Protein AF-A0A1K2ISS0-F1 (afdb_monomer)

Solvent-accessible surface area (backbone atoms only — not comparable to full-atom values): 26195 Å² total; per-residue (Å²): 84,39,86,88,79,56,95,62,58,87,74,54,61,81,84,70,48,45,52,54,59,62,81,73,38,83,87,68,56,61,59,98,86,70,31,40,61,50,60,34,85,55,62,67,61,32,33,76,68,32,46,53,62,54,51,51,54,46,50,53,51,31,56,77,64,73,42,84,50,69,44,70,54,29,45,45,64,28,40,64,97,50,79,37,32,67,58,63,73,77,43,38,61,24,48,29,33,49,25,36,32,65,36,30,41,40,47,64,72,45,74,36,69,41,31,39,40,36,32,50,20,38,31,57,46,32,36,42,35,33,48,29,38,28,60,22,39,38,38,38,31,45,47,46,56,55,87,77,88,61,82,27,38,42,36,37,32,49,25,38,30,73,28,42,40,39,45,34,55,26,71,74,35,68,55,26,39,39,38,31,49,24,41,32,48,26,39,39,39,31,42,32,25,46,42,82,93,53,68,40,37,37,35,34,51,23,40,31,46,33,38,39,35,31,53,27,37,40,34,35,40,35,34,34,52,25,34,33,30,31,30,44,36,34,39,31,36,42,30,54,50,34,41,33,36,63,27,40,42,51,50,28,44,36,39,36,27,40,97,91,46,43,26,42,71,23,51,25,45,60,40,58,48,71,89,75,49,66,26,35,37,40,34,23,20,26,32,47,46,38,33,41,68,69,39,40,53,52,52,54,56,49,41,71,40,94,79,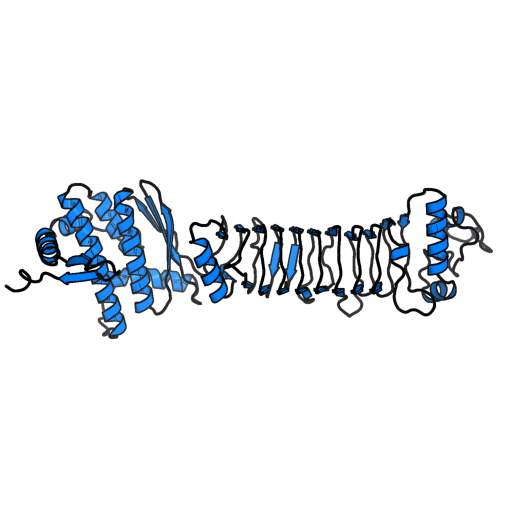66,40,32,41,80,48,64,77,46,37,71,55,71,32,71,52,73,80,47,76,41,67,35,53,48,91,56,44,62,55,57,52,53,49,44,51,44,48,22,53,29,48,20,59,56,72,72,46,67,45,46,67,48,76,78,46,78,50,69,49,33,40,26,33,34,39,33,28,76,62,100,61,57,65,69,59,49,52,51,51,53,49,53,50,33,36,52,77,72,61,75,53,83,73,76,77,66,85,68,55,69,66,43,51,52,27,52,53,56,38,52,54,55,48,47,56,52,51,49,54,48,28,47,34,41,77,69,68,74,53,55,63,70,46,45,43,40,52,56,46,65,64,39,83,42,93,81,70,84,70,61,48,67,60,52,40,50,54,46,67,67,50,72,52,63,65,56,49,51,58,52,64,39,56,40,68,48,71,45,75,60,74,96,52,100,46,73,49,74,44,76,43,57,87,73,77,75,129

pLDDT: mean 85.11, std 15.25, range [30.81, 98.75]

Radius of gyration: 35.83 Å; Cα contacts (8 Å, |Δi|>4): 1092; chains: 1; bounding box: 102×44×95 Å

Structure (mmCIF, N/CA/C/O backbone):
data_AF-A0A1K2ISS0-F1
#
_entry.id   AF-A0A1K2ISS0-F1
#
loop_
_atom_site.group_PDB
_atom_site.id
_atom_site.type_symbol
_atom_site.label_atom_id
_atom_site.label_alt_id
_atom_site.label_comp_id
_atom_site.label_asym_id
_atom_site.label_entity_id
_atom_site.label_seq_id
_atom_site.pdbx_PDB_ins_code
_atom_site.Cartn_x
_atom_site.Cartn_y
_atom_site.Cartn_z
_atom_site.occupancy
_atom_site.B_iso_or_equiv
_atom_site.auth_seq_id
_atom_site.auth_comp_id
_atom_site.auth_asym_id
_atom_site.auth_atom_id
_atom_site.pdbx_PDB_model_num
ATOM 1 N N . MET A 1 1 ? 38.012 -4.091 -24.314 1.00 32.41 1 MET A N 1
ATOM 2 C CA . MET A 1 1 ? 39.238 -3.937 -25.141 1.00 32.41 1 MET A CA 1
ATOM 3 C C . MET A 1 1 ? 38.923 -3.737 -26.632 1.00 32.41 1 MET A C 1
ATOM 5 O O . MET A 1 1 ? 38.253 -4.611 -27.155 1.00 32.41 1 MET A O 1
ATOM 9 N N . CYS A 1 2 ? 39.431 -2.695 -27.321 1.00 37.66 2 CYS A N 1
ATOM 10 C CA . CYS A 1 2 ? 39.251 -2.339 -28.742 1.00 37.66 2 CYS A CA 1
ATOM 11 C C 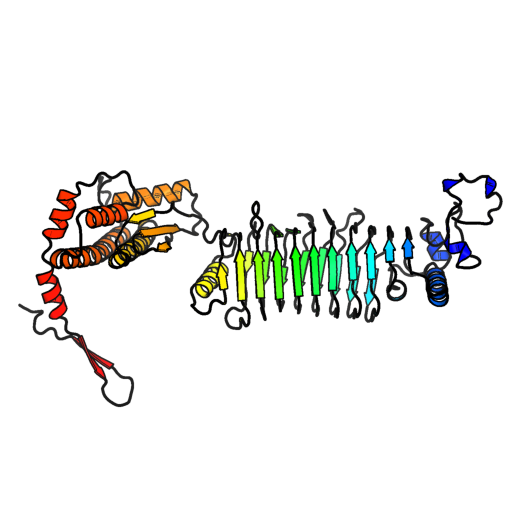. CYS A 1 2 ? 40.600 -2.492 -29.435 1.00 37.66 2 CYS A C 1
ATOM 13 O O . CYS A 1 2 ? 41.646 -2.278 -28.834 1.00 37.66 2 CYS A O 1
ATOM 15 N N . LYS A 1 3 ? 40.594 -2.930 -30.692 1.00 30.81 3 LYS A N 1
ATOM 16 C CA . LYS A 1 3 ? 41.803 -2.999 -31.508 1.00 30.81 3 LYS A CA 1
ATOM 17 C C . LYS A 1 3 ? 41.491 -2.494 -32.923 1.00 30.81 3 LYS A C 1
ATOM 19 O O . LYS A 1 3 ? 40.899 -3.239 -33.693 1.00 30.81 3 LYS A O 1
ATOM 24 N N . HIS A 1 4 ? 42.002 -1.283 -33.211 1.00 40.72 4 HIS A N 1
ATOM 25 C CA . HIS A 1 4 ? 42.250 -0.609 -34.513 1.00 40.72 4 HIS A CA 1
ATOM 26 C C . HIS A 1 4 ? 41.132 0.256 -35.136 1.00 40.72 4 HIS A C 1
ATOM 28 O O . HIS A 1 4 ? 39.976 -0.125 -35.085 1.00 40.72 4 HIS A O 1
ATOM 34 N N . ARG A 1 5 ? 41.413 1.408 -35.784 1.00 35.34 5 ARG A N 1
ATOM 35 C CA . ARG A 1 5 ? 42.658 2.205 -35.974 1.00 35.34 5 ARG A CA 1
ATOM 36 C C . ARG A 1 5 ? 42.271 3.683 -36.196 1.00 35.34 5 ARG A C 1
ATOM 38 O O . ARG A 1 5 ? 41.682 4.007 -37.221 1.00 35.34 5 ARG A O 1
ATOM 45 N N . TYR A 1 6 ? 42.651 4.562 -35.272 1.00 43.97 6 TYR A N 1
ATOM 46 C CA . TYR A 1 6 ? 42.755 6.002 -35.530 1.00 43.97 6 TYR A CA 1
ATOM 47 C C . TYR A 1 6 ? 43.971 6.280 -36.423 1.00 43.97 6 TYR A C 1
ATOM 49 O O . TYR A 1 6 ? 44.973 5.560 -36.339 1.00 43.97 6 TYR A O 1
ATOM 57 N N . GLN A 1 7 ? 43.923 7.356 -37.211 1.00 42.94 7 GLN A N 1
ATOM 58 C CA . GLN A 1 7 ? 45.134 8.152 -37.419 1.00 42.94 7 GLN A CA 1
ATOM 59 C C . GLN A 1 7 ? 45.569 8.594 -36.008 1.00 42.94 7 GLN A C 1
ATOM 61 O O . GLN A 1 7 ? 44.850 9.356 -35.379 1.00 42.94 7 GLN A O 1
ATOM 66 N N . ASP A 1 8 ? 46.646 8.013 -35.469 1.00 46.50 8 ASP A N 1
ATOM 67 C CA . ASP A 1 8 ? 47.226 8.297 -34.137 1.00 46.50 8 ASP A CA 1
ATOM 68 C C . ASP A 1 8 ? 46.657 7.556 -32.901 1.00 46.50 8 ASP A C 1
ATOM 70 O O . ASP A 1 8 ? 46.715 8.062 -31.782 1.00 46.50 8 ASP A O 1
ATOM 74 N N . TYR A 1 9 ? 46.213 6.298 -33.039 1.00 44.34 9 TYR A N 1
ATOM 75 C CA . TYR A 1 9 ? 45.823 5.416 -31.908 1.00 44.34 9 TYR A CA 1
ATOM 76 C C . TYR A 1 9 ? 46.891 5.286 -30.792 1.00 44.34 9 TYR A C 1
ATOM 78 O O . TYR A 1 9 ? 46.549 5.082 -29.629 1.00 44.34 9 TYR A O 1
ATOM 86 N N . GLU A 1 10 ? 48.179 5.429 -31.120 1.00 48.06 10 GLU A N 1
ATOM 87 C CA . GLU A 1 10 ? 49.289 5.370 -30.150 1.00 48.06 10 GLU A CA 1
ATOM 88 C C . GLU A 1 10 ? 49.396 6.615 -29.251 1.00 48.06 10 GLU A C 1
ATOM 90 O O . GLU A 1 10 ? 50.127 6.591 -28.264 1.00 48.06 10 GLU A O 1
ATOM 95 N N . SER A 1 11 ? 48.666 7.690 -29.567 1.00 51.03 11 SER A N 1
ATOM 96 C CA . SER A 1 11 ? 48.668 8.938 -28.792 1.00 51.03 11 SER A CA 1
ATOM 97 C C . SER A 1 11 ? 47.615 8.977 -27.676 1.00 51.03 11 SER A C 1
ATOM 99 O O . SER A 1 11 ? 47.700 9.820 -26.781 1.00 51.03 11 SER A O 1
ATOM 101 N N . LEU A 1 12 ? 46.640 8.058 -27.693 1.00 50.34 12 LEU A N 1
ATOM 102 C CA . LEU A 1 12 ? 45.614 7.964 -26.656 1.00 50.34 12 LEU A CA 1
ATOM 103 C C . LEU A 1 12 ? 46.149 7.227 -25.413 1.00 50.34 12 LEU A C 1
ATOM 105 O O . LEU A 1 12 ? 46.776 6.172 -25.560 1.00 50.34 12 LEU A O 1
ATOM 109 N N . PRO A 1 13 ? 45.851 7.718 -24.194 1.00 52.81 13 PRO A N 1
ATOM 110 C CA . PRO A 1 13 ? 46.093 6.998 -22.944 1.00 52.81 13 PRO A CA 1
ATOM 111 C C . PRO A 1 13 ? 45.564 5.548 -22.989 1.00 52.81 13 PRO A C 1
ATOM 113 O O . PRO A 1 13 ? 44.502 5.281 -23.557 1.00 52.81 13 PRO A O 1
ATOM 116 N N . ALA A 1 14 ? 46.319 4.593 -22.430 1.00 52.91 14 ALA A N 1
ATOM 117 C CA . ALA A 1 14 ? 46.069 3.146 -22.553 1.00 52.91 14 ALA A CA 1
ATOM 118 C C . ALA A 1 14 ? 44.688 2.689 -22.029 1.00 52.91 14 ALA A C 1
ATOM 120 O O . ALA A 1 14 ? 44.159 1.659 -22.449 1.00 52.91 14 ALA A O 1
ATOM 121 N N . ASP A 1 15 ? 44.093 3.469 -21.136 1.00 50.72 15 ASP A N 1
ATOM 122 C CA . ASP A 1 15 ? 42.749 3.318 -20.587 1.00 50.72 15 ASP A CA 1
ATOM 123 C C . ASP A 1 15 ? 41.634 3.590 -21.615 1.00 50.72 15 ASP A C 1
ATOM 125 O O . ASP A 1 15 ? 40.568 2.985 -21.522 1.00 50.72 15 ASP A O 1
ATOM 129 N N . LYS A 1 16 ? 41.883 4.394 -22.660 1.00 50.41 16 LYS A N 1
ATOM 130 C CA . LYS A 1 16 ? 40.885 4.747 -23.693 1.00 50.41 16 LYS A CA 1
ATOM 131 C C . LYS A 1 16 ? 40.851 3.810 -24.903 1.00 50.41 16 LYS A C 1
ATOM 133 O O . LYS A 1 16 ? 40.020 3.946 -25.795 1.00 50.41 16 LYS A O 1
ATOM 138 N N . GLN A 1 17 ? 41.727 2.814 -24.942 1.00 52.50 17 GLN A N 1
ATOM 139 C CA . GLN A 1 17 ? 41.934 1.941 -26.099 1.00 52.50 17 GLN A CA 1
ATOM 140 C C . GLN A 1 17 ? 40.980 0.726 -26.156 1.00 52.50 17 GLN A C 1
ATOM 142 O O . GLN A 1 17 ? 41.246 -0.229 -26.881 1.00 52.50 17 GLN A O 1
ATOM 147 N N . ASN A 1 18 ? 39.873 0.690 -25.389 1.00 53.34 18 ASN A N 1
ATOM 148 C CA . ASN A 1 18 ? 39.298 -0.585 -24.945 1.00 53.34 18 ASN A CA 1
ATOM 149 C C . ASN A 1 18 ? 37.776 -0.910 -25.150 1.00 53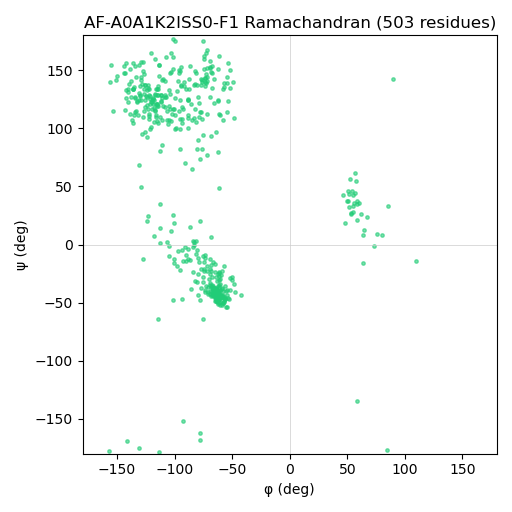.34 18 ASN A C 1
ATOM 151 O O . ASN A 1 18 ? 37.193 -1.520 -24.267 1.00 53.34 18 ASN A O 1
ATOM 155 N N . CYS A 1 19 ? 37.151 -0.747 -26.328 1.00 65.38 19 CYS A N 1
ATOM 156 C CA . CYS A 1 19 ? 35.806 -1.314 -26.679 1.00 65.38 19 CYS A CA 1
ATOM 157 C C . CYS A 1 19 ? 35.792 -2.703 -27.401 1.00 65.38 19 CYS A C 1
ATOM 159 O O . CYS A 1 19 ? 36.295 -2.847 -28.514 1.00 65.38 19 CYS A O 1
ATOM 161 N N . SER A 1 20 ? 35.187 -3.738 -26.795 1.00 68.50 20 SER A N 1
ATOM 162 C CA . SER A 1 20 ? 35.115 -5.125 -27.325 1.00 68.50 20 SER A CA 1
ATOM 163 C C . SER A 1 20 ? 34.190 -5.329 -28.528 1.00 68.50 20 SER A C 1
ATOM 165 O O . SER A 1 20 ? 34.410 -6.278 -29.284 1.00 68.50 20 SER A O 1
ATOM 167 N N . PHE A 1 21 ? 33.204 -4.455 -28.742 1.00 77.44 21 PHE A N 1
ATOM 168 C CA . PHE A 1 21 ? 32.178 -4.635 -29.777 1.00 77.44 21 PHE A CA 1
ATOM 169 C C . PHE A 1 21 ? 32.714 -4.524 -31.208 1.00 77.44 21 PHE A C 1
ATOM 171 O O . PHE A 1 21 ? 32.179 -5.169 -32.101 1.00 77.44 21 PHE A O 1
ATOM 178 N N . ASN A 1 22 ? 33.848 -3.851 -31.415 1.00 71.00 22 ASN A N 1
ATOM 179 C CA . ASN A 1 22 ? 34.529 -3.797 -32.718 1.00 71.00 22 ASN A CA 1
ATOM 180 C C . ASN A 1 22 ? 35.096 -5.141 -33.190 1.00 71.00 22 ASN A C 1
ATOM 182 O O . ASN A 1 22 ? 35.484 -5.277 -34.342 1.00 71.00 22 ASN A O 1
ATOM 186 N N . LYS A 1 23 ? 35.201 -6.136 -32.298 1.00 77.56 23 LYS A N 1
ATOM 187 C CA . LYS A 1 23 ? 35.544 -7.517 -32.680 1.00 77.56 23 LYS A CA 1
ATOM 188 C C . LYS A 1 23 ? 34.315 -8.333 -33.078 1.00 77.56 23 LYS A C 1
ATOM 190 O O . LYS A 1 23 ? 34.450 -9.460 -33.546 1.00 77.56 23 LYS A O 1
ATOM 195 N N . ILE A 1 24 ? 33.131 -7.812 -32.773 1.00 81.19 24 ILE A N 1
ATOM 196 C CA . ILE A 1 24 ? 31.854 -8.492 -32.950 1.00 81.19 24 ILE A CA 1
ATOM 197 C C . ILE A 1 24 ? 31.188 -7.965 -34.214 1.00 81.19 24 ILE A C 1
ATOM 199 O O . ILE A 1 24 ? 30.772 -8.789 -35.023 1.00 81.19 24 ILE A O 1
ATOM 203 N N . VAL A 1 25 ? 31.151 -6.639 -34.371 1.00 84.31 25 VAL A N 1
ATOM 204 C CA . VAL A 1 25 ? 30.564 -5.909 -35.497 1.00 84.31 25 VAL A CA 1
ATOM 205 C C . VAL A 1 25 ? 31.675 -5.243 -36.306 1.00 84.31 25 VAL A C 1
ATOM 207 O O . VAL A 1 25 ? 32.458 -4.458 -35.767 1.00 84.31 25 VAL A O 1
ATOM 210 N N . ASP A 1 26 ? 31.729 -5.547 -37.601 1.00 81.88 26 ASP A N 1
ATOM 211 C CA . ASP A 1 26 ? 32.699 -4.951 -38.517 1.00 81.88 26 ASP A CA 1
ATOM 212 C C . ASP A 1 26 ? 32.362 -3.476 -38.798 1.00 81.88 26 ASP A C 1
ATOM 214 O O . ASP A 1 26 ? 31.202 -3.110 -38.980 1.00 81.88 26 ASP A O 1
ATOM 218 N N . HIS A 1 27 ? 33.396 -2.632 -38.883 1.00 83.56 27 HIS A N 1
ATOM 219 C CA . HIS A 1 27 ? 33.295 -1.217 -39.278 1.00 83.56 27 HIS A CA 1
ATOM 220 C C . HIS A 1 27 ? 32.409 -0.320 -38.391 1.00 83.56 27 HIS A C 1
ATOM 222 O O . HIS A 1 27 ? 31.781 0.609 -38.897 1.00 83.56 27 HIS A O 1
ATOM 228 N N . LEU A 1 28 ? 32.386 -0.545 -37.074 1.00 87.25 28 LEU A N 1
ATOM 229 C CA . LEU A 1 28 ? 31.664 0.334 -36.150 1.00 87.25 28 LEU A CA 1
ATOM 230 C C . LEU A 1 28 ? 32.159 1.798 -36.253 1.00 87.25 28 LEU A C 1
ATOM 232 O O . LEU A 1 28 ? 33.375 2.020 -36.266 1.00 87.25 28 LEU A O 1
ATOM 236 N N . PRO A 1 29 ? 31.265 2.803 -36.291 1.00 91.38 29 PRO A N 1
ATOM 237 C CA . PRO A 1 29 ? 31.685 4.196 -36.331 1.00 91.38 29 PRO A CA 1
ATOM 238 C C . PRO A 1 29 ? 32.208 4.672 -34.970 1.00 91.38 29 PRO A C 1
ATOM 240 O O . PRO A 1 29 ? 31.784 4.197 -33.909 1.00 91.38 29 PRO A O 1
ATOM 243 N N . PHE A 1 30 ? 33.126 5.638 -35.025 1.00 87.38 30 PHE A N 1
ATOM 244 C CA . PHE A 1 30 ? 33.732 6.290 -33.866 1.00 87.38 30 PHE A CA 1
ATOM 245 C C . PHE A 1 30 ? 33.587 7.808 -33.959 1.00 87.38 30 PHE A C 1
ATOM 247 O O . PHE A 1 30 ? 33.600 8.359 -35.063 1.00 87.38 30 PHE A O 1
ATOM 254 N N . ASP A 1 31 ? 33.444 8.457 -32.808 1.00 87.75 31 ASP A N 1
ATOM 255 C CA . ASP A 1 31 ? 33.348 9.912 -32.700 1.00 87.75 31 ASP A CA 1
ATOM 256 C C . ASP A 1 31 ? 34.721 10.596 -32.836 1.00 87.75 31 ASP A C 1
ATOM 258 O O . ASP A 1 31 ? 35.700 9.987 -33.258 1.00 87.75 31 ASP A O 1
ATOM 262 N N . LYS A 1 32 ? 34.812 11.890 -32.516 1.00 88.00 32 LYS A N 1
ATOM 263 C CA . LYS A 1 32 ? 36.081 12.643 -32.547 1.00 88.00 32 LYS A CA 1
ATOM 264 C C . LYS A 1 32 ? 37.054 12.274 -31.415 1.00 88.00 32 LYS A C 1
ATOM 266 O O . LYS A 1 32 ? 38.234 12.599 -31.514 1.00 88.00 32 LYS A O 1
ATOM 271 N N . ASP A 1 33 ? 36.560 11.643 -30.349 1.00 82.00 33 ASP A N 1
ATOM 272 C CA . ASP A 1 33 ? 37.259 11.440 -29.076 1.00 82.00 33 ASP A CA 1
ATOM 273 C C . ASP A 1 33 ? 37.764 10.005 -28.875 1.00 82.00 33 ASP A C 1
ATOM 275 O O . ASP A 1 33 ? 38.403 9.704 -27.862 1.00 82.00 33 ASP A O 1
ATOM 279 N N . GLY A 1 34 ? 37.515 9.100 -29.820 1.00 79.19 34 GLY A N 1
ATOM 280 C CA . GLY A 1 34 ? 37.915 7.698 -29.682 1.00 79.19 34 GLY A CA 1
ATOM 281 C C . GLY A 1 34 ? 36.770 6.725 -29.474 1.00 79.19 34 GLY A C 1
ATOM 282 O O . GLY A 1 34 ? 36.991 5.515 -29.561 1.00 79.19 34 GLY A O 1
ATOM 283 N N . LEU A 1 35 ? 35.574 7.216 -29.156 1.00 83.50 35 LEU A N 1
ATOM 284 C CA . LEU A 1 35 ? 34.512 6.399 -28.595 1.00 83.50 35 LEU A CA 1
ATOM 285 C C . LEU A 1 35 ? 33.623 5.836 -29.691 1.00 83.50 35 LEU A C 1
ATOM 287 O O . LEU A 1 35 ? 33.317 6.473 -30.693 1.00 83.50 35 LEU A O 1
ATOM 291 N N . CYS A 1 36 ? 33.238 4.584 -29.493 1.00 90.50 36 CYS A N 1
ATOM 292 C CA . CYS A 1 36 ? 32.409 3.848 -30.428 1.00 90.50 36 CYS A CA 1
ATOM 293 C C . CYS A 1 36 ? 30.949 4.339 -30.350 1.00 90.50 36 CYS A C 1
ATOM 295 O O . CYS A 1 36 ? 30.556 4.933 -29.345 1.00 90.50 36 CYS A O 1
ATOM 297 N N . ILE A 1 37 ? 30.124 4.044 -31.360 1.00 94.38 37 ILE A N 1
ATOM 298 C CA . ILE A 1 37 ? 28.718 4.494 -31.422 1.00 94.38 37 ILE A CA 1
ATOM 299 C C . ILE A 1 37 ? 27.892 4.214 -30.159 1.00 94.38 37 ILE A C 1
ATOM 301 O O . ILE A 1 37 ? 27.017 5.004 -29.814 1.00 94.38 37 ILE A O 1
ATOM 305 N N . PHE A 1 38 ? 28.191 3.143 -29.420 1.00 94.81 38 PHE A N 1
ATOM 306 C CA . PHE A 1 38 ? 27.487 2.790 -28.183 1.00 94.81 38 PHE A CA 1
ATOM 307 C C . PHE A 1 38 ? 27.988 3.552 -26.948 1.00 94.81 38 PHE A C 1
ATOM 309 O O . PHE A 1 38 ? 27.188 3.874 -26.076 1.00 94.81 38 PHE A O 1
ATOM 316 N N . HIS A 1 39 ? 29.277 3.904 -26.911 1.00 92.81 39 HIS A N 1
ATOM 317 C CA . HIS A 1 39 ? 29.959 4.491 -25.744 1.00 92.81 39 HIS A CA 1
ATOM 318 C C . HIS A 1 39 ? 30.232 5.993 -25.865 1.00 92.81 39 HIS A C 1
ATOM 320 O O . HIS A 1 39 ? 30.648 6.612 -24.893 1.00 92.81 39 HIS A O 1
ATOM 326 N N . SER A 1 40 ? 30.036 6.580 -27.045 1.00 92.81 40 SER A N 1
ATOM 327 C CA . SER A 1 40 ? 30.132 8.029 -27.225 1.00 92.81 40 SER A CA 1
ATOM 328 C C . SER A 1 40 ? 29.032 8.753 -26.450 1.00 92.81 40 SER A C 1
ATOM 330 O O . SER A 1 40 ? 27.886 8.289 -26.415 1.00 92.81 40 SER A O 1
ATOM 332 N N . THR A 1 41 ? 29.392 9.907 -25.889 1.00 92.81 41 THR A N 1
ATOM 333 C CA . THR A 1 41 ? 28.486 10.864 -25.239 1.00 92.81 41 THR A CA 1
ATOM 334 C C . THR A 1 41 ? 28.000 11.963 -26.190 1.00 92.81 41 THR A C 1
ATOM 336 O O . THR A 1 41 ? 27.168 12.782 -25.804 1.00 92.81 41 THR A O 1
ATOM 339 N N . ASP A 1 42 ? 28.494 11.997 -27.433 1.00 95.25 42 ASP A N 1
ATOM 340 C CA . ASP A 1 42 ? 28.108 12.983 -28.444 1.00 95.25 42 ASP A CA 1
ATOM 341 C C . ASP A 1 42 ? 26.756 12.588 -29.072 1.00 95.25 42 ASP A C 1
ATOM 343 O O . ASP A 1 42 ? 26.674 11.811 -30.026 1.00 95.25 42 ASP A O 1
ATOM 347 N N . ILE A 1 43 ? 25.668 13.076 -28.466 1.00 93.62 43 ILE A N 1
ATOM 348 C CA . ILE A 1 43 ? 24.282 12.710 -28.806 1.00 93.62 43 ILE A CA 1
ATOM 349 C C . ILE A 1 43 ? 23.917 13.094 -30.241 1.00 93.62 43 ILE A C 1
ATOM 351 O O . ILE A 1 43 ? 23.255 12.316 -30.931 1.00 93.62 43 ILE A O 1
ATOM 355 N N . GLU A 1 44 ? 24.367 14.262 -30.702 1.00 94.44 44 GLU A N 1
ATOM 356 C CA . GLU A 1 44 ? 24.129 14.727 -32.072 1.00 94.44 44 GLU A CA 1
ATOM 357 C C . GLU A 1 44 ? 24.838 13.813 -33.075 1.00 94.44 44 GLU A C 1
ATOM 359 O O . GLU A 1 44 ? 24.204 13.293 -33.997 1.00 94.44 44 GLU A O 1
ATOM 364 N N . TRP A 1 45 ? 26.120 13.517 -32.835 1.00 95.81 45 TRP A N 1
ATOM 365 C CA . TRP A 1 45 ? 26.888 12.608 -33.682 1.00 95.81 45 TRP A CA 1
ATOM 366 C C . TRP A 1 45 ? 26.261 11.207 -33.751 1.00 95.81 45 TRP A C 1
ATOM 368 O O . TRP A 1 45 ? 26.121 10.649 -34.842 1.00 95.81 45 TRP A O 1
ATOM 378 N N . LYS A 1 46 ? 25.816 10.641 -32.621 1.00 95.94 46 LYS A N 1
ATOM 379 C CA . LYS A 1 46 ? 25.134 9.332 -32.606 1.00 95.94 46 LYS A CA 1
ATOM 380 C C . LYS A 1 46 ? 23.855 9.340 -33.445 1.00 95.94 46 LYS A C 1
ATOM 382 O O . LYS A 1 46 ? 23.564 8.356 -34.129 1.00 95.94 46 LYS A O 1
ATOM 387 N N . GLY A 1 47 ? 23.095 10.437 -33.393 1.00 94.12 47 GLY A N 1
ATOM 388 C CA . GLY A 1 47 ? 21.886 10.621 -34.195 1.00 94.12 47 GLY A CA 1
ATOM 389 C C . GLY A 1 47 ? 22.191 10.648 -35.694 1.00 94.12 47 GLY A C 1
ATOM 390 O O . GLY A 1 47 ? 21.501 9.998 -36.485 1.00 94.12 47 GLY A O 1
ATOM 391 N N . ASP A 1 48 ? 23.271 11.326 -36.086 1.00 94.81 48 ASP A N 1
ATOM 392 C CA . ASP A 1 48 ? 23.721 11.389 -37.479 1.00 94.81 48 ASP A CA 1
ATOM 393 C C . ASP A 1 48 ? 24.165 10.025 -38.022 1.00 94.81 48 ASP A C 1
ATOM 395 O O . ASP A 1 48 ? 23.871 9.707 -39.184 1.00 94.81 48 ASP A O 1
ATOM 399 N N . GLN A 1 49 ? 24.814 9.219 -37.173 1.00 95.25 49 GLN A N 1
ATOM 400 C CA . GLN A 1 49 ? 25.317 7.874 -37.479 1.00 95.25 49 GLN A CA 1
ATOM 401 C C . GLN A 1 49 ? 24.263 6.757 -37.402 1.00 95.25 49 GLN A C 1
ATOM 403 O O . GLN A 1 49 ? 24.613 5.595 -37.603 1.00 95.25 49 GLN A O 1
ATOM 408 N N . ASP A 1 50 ? 22.996 7.087 -37.137 1.00 95.56 50 ASP A N 1
ATOM 409 C CA . ASP A 1 50 ? 21.892 6.125 -37.028 1.00 95.56 50 ASP A CA 1
ATOM 410 C C . ASP A 1 50 ? 22.148 5.033 -35.969 1.00 95.56 50 ASP A C 1
ATOM 412 O O . ASP A 1 50 ? 22.233 3.836 -36.254 1.00 95.56 50 ASP A O 1
ATOM 416 N N . PHE A 1 51 ? 22.300 5.468 -34.712 1.00 96.75 51 PHE A N 1
ATOM 417 C CA . PHE A 1 51 ? 22.535 4.608 -33.543 1.00 96.75 51 PHE A CA 1
ATOM 418 C C . PHE A 1 51 ? 21.672 3.330 -33.516 1.00 96.75 51 PHE A C 1
ATOM 420 O O . PHE A 1 51 ? 22.184 2.245 -33.231 1.00 96.75 51 PHE A O 1
ATOM 427 N N . VAL A 1 52 ? 20.379 3.439 -33.839 1.00 97.31 52 VAL A N 1
ATOM 428 C CA . VAL A 1 52 ? 19.424 2.318 -33.771 1.00 97.31 52 VAL A CA 1
ATOM 429 C C . VAL A 1 52 ? 19.757 1.235 -34.794 1.00 97.31 52 VAL A C 1
ATOM 431 O O . VAL A 1 52 ? 19.703 0.049 -34.466 1.00 97.31 52 VAL A O 1
ATOM 434 N N . GLN A 1 53 ? 20.178 1.619 -36.002 1.00 96.81 53 GLN A N 1
ATOM 435 C CA . GLN A 1 53 ? 20.614 0.661 -37.013 1.00 96.81 53 GLN A CA 1
ATOM 436 C C . GLN A 1 53 ? 21.836 -0.136 -36.534 1.00 96.81 53 GLN A C 1
ATOM 438 O O . GLN A 1 53 ? 21.888 -1.355 -36.708 1.00 96.81 53 GLN A O 1
ATOM 443 N N . TRP A 1 54 ? 22.799 0.517 -35.880 1.00 96.12 54 TRP A N 1
ATOM 444 C CA . TRP A 1 54 ? 23.966 -0.168 -35.315 1.00 96.12 54 TRP A CA 1
ATOM 445 C C . TRP A 1 54 ? 23.614 -1.073 -34.138 1.00 96.12 54 TRP A C 1
ATOM 447 O O . TRP A 1 54 ? 24.173 -2.164 -34.025 1.00 96.12 54 TRP A O 1
ATOM 457 N N . LEU A 1 55 ? 22.662 -0.666 -33.296 1.00 97.06 55 LEU A N 1
ATOM 458 C CA . LEU A 1 55 ? 22.147 -1.507 -32.217 1.00 97.06 55 LEU A CA 1
ATOM 459 C C . LEU A 1 55 ? 21.480 -2.776 -32.770 1.00 97.06 55 LEU A C 1
ATOM 461 O O . LEU A 1 55 ? 21.733 -3.869 -32.266 1.00 97.06 55 LEU A O 1
ATOM 465 N N . MET A 1 56 ? 20.699 -2.654 -33.848 1.00 96.94 56 MET A N 1
ATOM 466 C CA . MET A 1 56 ? 20.091 -3.796 -34.536 1.00 96.94 56 MET A CA 1
ATOM 467 C C . MET A 1 56 ? 21.152 -4.748 -35.109 1.00 96.94 56 MET A C 1
ATOM 469 O O . MET A 1 56 ? 21.060 -5.960 -34.915 1.00 96.94 56 MET A O 1
ATOM 473 N N . VAL A 1 57 ? 22.190 -4.214 -35.769 1.00 96.06 57 VAL A N 1
ATOM 474 C CA . VAL A 1 57 ? 23.315 -5.019 -36.283 1.00 96.06 57 VAL A CA 1
ATOM 475 C C . VAL A 1 57 ? 24.025 -5.756 -35.147 1.00 96.06 57 VAL A C 1
ATOM 477 O O . VAL A 1 57 ? 24.312 -6.949 -35.276 1.00 96.06 57 VAL A O 1
ATOM 480 N N . LEU A 1 58 ? 24.275 -5.078 -34.022 1.00 94.75 58 LEU A N 1
ATOM 481 C CA . LEU A 1 58 ? 24.907 -5.690 -32.857 1.00 94.75 58 LEU A CA 1
ATOM 482 C C . LEU A 1 58 ? 24.051 -6.824 -32.279 1.00 94.75 58 LEU A C 1
ATOM 484 O O . LEU A 1 58 ? 24.576 -7.925 -32.109 1.00 94.75 58 LEU A O 1
ATOM 488 N N . LYS A 1 59 ? 22.756 -6.579 -32.021 1.00 95.00 59 LYS A N 1
ATOM 489 C CA . LYS A 1 59 ? 21.828 -7.595 -31.494 1.00 95.00 59 LYS A CA 1
ATOM 490 C C . LYS A 1 59 ? 21.825 -8.830 -32.387 1.00 95.00 59 LYS A C 1
ATOM 492 O O . LYS A 1 59 ? 22.122 -9.918 -31.909 1.00 95.00 59 LYS A O 1
ATOM 497 N N . ASN A 1 60 ? 21.592 -8.649 -33.688 1.00 95.12 60 ASN A N 1
ATOM 498 C CA . ASN A 1 60 ? 21.540 -9.755 -34.644 1.00 95.12 60 ASN A CA 1
ATOM 499 C C . ASN A 1 60 ? 22.845 -10.560 -34.652 1.00 95.12 60 ASN A C 1
ATOM 501 O O . ASN A 1 60 ? 22.814 -11.785 -34.594 1.00 95.12 60 ASN A O 1
ATOM 505 N N . THR A 1 61 ? 23.994 -9.880 -34.639 1.00 94.25 61 THR A N 1
ATOM 506 C CA . THR A 1 61 ? 25.301 -10.550 -34.645 1.00 94.25 61 THR A CA 1
ATOM 507 C C . THR A 1 61 ? 25.552 -11.352 -33.365 1.00 94.25 61 THR A C 1
ATOM 509 O O . THR A 1 61 ? 26.130 -12.439 -33.420 1.00 94.25 61 THR A O 1
ATOM 512 N N . LEU A 1 62 ? 25.149 -10.831 -32.201 1.00 92.81 62 LEU A N 1
ATOM 513 C CA . LEU A 1 62 ? 25.261 -11.543 -30.924 1.00 92.81 62 LEU A CA 1
ATOM 514 C C . LEU A 1 62 ? 24.324 -12.755 -30.877 1.00 92.81 62 LEU A C 1
ATOM 516 O O . LEU A 1 62 ? 24.758 -13.840 -30.488 1.00 92.81 62 LEU A O 1
ATOM 520 N N . THR A 1 63 ? 23.084 -12.597 -31.347 1.00 92.88 63 THR A N 1
ATOM 521 C CA . THR A 1 63 ? 22.101 -13.683 -31.446 1.00 92.88 63 THR A CA 1
ATOM 522 C C . THR A 1 63 ? 22.574 -14.789 -32.392 1.00 92.88 63 THR A C 1
ATOM 524 O O . THR A 1 63 ? 22.544 -15.960 -32.022 1.00 92.88 63 THR A O 1
ATOM 527 N N . GLU A 1 64 ? 23.091 -14.451 -33.577 1.00 93.69 64 GLU A N 1
ATOM 528 C CA . GLU A 1 64 ? 23.657 -15.425 -34.527 1.00 93.69 64 GLU A CA 1
ATOM 529 C C . GLU A 1 64 ? 24.842 -16.201 -33.937 1.00 93.69 64 GLU A C 1
ATOM 531 O O . GLU A 1 64 ? 25.028 -17.386 -34.219 1.00 93.69 64 GLU A O 1
ATOM 536 N N . LYS A 1 65 ? 25.637 -15.543 -33.086 1.00 92.88 65 LYS A N 1
ATOM 537 C CA . LYS A 1 65 ? 26.769 -16.150 -32.374 1.00 92.88 65 LYS A CA 1
ATOM 538 C C . LYS A 1 65 ? 26.356 -16.871 -31.085 1.00 92.88 65 LYS A C 1
ATOM 540 O O . LYS A 1 65 ? 27.244 -17.357 -30.384 1.00 92.88 65 LYS A O 1
ATOM 545 N N . ASN A 1 66 ? 25.058 -16.935 -30.766 1.00 91.19 66 ASN A N 1
ATOM 546 C CA . ASN A 1 66 ? 24.515 -17.480 -29.517 1.00 91.19 66 ASN A CA 1
ATOM 547 C C . ASN A 1 66 ? 25.272 -16.962 -28.278 1.00 91.19 66 ASN A C 1
ATOM 549 O O . ASN A 1 66 ? 25.676 -17.728 -27.404 1.00 91.19 66 ASN A O 1
ATOM 553 N N . SER A 1 67 ? 25.574 -15.664 -28.289 1.00 90.06 67 SER A N 1
ATOM 554 C CA . SER A 1 67 ? 26.286 -14.964 -27.222 1.00 90.06 67 SER A CA 1
ATOM 555 C C . SER A 1 67 ? 25.301 -14.182 -26.362 1.00 90.06 67 SER A C 1
ATOM 557 O O . SER A 1 67 ? 24.281 -13.717 -26.869 1.00 90.06 67 SER A O 1
ATOM 559 N N . ASP A 1 68 ? 25.636 -13.992 -25.087 1.00 89.50 68 ASP A N 1
ATOM 560 C CA . ASP A 1 68 ? 24.813 -13.208 -24.165 1.00 89.50 68 ASP A CA 1
ATOM 561 C C . ASP A 1 68 ? 24.618 -11.771 -24.681 1.00 89.50 68 ASP A C 1
ATOM 563 O O . ASP A 1 68 ? 25.575 -11.095 -25.085 1.00 89.50 68 ASP A O 1
ATOM 567 N N . LEU A 1 69 ? 23.377 -11.284 -24.639 1.00 92.69 69 LEU A N 1
ATOM 568 C CA . LEU A 1 69 ? 23.028 -9.908 -24.981 1.00 92.69 69 LEU A CA 1
ATOM 569 C C . LEU A 1 69 ? 23.331 -8.996 -23.787 1.00 92.69 69 LEU A C 1
ATOM 571 O O . LEU A 1 69 ? 22.451 -8.693 -22.995 1.00 92.69 69 LEU A O 1
ATOM 575 N N . LYS A 1 70 ? 24.589 -8.574 -23.634 1.00 92.19 70 LYS A N 1
ATOM 576 C CA . LYS A 1 70 ? 25.000 -7.653 -22.559 1.00 92.19 70 LYS A CA 1
ATOM 577 C C . LYS A 1 70 ? 25.326 -6.271 -23.114 1.00 92.19 70 LYS A C 1
ATOM 579 O O . LYS A 1 70 ? 26.267 -6.125 -23.901 1.00 92.19 70 LYS A O 1
ATOM 584 N N . PHE A 1 71 ? 24.579 -5.257 -22.687 1.00 94.38 71 PHE A N 1
ATOM 585 C CA . PHE A 1 71 ? 24.761 -3.859 -23.080 1.00 94.38 71 PHE A CA 1
ATOM 586 C C . PHE A 1 71 ? 25.259 -3.047 -21.882 1.00 94.38 71 PHE A C 1
ATOM 588 O O . PHE A 1 71 ? 24.477 -2.454 -21.143 1.00 94.38 71 PHE A O 1
ATOM 595 N N . GLN A 1 72 ? 26.580 -3.051 -21.694 1.00 93.25 72 GLN A N 1
ATOM 596 C CA . GLN A 1 72 ? 27.244 -2.390 -20.571 1.00 93.25 72 GLN A CA 1
ATOM 597 C C . GLN A 1 72 ? 27.798 -1.012 -20.961 1.00 93.25 72 GLN A C 1
ATOM 599 O O . GLN A 1 72 ? 28.496 -0.883 -21.977 1.00 93.25 72 GLN A O 1
ATOM 604 N N . ASP A 1 73 ? 27.512 -0.008 -20.129 1.00 92.56 73 ASP A N 1
ATOM 605 C CA . ASP A 1 73 ? 27.957 1.390 -20.252 1.00 92.56 73 ASP A CA 1
ATOM 606 C C . ASP A 1 73 ? 27.461 2.092 -21.536 1.00 92.56 73 ASP A C 1
ATOM 608 O O . ASP A 1 73 ? 28.109 2.992 -22.077 1.00 92.56 73 ASP A O 1
ATOM 612 N N . PHE A 1 74 ? 26.327 1.652 -22.090 1.00 95.12 74 PHE A N 1
ATOM 613 C CA . PHE A 1 74 ? 25.784 2.217 -23.329 1.00 95.12 74 PHE A CA 1
ATOM 614 C C . PHE A 1 74 ? 2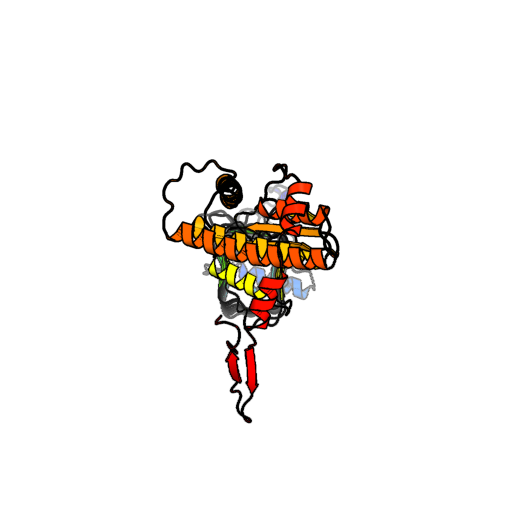5.099 3.559 -23.071 1.00 95.12 74 PHE A C 1
ATOM 616 O O . PHE A 1 74 ? 24.294 3.695 -22.155 1.00 95.12 74 PHE A O 1
ATOM 623 N N . TYR A 1 75 ? 25.337 4.522 -23.958 1.00 95.94 75 TYR A N 1
ATOM 624 C CA . TYR A 1 75 ? 24.556 5.753 -24.045 1.00 95.94 75 TYR A CA 1
ATOM 625 C C . TYR A 1 75 ? 23.450 5.549 -25.087 1.00 95.94 75 TYR A C 1
ATOM 627 O O . TYR A 1 75 ? 23.723 5.518 -26.288 1.00 95.94 75 TYR A O 1
ATOM 635 N N . PHE A 1 76 ? 22.212 5.362 -24.645 1.00 97.50 76 PHE A N 1
ATOM 636 C CA . PHE A 1 76 ? 21.046 5.137 -25.496 1.00 97.50 76 PHE A CA 1
ATOM 637 C C . PHE A 1 76 ? 20.419 6.462 -25.922 1.00 97.50 76 PHE A C 1
ATOM 639 O O . PHE A 1 76 ? 20.213 7.358 -25.097 1.00 97.50 76 PHE A O 1
ATOM 646 N N . ILE A 1 77 ? 20.103 6.567 -27.216 1.00 96.94 77 ILE A N 1
ATOM 647 C CA . ILE A 1 77 ? 19.483 7.756 -27.799 1.00 96.94 77 ILE A CA 1
ATOM 648 C C . ILE A 1 77 ? 18.327 7.408 -28.730 1.00 96.94 77 ILE A C 1
ATOM 650 O O . ILE A 1 77 ? 18.322 6.354 -29.361 1.00 96.94 77 ILE A O 1
ATOM 654 N N . ALA A 1 78 ? 17.379 8.329 -28.880 1.00 96.19 78 ALA A N 1
ATOM 655 C CA . ALA A 1 78 ? 16.316 8.213 -29.873 1.00 96.19 78 ALA A CA 1
ATOM 656 C C . ALA A 1 78 ? 16.861 7.937 -31.293 1.00 96.19 78 ALA A C 1
ATOM 658 O O . ALA A 1 78 ? 17.959 8.363 -31.661 1.00 96.19 78 ALA A O 1
ATOM 659 N N . GLY A 1 79 ? 16.067 7.239 -32.111 1.00 92.75 79 GLY A N 1
ATOM 660 C CA . GLY A 1 79 ? 16.403 7.003 -33.517 1.00 92.75 79 GLY A CA 1
ATOM 661 C C . GLY A 1 79 ? 16.518 8.296 -34.326 1.00 92.75 79 GLY A C 1
ATOM 662 O O . GLY A 1 79 ? 16.018 9.350 -33.928 1.00 92.75 79 GLY A O 1
ATOM 663 N N . LYS A 1 80 ? 17.161 8.220 -35.495 1.00 91.44 80 LYS A N 1
ATOM 664 C CA . LYS A 1 80 ? 17.391 9.388 -36.353 1.00 91.44 80 LYS A CA 1
ATOM 665 C C . LYS A 1 80 ? 16.083 10.127 -36.665 1.00 91.44 80 LYS A C 1
ATOM 667 O O . LYS A 1 80 ? 15.139 9.545 -37.194 1.00 91.44 80 LYS A O 1
ATOM 672 N N . GLY A 1 81 ? 16.044 11.423 -36.344 1.00 90.31 81 GLY A N 1
ATOM 673 C CA . GLY A 1 81 ? 14.866 12.276 -36.538 1.00 90.31 81 GLY A CA 1
ATOM 674 C C . GLY A 1 81 ? 13.734 12.069 -35.523 1.00 90.31 81 GLY A C 1
ATOM 675 O O . GLY A 1 81 ? 12.654 12.619 -35.722 1.00 90.31 81 GLY A O 1
ATOM 676 N N . LYS A 1 82 ? 13.957 11.296 -34.452 1.00 92.88 82 LYS A N 1
ATOM 677 C CA . LYS A 1 82 ? 13.000 11.089 -33.358 1.00 92.88 82 LYS A CA 1
ATOM 678 C C . LYS A 1 82 ? 13.446 11.813 -32.088 1.00 92.88 82 LYS A C 1
ATOM 680 O O . LYS A 1 82 ? 14.616 12.139 -31.908 1.00 92.88 82 LYS A O 1
ATOM 685 N N . HIS A 1 83 ? 12.492 12.020 -31.185 1.00 92.56 83 HIS A N 1
ATOM 686 C CA . HIS A 1 83 ? 12.720 12.649 -29.879 1.00 92.56 83 HIS A CA 1
ATOM 687 C C . HIS A 1 83 ? 12.534 11.683 -28.699 1.00 92.56 83 HIS A C 1
ATOM 689 O O . HIS A 1 83 ? 12.684 12.094 -27.554 1.00 92.56 83 HIS A O 1
ATOM 695 N N . GLN A 1 84 ? 12.224 10.414 -28.973 1.00 95.25 84 GLN A N 1
ATOM 696 C CA . GLN A 1 84 ? 11.936 9.383 -27.977 1.00 95.25 84 GLN A CA 1
ATOM 697 C C . GLN A 1 84 ? 12.578 8.045 -28.361 1.00 95.25 84 GLN A C 1
ATOM 699 O O . GLN A 1 84 ? 12.780 7.758 -29.546 1.00 95.25 84 GLN A O 1
ATOM 704 N N . ILE A 1 85 ? 12.910 7.246 -27.352 1.00 97.00 85 ILE A N 1
ATOM 705 C CA . ILE A 1 85 ? 13.430 5.885 -27.483 1.00 97.00 85 ILE A CA 1
ATOM 706 C C . ILE A 1 85 ? 12.233 4.944 -27.628 1.00 97.00 85 ILE A C 1
ATOM 708 O O . ILE A 1 85 ? 11.518 4.704 -26.660 1.00 97.00 85 ILE A O 1
ATOM 712 N N . ASP A 1 86 ? 12.022 4.426 -28.839 1.00 96.31 86 ASP A N 1
ATOM 713 C CA . ASP A 1 86 ? 10.865 3.594 -29.205 1.00 96.31 86 ASP A CA 1
ATOM 714 C C . ASP A 1 86 ? 11.241 2.219 -29.777 1.00 96.31 86 ASP A C 1
ATOM 716 O O . ASP A 1 86 ? 10.452 1.563 -30.448 1.00 96.31 86 ASP A O 1
ATOM 720 N N . TYR A 1 87 ? 12.465 1.770 -29.501 1.00 96.12 87 TYR A N 1
ATOM 721 C CA . TYR A 1 87 ? 13.023 0.510 -29.994 1.00 96.12 87 TYR A CA 1
ATOM 722 C C . TYR A 1 87 ? 13.247 -0.510 -28.865 1.00 96.12 87 TYR A C 1
ATOM 724 O O . TYR A 1 87 ? 14.196 -1.291 -28.900 1.00 96.12 87 TYR A O 1
ATOM 732 N N . LEU A 1 88 ? 12.378 -0.528 -27.848 1.00 95.50 88 LEU A N 1
ATOM 733 C CA . LEU A 1 88 ? 12.505 -1.432 -26.694 1.00 95.50 88 LEU A CA 1
ATOM 734 C C . LEU A 1 88 ? 12.494 -2.920 -27.069 1.00 95.50 88 LEU A C 1
ATOM 736 O O . LEU A 1 88 ? 13.128 -3.721 -26.396 1.00 95.50 88 LEU A O 1
ATOM 740 N N . GLU A 1 89 ? 11.867 -3.298 -28.183 1.00 94.38 89 GLU A N 1
ATOM 741 C CA . GLU A 1 89 ? 11.940 -4.665 -28.719 1.00 94.38 89 GLU A CA 1
ATOM 742 C C . GLU A 1 89 ? 13.382 -5.075 -29.091 1.00 94.38 89 GLU A C 1
ATOM 744 O O . GLU A 1 89 ? 13.748 -6.250 -29.033 1.00 94.38 89 GLU A O 1
ATOM 749 N N . LEU A 1 90 ? 14.259 -4.119 -29.428 1.00 95.50 90 LEU A N 1
ATOM 750 C CA . LEU A 1 90 ? 15.690 -4.391 -29.609 1.00 95.50 90 LEU A CA 1
ATOM 751 C C . LEU A 1 90 ? 16.404 -4.600 -28.270 1.00 95.50 90 LEU A C 1
ATOM 753 O O . LEU A 1 90 ? 17.426 -5.276 -28.225 1.00 95.50 90 LEU A O 1
ATOM 757 N N . LEU A 1 91 ? 15.856 -4.085 -27.177 1.00 96.50 91 LEU A N 1
ATOM 758 C CA . LEU A 1 91 ? 16.409 -4.247 -25.836 1.00 96.50 91 LEU A CA 1
ATOM 759 C C . LEU A 1 91 ? 15.898 -5.503 -25.124 1.00 96.50 91 LEU A C 1
ATOM 761 O O . LEU A 1 91 ? 16.482 -5.892 -24.120 1.00 96.50 91 LEU A O 1
ATOM 765 N N . SER A 1 92 ? 14.859 -6.156 -25.654 1.00 95.38 92 SER A N 1
ATOM 766 C CA . SER A 1 92 ? 14.341 -7.398 -25.077 1.00 95.38 92 SER A CA 1
ATOM 767 C C . SER A 1 92 ? 15.427 -8.473 -24.995 1.00 95.38 92 SER A C 1
ATOM 769 O O . SER A 1 92 ? 16.212 -8.640 -25.941 1.00 95.38 92 SER A O 1
ATOM 771 N N . ASP A 1 93 ? 15.426 -9.194 -23.877 1.00 95.75 93 ASP A N 1
ATOM 772 C CA . ASP A 1 93 ? 16.365 -10.248 -23.483 1.00 95.75 93 ASP A CA 1
ATOM 773 C C . ASP A 1 93 ? 17.813 -9.775 -23.299 1.00 95.75 93 ASP A C 1
ATOM 775 O O . ASP A 1 93 ? 18.719 -10.594 -23.131 1.00 95.75 93 ASP A O 1
ATOM 779 N N . ALA A 1 94 ? 18.050 -8.459 -23.337 1.00 95.06 94 ALA A N 1
ATOM 780 C CA . ALA A 1 94 ? 19.355 -7.890 -23.058 1.00 95.06 94 ALA A CA 1
ATOM 781 C C . ALA A 1 94 ? 19.502 -7.523 -21.576 1.00 95.06 94 ALA A C 1
ATOM 783 O O . ALA A 1 94 ? 18.628 -6.905 -20.970 1.00 95.06 94 ALA A O 1
ATOM 784 N N . GLU A 1 95 ? 20.661 -7.848 -21.011 1.00 94.06 95 GLU A N 1
ATOM 785 C CA . GLU A 1 95 ? 21.112 -7.344 -19.720 1.00 94.06 95 GLU A CA 1
ATOM 786 C C . GLU A 1 95 ? 21.740 -5.963 -19.934 1.00 94.06 95 GLU A C 1
ATOM 788 O O . GLU A 1 95 ? 22.818 -5.841 -20.529 1.00 94.06 95 GLU A O 1
ATOM 793 N N . ILE A 1 96 ? 21.051 -4.912 -19.485 1.00 97.44 96 ILE A N 1
ATOM 794 C CA . ILE A 1 96 ? 21.519 -3.531 -19.606 1.00 97.44 96 ILE A CA 1
ATOM 795 C C . ILE A 1 96 ? 22.092 -3.101 -18.264 1.00 97.44 96 ILE A C 1
ATOM 797 O O . ILE A 1 96 ? 21.373 -3.017 -17.268 1.00 97.44 96 ILE A O 1
ATOM 801 N N . GLU A 1 97 ? 23.389 -2.810 -18.247 1.00 96.00 97 GLU A N 1
ATOM 802 C CA . GLU A 1 97 ? 24.117 -2.434 -17.037 1.00 96.00 97 GLU A CA 1
ATOM 803 C C . GLU A 1 97 ? 24.796 -1.076 -17.230 1.00 96.00 97 GLU A C 1
ATOM 805 O O . GLU A 1 97 ? 25.441 -0.840 -18.254 1.00 96.00 97 GLU A O 1
ATOM 810 N N . ASN A 1 98 ? 24.656 -0.173 -16.254 1.00 94.62 98 ASN A N 1
ATOM 811 C CA . ASN A 1 98 ? 25.231 1.181 -16.291 1.00 94.62 98 ASN A CA 1
ATOM 812 C C . ASN A 1 98 ? 24.828 1.986 -17.546 1.00 94.62 98 ASN A C 1
ATOM 814 O O . ASN A 1 98 ? 25.578 2.835 -18.031 1.00 94.62 98 ASN A O 1
ATOM 818 N N . GLY A 1 99 ? 23.660 1.689 -18.120 1.00 95.44 99 GLY A N 1
ATOM 819 C CA . GLY A 1 99 ? 23.158 2.369 -19.309 1.00 95.44 99 GLY A CA 1
ATOM 820 C C . GLY A 1 99 ? 22.667 3.783 -18.998 1.00 95.44 99 GLY A C 1
ATOM 821 O O . GLY A 1 99 ? 22.059 4.016 -17.955 1.00 95.44 99 GLY A O 1
ATOM 822 N N . ILE A 1 100 ? 22.883 4.723 -19.918 1.00 95.56 100 ILE A N 1
ATOM 823 C CA . ILE A 1 100 ? 22.390 6.103 -19.815 1.00 95.56 100 ILE A CA 1
ATOM 824 C C . ILE A 1 100 ? 21.374 6.356 -20.925 1.00 95.56 100 ILE A C 1
ATOM 826 O O . ILE A 1 100 ? 21.713 6.280 -22.104 1.00 95.56 100 ILE A O 1
ATOM 830 N N . PHE A 1 101 ? 20.134 6.672 -20.560 1.00 95.81 101 PHE A N 1
ATOM 831 C CA . PHE A 1 101 ? 19.033 6.927 -21.491 1.00 95.81 101 PHE A CA 1
ATOM 832 C C . PHE A 1 101 ? 18.744 8.426 -21.560 1.00 95.81 101 PHE A C 1
ATOM 834 O O . PHE A 1 101 ? 18.187 8.998 -20.626 1.00 95.81 101 PHE A O 1
ATOM 841 N N . HIS A 1 102 ? 19.115 9.065 -22.671 1.00 93.06 102 HIS A N 1
ATOM 842 C CA . HIS A 1 102 ? 19.055 10.527 -22.795 1.00 93.06 102 HIS A CA 1
ATOM 843 C C . HIS A 1 102 ? 17.665 11.095 -23.094 1.00 93.06 102 HIS A C 1
ATOM 845 O O . HIS A 1 102 ? 17.405 12.262 -22.803 1.00 93.06 102 HIS A O 1
ATOM 851 N N . GLN A 1 103 ? 16.781 10.310 -23.703 1.00 93.50 103 GLN A N 1
ATOM 852 C CA . GLN A 1 103 ? 15.434 10.739 -24.074 1.00 93.50 103 GLN A CA 1
ATOM 853 C C . GLN A 1 103 ? 14.370 9.872 -23.402 1.00 93.50 103 GLN A C 1
ATOM 855 O O . GLN A 1 103 ? 14.660 8.780 -22.914 1.00 93.50 103 GLN A O 1
ATOM 860 N N . MET A 1 104 ? 13.127 10.366 -23.419 1.00 94.12 104 MET A N 1
ATOM 861 C CA . MET A 1 104 ? 11.945 9.639 -22.955 1.00 94.12 104 MET A CA 1
ATOM 862 C C . MET A 1 104 ? 11.873 8.262 -23.612 1.00 94.12 104 MET A C 1
ATOM 864 O O . MET A 1 104 ? 12.032 8.140 -24.830 1.00 94.12 104 MET A O 1
ATOM 868 N N . ILE A 1 105 ? 11.592 7.244 -22.806 1.00 96.50 105 ILE A N 1
ATOM 869 C CA . ILE A 1 105 ? 11.265 5.910 -23.297 1.00 96.50 105 ILE A CA 1
ATOM 870 C C . ILE A 1 105 ? 9.770 5.882 -23.596 1.00 96.50 105 ILE A C 1
ATOM 872 O O . ILE A 1 105 ? 8.954 6.139 -22.712 1.00 96.50 105 ILE A O 1
ATOM 876 N N . PHE A 1 106 ? 9.417 5.594 -24.845 1.00 97.00 106 PHE A N 1
ATOM 877 C CA . PHE A 1 106 ? 8.038 5.609 -25.314 1.00 97.00 106 PHE A CA 1
ATOM 878 C C . PHE A 1 106 ? 7.718 4.329 -26.075 1.00 97.00 106 PHE A C 1
ATOM 880 O O . PHE A 1 106 ? 8.425 3.957 -27.009 1.00 97.00 106 PHE A O 1
ATOM 887 N N . ALA A 1 107 ? 6.614 3.691 -25.718 1.00 96.94 107 ALA A N 1
ATOM 888 C CA . ALA A 1 107 ? 6.088 2.540 -26.424 1.00 96.94 107 ALA A CA 1
ATOM 889 C C . ALA A 1 107 ? 4.563 2.618 -26.493 1.00 96.94 107 ALA A C 1
ATOM 891 O O . ALA A 1 107 ? 3.890 2.887 -25.496 1.00 96.94 107 ALA A O 1
ATOM 892 N N . GLU A 1 108 ? 4.020 2.365 -27.682 1.00 97.56 108 GLU A N 1
ATOM 893 C CA . GLU A 1 108 ? 2.582 2.377 -27.915 1.00 97.56 108 GLU A CA 1
ATOM 894 C C . GLU A 1 108 ? 2.175 1.239 -28.848 1.00 97.56 108 GLU A C 1
ATOM 896 O O . GLU A 1 108 ? 2.753 1.095 -29.924 1.00 97.56 108 GLU A O 1
ATOM 901 N N . ASN A 1 109 ? 1.151 0.470 -28.472 1.00 97.69 109 ASN A N 1
ATOM 902 C CA . ASN A 1 109 ? 0.599 -0.608 -29.301 1.00 97.69 109 ASN A CA 1
ATOM 903 C C . ASN A 1 109 ? 1.630 -1.694 -29.679 1.00 97.69 109 ASN A C 1
ATOM 905 O O . ASN A 1 109 ? 1.602 -2.207 -30.801 1.00 97.69 109 ASN A O 1
ATOM 909 N N . ILE A 1 110 ? 2.546 -2.041 -28.767 1.00 96.94 110 ILE A N 1
ATOM 910 C CA . ILE A 1 110 ? 3.585 -3.058 -29.004 1.00 96.94 110 ILE A CA 1
ATOM 911 C C . ILE A 1 110 ? 3.457 -4.265 -28.073 1.00 96.94 110 ILE A C 1
ATOM 913 O O . ILE A 1 110 ? 2.864 -4.191 -26.995 1.00 96.94 110 ILE A O 1
ATOM 917 N N . THR A 1 111 ? 4.065 -5.379 -28.482 1.00 97.62 111 THR A N 1
ATOM 918 C CA . THR A 1 111 ? 4.220 -6.577 -27.653 1.00 97.62 111 THR A CA 1
ATOM 919 C C . THR A 1 111 ? 5.697 -6.854 -27.416 1.00 97.62 111 THR A C 1
ATOM 921 O O . THR A 1 111 ? 6.423 -7.192 -28.347 1.00 97.62 111 THR A O 1
ATOM 924 N N . ILE A 1 112 ? 6.139 -6.748 -26.166 1.00 96.50 112 ILE A N 1
ATOM 925 C CA . ILE A 1 112 ? 7.512 -7.044 -25.762 1.00 96.50 112 ILE A CA 1
ATOM 926 C C . ILE A 1 112 ? 7.555 -8.480 -25.252 1.00 96.50 112 ILE A C 1
ATOM 928 O O . ILE A 1 112 ? 7.019 -8.791 -24.190 1.00 96.50 112 ILE A O 1
ATOM 932 N N . LYS A 1 113 ? 8.162 -9.360 -26.051 1.00 95.00 113 LYS A N 1
ATOM 933 C CA . LYS A 1 113 ? 8.170 -10.805 -25.784 1.00 95.00 113 LYS A CA 1
ATOM 934 C C . LYS A 1 113 ? 9.208 -11.250 -24.760 1.00 95.00 113 LYS A C 1
ATOM 936 O O . LYS A 1 113 ? 9.000 -12.240 -24.073 1.00 95.00 113 LYS A O 1
ATOM 941 N N . GLY A 1 114 ? 10.336 -10.552 -24.737 1.00 95.50 114 GLY A N 1
ATOM 942 C CA . GLY A 1 114 ? 11.475 -10.870 -23.888 1.00 95.50 114 GLY A CA 1
ATOM 943 C C . GLY A 1 114 ? 11.537 -10.018 -22.631 1.00 95.50 114 GLY A C 1
ATOM 944 O O . GLY A 1 114 ? 10.770 -9.063 -22.477 1.00 95.50 114 GLY A O 1
ATOM 945 N N . ASP A 1 115 ? 12.495 -10.333 -21.769 1.00 97.62 115 ASP A N 1
ATOM 946 C CA . ASP A 1 115 ? 12.711 -9.592 -20.526 1.00 97.62 115 ASP A CA 1
ATOM 947 C C . ASP A 1 115 ? 13.341 -8.215 -20.801 1.00 97.62 115 ASP A C 1
ATOM 949 O O . ASP A 1 115 ? 14.152 -8.048 -21.713 1.00 97.62 115 ASP A O 1
ATOM 953 N N . LEU A 1 116 ? 12.995 -7.213 -19.997 1.00 97.44 116 LEU A N 1
ATOM 954 C CA . LEU A 1 116 ? 13.651 -5.906 -19.975 1.00 97.44 116 LEU A CA 1
ATOM 955 C C . LEU A 1 116 ? 14.309 -5.704 -18.614 1.00 97.44 116 LEU A C 1
ATOM 957 O O . LEU A 1 116 ? 13.616 -5.514 -17.618 1.00 97.44 116 LEU A O 1
ATOM 961 N N . SER A 1 117 ? 15.641 -5.719 -18.569 1.00 97.25 117 SER A N 1
ATOM 962 C CA . SER A 1 117 ? 16.402 -5.574 -17.325 1.00 97.25 117 SER A CA 1
ATOM 963 C C . SER A 1 117 ? 17.306 -4.348 -17.364 1.00 97.25 117 SER A C 1
ATOM 965 O O . SER A 1 117 ? 18.248 -4.290 -18.156 1.00 97.25 117 SER A O 1
ATOM 967 N N . PHE A 1 118 ? 17.047 -3.397 -16.467 1.00 97.00 118 PHE A N 1
ATOM 968 C CA . PHE A 1 118 ? 17.808 -2.163 -16.302 1.00 97.00 118 PHE A CA 1
ATOM 969 C C . PHE A 1 118 ? 18.504 -2.147 -14.939 1.00 97.00 118 PHE A C 1
ATOM 971 O O . PHE A 1 118 ? 17.873 -1.895 -13.910 1.00 97.00 118 PHE A O 1
ATOM 978 N N . THR A 1 119 ? 19.816 -2.377 -14.940 1.00 97.06 119 THR A N 1
ATOM 979 C CA . THR A 1 119 ? 20.645 -2.436 -13.731 1.00 97.06 119 THR A CA 1
ATOM 980 C C . THR A 1 119 ? 21.608 -1.253 -13.691 1.00 97.06 119 THR A C 1
ATOM 982 O O . THR A 1 119 ? 22.308 -0.991 -14.669 1.00 97.06 119 THR A O 1
ATOM 985 N N . HIS A 1 120 ? 21.648 -0.508 -12.582 1.00 95.12 120 HIS A N 1
ATOM 986 C CA . HIS A 1 120 ? 22.490 0.691 -12.421 1.00 95.12 120 HIS A CA 1
ATOM 987 C C . HIS A 1 120 ? 22.307 1.739 -13.538 1.00 95.12 120 HIS A C 1
ATOM 989 O O . HIS A 1 120 ? 23.224 2.492 -13.865 1.00 95.12 120 HIS A O 1
ATOM 995 N N . CYS A 1 121 ? 21.137 1.766 -14.179 1.00 95.06 121 CYS A N 1
ATOM 996 C CA . CYS A 1 121 ? 20.880 2.661 -15.302 1.00 95.06 121 CYS A CA 1
ATOM 997 C C . CYS A 1 121 ? 20.503 4.069 -14.823 1.00 95.06 121 CYS A C 1
ATOM 999 O O . CYS A 1 121 ? 19.849 4.237 -13.792 1.00 95.06 121 CYS A O 1
ATOM 1001 N N . MET A 1 122 ? 20.877 5.081 -15.601 1.00 93.38 122 MET A N 1
ATOM 1002 C CA . MET A 1 122 ? 20.472 6.469 -15.395 1.00 93.38 122 MET A CA 1
ATOM 1003 C C . MET A 1 122 ? 19.537 6.903 -16.520 1.00 93.38 122 MET A C 1
ATOM 1005 O O . MET A 1 122 ? 19.863 6.768 -17.701 1.00 93.38 122 MET A O 1
ATOM 1009 N N . PHE A 1 123 ? 18.388 7.460 -16.161 1.00 92.62 123 PHE A N 1
ATOM 1010 C CA . PHE A 1 123 ? 17.389 7.929 -17.112 1.00 92.62 123 PHE A CA 1
ATOM 1011 C C . PHE A 1 123 ? 17.247 9.442 -17.010 1.00 92.62 123 PHE A C 1
ATOM 1013 O O . PHE A 1 123 ? 17.066 9.994 -15.927 1.00 92.62 123 PHE A O 1
ATOM 1020 N N . SER A 1 124 ? 17.335 10.124 -18.148 1.00 89.75 124 SER A N 1
ATOM 1021 C CA . SER A 1 124 ? 17.235 11.583 -18.199 1.00 89.75 124 SER A CA 1
ATOM 1022 C C . SER A 1 124 ? 15.807 12.099 -18.358 1.00 89.75 124 SER A C 1
ATOM 1024 O O . SER A 1 124 ? 15.584 13.306 -18.410 1.00 89.75 124 SER A O 1
ATOM 1026 N N . SER A 1 125 ? 14.828 11.206 -18.514 1.00 89.88 125 SER A N 1
ATOM 1027 C CA . SER A 1 125 ? 13.450 11.580 -18.815 1.00 89.88 125 SER A CA 1
ATOM 1028 C C . SER A 1 125 ? 12.452 10.491 -18.406 1.00 89.88 125 SER A C 1
ATOM 1030 O O . SER A 1 125 ? 12.821 9.466 -17.842 1.00 89.88 125 SER A O 1
ATOM 1032 N N . ALA A 1 126 ? 11.176 10.745 -18.690 1.00 91.31 126 ALA A N 1
ATOM 1033 C CA . ALA A 1 126 ? 10.033 9.914 -18.330 1.00 91.31 126 ALA A CA 1
ATOM 1034 C C . ALA A 1 126 ? 9.937 8.601 -19.136 1.00 91.31 126 ALA A C 1
ATOM 1036 O O . ALA A 1 126 ? 10.572 8.429 -20.182 1.00 91.31 126 ALA A O 1
ATOM 1037 N N . PHE A 1 127 ? 9.067 7.707 -18.665 1.00 94.69 127 PHE A N 1
ATOM 1038 C CA . PHE A 1 127 ? 8.641 6.498 -19.362 1.00 94.69 127 PHE A CA 1
ATOM 1039 C C . PHE A 1 127 ? 7.151 6.588 -19.667 1.00 94.69 127 PHE A C 1
ATOM 1041 O O . PHE A 1 127 ? 6.345 6.919 -18.796 1.00 94.69 127 PHE A O 1
ATOM 1048 N N . HIS A 1 128 ? 6.779 6.246 -20.893 1.00 97.00 128 HIS A N 1
ATOM 1049 C CA . HIS A 1 128 ? 5.392 6.202 -21.317 1.00 97.00 128 HIS A CA 1
ATOM 1050 C C . HIS A 1 128 ? 5.122 4.915 -22.087 1.00 97.00 128 HIS A C 1
ATOM 1052 O O . HIS A 1 128 ? 5.616 4.720 -23.196 1.00 97.00 128 HIS A O 1
ATOM 1058 N N . PHE A 1 129 ? 4.281 4.069 -21.509 1.00 98.06 129 PHE A N 1
ATOM 1059 C CA . PHE A 1 129 ? 3.796 2.842 -22.117 1.00 98.06 129 PHE A CA 1
ATOM 1060 C C . PHE A 1 129 ? 2.280 2.925 -22.246 1.00 98.06 129 PHE A C 1
ATOM 1062 O O . PHE A 1 129 ? 1.585 3.082 -21.243 1.00 98.06 129 PHE A O 1
ATOM 1069 N N . SER A 1 130 ? 1.761 2.828 -23.468 1.00 98.31 130 SER A N 1
ATOM 1070 C CA . SER A 1 130 ? 0.320 2.879 -23.725 1.00 98.31 130 SER A CA 1
ATOM 1071 C C . SER A 1 130 ? -0.122 1.714 -24.604 1.00 98.31 130 SER A C 1
ATOM 1073 O O . SER A 1 130 ? 0.465 1.464 -25.654 1.00 98.31 130 SER A O 1
ATOM 1075 N N . ASN A 1 131 ? -1.151 0.980 -24.180 1.00 98.38 131 ASN A N 1
ATOM 1076 C CA . ASN A 1 131 ? -1.657 -0.202 -24.887 1.00 98.38 131 ASN A CA 1
ATOM 1077 C C . ASN A 1 131 ? -0.541 -1.211 -25.240 1.00 98.38 131 ASN A C 1
ATOM 1079 O O . ASN A 1 131 ? -0.408 -1.653 -26.382 1.00 98.38 131 ASN A O 1
ATOM 1083 N N . CYS A 1 132 ? 0.333 -1.503 -24.274 1.00 98.44 132 CYS A N 1
ATOM 1084 C CA . CYS A 1 132 ? 1.457 -2.424 -24.448 1.00 98.44 132 CYS A CA 1
ATOM 1085 C C . CYS A 1 132 ? 1.173 -3.781 -23.801 1.00 98.44 132 CYS A C 1
ATOM 1087 O O . CYS A 1 132 ? 0.508 -3.869 -22.768 1.00 98.44 132 CYS A O 1
ATOM 1089 N N . HIS A 1 133 ? 1.728 -4.837 -24.391 1.00 98.31 133 HIS A N 1
ATOM 1090 C CA . HIS A 1 133 ? 1.707 -6.182 -23.829 1.00 98.31 133 HIS A CA 1
ATOM 1091 C C . HIS A 1 133 ? 3.125 -6.636 -23.492 1.00 98.31 133 HIS A C 1
ATOM 1093 O O . HIS A 1 133 ? 3.975 -6.695 -24.379 1.00 98.31 133 HIS A O 1
ATOM 1099 N N . PHE A 1 134 ? 3.379 -6.963 -22.231 1.00 98.19 134 PHE A N 1
ATOM 1100 C CA . PHE A 1 134 ? 4.660 -7.482 -21.768 1.00 98.19 134 PHE A CA 1
ATOM 1101 C C . PHE A 1 134 ? 4.498 -8.975 -21.479 1.00 98.19 134 PHE A C 1
ATOM 1103 O O . PHE A 1 134 ? 3.823 -9.360 -20.524 1.00 98.19 134 PHE A O 1
ATOM 1110 N N . GLU A 1 135 ? 5.071 -9.817 -22.342 1.00 97.69 135 GLU A N 1
ATOM 1111 C CA . GLU A 1 135 ? 5.105 -11.270 -22.125 1.00 97.69 135 GLU A CA 1
ATOM 1112 C C . GLU A 1 135 ? 6.278 -11.677 -21.221 1.00 97.69 135 GLU A C 1
ATOM 1114 O O . GLU A 1 135 ? 6.209 -12.732 -20.597 1.00 97.69 135 GLU A O 1
ATOM 1119 N N . GLY A 1 136 ? 7.327 -10.847 -21.154 1.00 96.44 136 GLY A N 1
ATOM 1120 C CA . GLY A 1 136 ? 8.480 -11.004 -20.268 1.00 96.44 136 GLY A CA 1
ATOM 1121 C C . GLY A 1 136 ? 8.431 -10.097 -19.035 1.00 96.44 136 GLY A C 1
ATOM 1122 O O . GLY A 1 136 ? 7.538 -9.264 -18.867 1.00 96.44 136 GLY A O 1
ATOM 1123 N N . THR A 1 137 ? 9.427 -10.264 -18.172 1.00 97.75 137 THR A N 1
ATOM 1124 C CA . THR A 1 137 ? 9.620 -9.507 -16.930 1.00 97.75 137 THR A CA 1
ATOM 1125 C C . THR A 1 137 ? 10.179 -8.118 -17.231 1.00 97.75 137 THR A C 1
ATOM 1127 O O . THR A 1 137 ? 11.052 -7.969 -18.086 1.00 97.75 137 THR A O 1
ATOM 1130 N N . ILE A 1 138 ? 9.747 -7.092 -16.492 1.00 97.94 138 ILE A N 1
ATOM 1131 C CA . ILE A 1 138 ? 10.407 -5.776 -16.496 1.00 97.94 138 ILE A CA 1
ATOM 1132 C C . ILE A 1 138 ? 11.075 -5.571 -15.145 1.00 97.94 138 ILE A C 1
ATOM 1134 O O . ILE A 1 138 ? 10.416 -5.680 -14.118 1.00 97.94 138 ILE A O 1
ATOM 1138 N N . THR A 1 139 ? 12.370 -5.271 -15.127 1.00 97.88 139 THR A N 1
ATOM 1139 C CA . THR A 1 139 ? 13.143 -5.086 -13.895 1.00 97.88 139 THR A CA 1
ATOM 1140 C C . THR A 1 139 ? 13.930 -3.786 -13.926 1.00 97.88 139 THR A C 1
ATOM 1142 O O . THR A 1 139 ? 14.711 -3.540 -14.844 1.00 97.88 139 THR A O 1
ATOM 1145 N N . PHE A 1 140 ? 13.760 -2.984 -12.877 1.00 96.50 140 PHE A N 1
ATOM 1146 C CA . PHE A 1 140 ? 14.582 -1.818 -12.573 1.00 96.50 140 PHE A CA 1
ATOM 1147 C C . PHE A 1 140 ? 15.302 -2.043 -11.245 1.00 96.50 140 PHE A C 1
ATOM 1149 O O . PHE A 1 140 ? 14.660 -2.126 -10.194 1.00 96.50 140 PHE A O 1
ATOM 1156 N N . MET A 1 141 ? 16.631 -2.109 -11.294 1.00 96.12 141 MET A N 1
ATOM 1157 C CA . MET A 1 141 ? 17.474 -2.337 -10.125 1.00 96.12 141 MET A CA 1
ATOM 1158 C C . MET A 1 141 ? 18.580 -1.291 -10.038 1.00 96.12 141 MET A C 1
ATOM 1160 O O . MET A 1 141 ? 19.356 -1.119 -10.979 1.00 96.12 141 MET A O 1
ATOM 1164 N N . HIS A 1 142 ? 18.662 -0.588 -8.909 1.00 92.88 142 HIS A N 1
ATOM 1165 C CA . HIS A 1 142 ? 19.582 0.541 -8.722 1.00 92.88 142 HIS A CA 1
ATOM 1166 C C . HIS A 1 142 ? 19.498 1.605 -9.841 1.00 92.88 142 HIS A C 1
ATOM 1168 O O . HIS A 1 142 ? 20.493 2.231 -10.208 1.00 92.88 142 HIS A O 1
ATOM 1174 N N . ALA A 1 143 ? 18.312 1.786 -10.416 1.00 91.62 143 ALA A N 1
ATOM 1175 C CA . ALA A 1 143 ? 18.004 2.805 -11.399 1.00 91.62 143 ALA A CA 1
ATOM 1176 C C . ALA A 1 143 ? 17.951 4.199 -10.753 1.00 91.62 143 ALA A C 1
ATOM 1178 O O . ALA A 1 143 ? 17.469 4.376 -9.633 1.00 91.62 143 ALA A O 1
ATOM 1179 N N . SER A 1 144 ? 18.414 5.205 -11.491 1.00 89.00 144 SER A N 1
ATOM 1180 C CA . SER A 1 144 ? 18.413 6.609 -11.070 1.00 89.00 144 SER A CA 1
ATOM 1181 C C . SER A 1 144 ? 17.830 7.517 -12.152 1.00 89.00 144 SER A C 1
ATOM 1183 O O . SER A 1 144 ? 17.859 7.190 -13.339 1.00 89.00 144 SER A O 1
ATOM 1185 N N . MET A 1 145 ? 17.294 8.664 -11.737 1.00 87.12 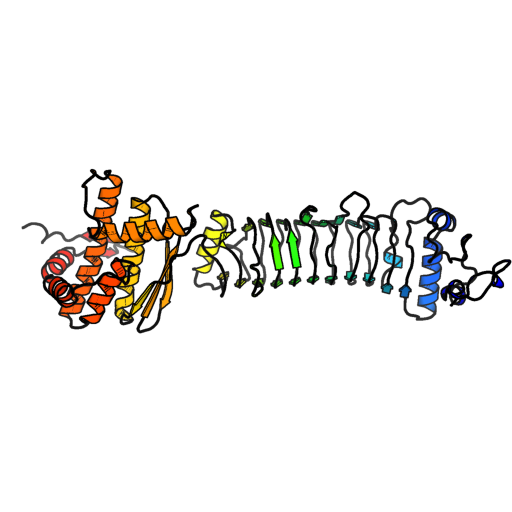145 MET A N 1
ATOM 1186 C CA . MET A 1 145 ? 16.785 9.710 -12.628 1.00 87.12 145 MET A CA 1
ATOM 1187 C C . MET A 1 145 ? 17.708 10.929 -12.559 1.00 87.12 145 MET A C 1
ATOM 1189 O O . MET A 1 145 ? 18.193 11.255 -11.475 1.00 87.12 145 MET A O 1
ATOM 1193 N N . SER A 1 146 ? 17.950 11.619 -13.677 1.00 82.56 146 SER A N 1
ATOM 1194 C CA . SER A 1 146 ? 18.699 12.882 -13.642 1.00 82.56 146 SER A CA 1
ATOM 1195 C C . SER A 1 146 ? 17.854 14.016 -13.048 1.00 82.56 146 SER A C 1
ATOM 1197 O O . SER A 1 146 ? 16.656 14.116 -13.297 1.00 82.56 146 SER A O 1
ATOM 1199 N N . GLU A 1 147 ? 18.483 14.907 -12.279 1.00 70.00 147 GLU A N 1
ATOM 1200 C CA . GLU A 1 147 ? 17.811 15.960 -11.494 1.00 70.00 147 GLU A CA 1
ATOM 1201 C C . GLU A 1 147 ? 17.349 17.186 -12.317 1.00 70.00 147 GLU A C 1
ATOM 1203 O O . GLU A 1 147 ? 17.127 18.267 -11.764 1.00 70.00 147 GLU A O 1
ATOM 1208 N N . ASP A 1 148 ? 17.189 17.061 -13.638 1.00 66.44 148 ASP A N 1
ATOM 1209 C CA . ASP A 1 148 ? 16.923 18.196 -14.531 1.00 66.44 148 ASP A CA 1
ATOM 1210 C C . ASP A 1 148 ? 15.447 18.655 -14.478 1.00 66.44 148 ASP A C 1
ATOM 1212 O O . ASP A 1 148 ? 14.651 18.510 -15.399 1.00 66.44 148 ASP A O 1
ATOM 1216 N N . THR A 1 149 ? 15.100 19.319 -13.375 1.00 54.06 149 THR A N 1
ATOM 1217 C CA . THR A 1 149 ? 14.009 20.294 -13.150 1.00 54.06 149 THR A CA 1
ATOM 1218 C C . THR A 1 149 ? 12.540 19.867 -13.291 1.00 54.06 149 THR A C 1
ATOM 1220 O O . THR A 1 149 ? 11.684 20.586 -12.770 1.00 54.06 149 THR A O 1
ATOM 1223 N N . GLN A 1 150 ? 12.209 18.735 -13.915 1.00 69.81 150 GLN A N 1
ATOM 1224 C CA . GLN A 1 150 ? 10.845 18.187 -13.935 1.00 69.81 150 GLN A CA 1
ATOM 1225 C C . GLN A 1 150 ? 10.826 16.769 -13.381 1.00 69.81 150 GLN A C 1
ATOM 1227 O O . GLN A 1 150 ? 11.688 15.966 -13.720 1.00 69.81 150 GLN A O 1
ATOM 1232 N N . VAL A 1 151 ? 9.827 16.472 -12.549 1.00 71.25 151 VAL A N 1
ATOM 1233 C CA . VAL A 1 151 ? 9.585 15.127 -12.013 1.00 71.25 151 VAL A CA 1
ATOM 1234 C C . VAL A 1 151 ? 9.298 14.187 -13.181 1.00 71.25 151 VAL A C 1
ATOM 1236 O O . VAL A 1 151 ? 8.275 14.366 -13.848 1.00 71.25 151 VAL A O 1
ATOM 1239 N N . PRO A 1 152 ? 10.179 13.224 -13.493 1.00 83.06 152 PRO A N 1
ATOM 1240 C CA . PRO A 1 152 ? 9.869 12.232 -14.499 1.00 83.06 152 PRO A CA 1
ATOM 1241 C C . PRO A 1 152 ? 8.746 11.338 -13.974 1.00 83.06 152 PRO A C 1
ATOM 1243 O O . PRO A 1 152 ? 8.642 11.064 -12.779 1.00 83.06 152 PRO A O 1
ATOM 1246 N N . ILE A 1 153 ? 7.908 10.872 -14.891 1.00 88.12 153 ILE A N 1
ATOM 1247 C CA . ILE A 1 153 ? 6.829 9.934 -14.600 1.00 88.12 153 ILE A CA 1
ATOM 1248 C C . ILE A 1 153 ? 7.109 8.615 -15.308 1.00 88.12 153 ILE A C 1
ATOM 1250 O O . ILE A 1 153 ? 7.503 8.602 -16.473 1.00 88.12 153 ILE A O 1
ATOM 1254 N N . MET A 1 154 ? 6.894 7.508 -14.612 1.00 93.81 154 MET A N 1
ATOM 1255 C CA . MET A 1 154 ? 6.779 6.180 -15.185 1.00 93.81 154 MET A CA 1
ATOM 1256 C C . MET A 1 154 ? 5.295 5.844 -15.310 1.00 93.81 154 MET A C 1
ATOM 1258 O O . MET A 1 154 ? 4.631 5.504 -14.330 1.00 93.81 154 MET A O 1
ATOM 1262 N N . MET A 1 155 ? 4.771 6.000 -16.525 1.00 96.44 155 MET A N 1
ATOM 1263 C CA . MET A 1 155 ? 3.357 5.812 -16.830 1.00 96.44 155 MET A CA 1
ATOM 1264 C C . MET A 1 155 ? 3.129 4.532 -17.630 1.00 96.44 155 MET A C 1
ATOM 1266 O O . MET A 1 155 ? 3.682 4.360 -18.717 1.00 96.44 155 MET A O 1
ATOM 1270 N N . PHE A 1 156 ? 2.231 3.695 -17.122 1.00 98.25 156 PHE A N 1
ATOM 1271 C CA . PHE A 1 156 ? 1.660 2.547 -17.809 1.00 98.25 156 PHE A CA 1
ATOM 1272 C C . PHE A 1 156 ? 0.159 2.760 -17.949 1.00 98.25 156 PHE A C 1
ATOM 1274 O O . PHE A 1 156 ? -0.562 2.852 -16.956 1.00 98.25 156 PHE A O 1
ATOM 1281 N N . LYS A 1 157 ? -0.319 2.840 -19.187 1.00 98.50 157 LYS A N 1
ATOM 1282 C CA . LYS A 1 157 ? -1.727 3.040 -19.509 1.00 98.50 157 LYS A CA 1
ATOM 1283 C C . LYS A 1 157 ? -2.227 1.898 -20.381 1.00 98.50 157 LYS A C 1
ATOM 1285 O O . LYS A 1 157 ? -1.621 1.602 -21.405 1.00 98.50 157 LYS A O 1
ATOM 1290 N N . GLU A 1 158 ? -3.340 1.277 -20.002 1.00 98.62 158 GLU A N 1
ATOM 1291 C CA . GLU A 1 158 ? -3.970 0.198 -20.780 1.00 98.62 158 GLU A CA 1
ATOM 1292 C C . GLU A 1 158 ? -2.982 -0.951 -21.078 1.00 98.62 158 GLU A C 1
ATOM 1294 O O . GLU A 1 158 ? -3.006 -1.554 -22.146 1.00 98.62 158 GLU A O 1
ATOM 1299 N N . CYS A 1 159 ? -2.050 -1.219 -20.157 1.00 98.69 159 CYS A N 1
ATOM 1300 C CA . CYS A 1 159 ? -0.998 -2.216 -20.345 1.00 98.69 159 CYS A CA 1
ATOM 1301 C C . CYS A 1 159 ? -1.374 -3.563 -19.722 1.00 98.69 159 CYS A C 1
ATOM 1303 O O . CYS A 1 159 ? -2.073 -3.624 -18.710 1.00 98.69 159 CYS A O 1
ATOM 1305 N N . ASN A 1 160 ? -0.858 -4.643 -20.304 1.00 98.62 160 ASN A N 1
ATOM 1306 C CA . ASN A 1 160 ? -0.996 -5.989 -19.760 1.00 98.62 160 ASN A CA 1
ATOM 1307 C C . ASN A 1 160 ? 0.385 -6.610 -19.505 1.00 98.62 160 ASN A C 1
ATOM 1309 O O . ASN A 1 160 ? 1.198 -6.677 -20.429 1.00 98.62 160 ASN A O 1
ATOM 1313 N N . PHE A 1 161 ? 0.622 -7.059 -18.274 1.00 98.38 161 PHE A N 1
ATOM 1314 C CA . PHE A 1 161 ? 1.846 -7.719 -17.833 1.00 98.38 161 PHE A CA 1
ATOM 1315 C C . PHE A 1 161 ? 1.535 -9.181 -17.500 1.00 98.38 161 PHE A C 1
ATOM 1317 O O . PHE A 1 161 ? 0.915 -9.451 -16.476 1.00 98.38 161 PHE A O 1
ATOM 1324 N N . ASN A 1 162 ? 2.012 -10.113 -18.329 1.00 97.50 162 ASN A N 1
ATOM 1325 C CA . ASN A 1 162 ? 1.852 -11.560 -18.097 1.00 97.50 162 ASN A CA 1
ATOM 1326 C C . ASN A 1 162 ? 2.907 -12.135 -17.136 1.00 97.50 162 ASN A C 1
ATOM 1328 O O . ASN A 1 162 ? 3.005 -13.347 -16.958 1.00 97.50 162 ASN A O 1
ATOM 1332 N N . GLN A 1 163 ? 3.811 -11.291 -16.650 1.00 96.81 163 GLN A N 1
ATOM 1333 C CA . GLN A 1 163 ? 4.915 -11.632 -15.759 1.00 96.81 163 GLN A CA 1
ATOM 1334 C C . GLN A 1 163 ? 5.082 -10.498 -14.745 1.00 96.81 163 GLN A C 1
ATOM 1336 O O . GLN A 1 163 ? 4.230 -9.612 -14.632 1.00 96.81 163 GLN A O 1
ATOM 1341 N N . THR A 1 164 ? 6.179 -10.521 -13.993 1.00 97.56 164 THR A N 1
ATOM 1342 C CA . THR A 1 164 ? 6.401 -9.563 -12.917 1.00 97.56 164 THR A CA 1
ATOM 1343 C C . THR A 1 164 ? 6.962 -8.228 -13.415 1.00 97.56 164 THR A C 1
ATOM 1345 O O . THR A 1 164 ? 7.893 -8.176 -14.222 1.00 97.56 164 THR A O 1
ATOM 1348 N N . PHE A 1 165 ? 6.439 -7.130 -12.871 1.00 98.19 165 PHE A N 1
ATOM 1349 C CA . PHE A 1 165 ? 7.125 -5.839 -12.839 1.00 98.19 165 PHE A CA 1
ATOM 1350 C C . PHE A 1 165 ? 7.902 -5.710 -11.521 1.00 98.19 165 PHE A C 1
ATOM 1352 O O . PHE A 1 165 ? 7.299 -5.681 -10.450 1.00 98.19 165 PHE A O 1
ATOM 1359 N N . HIS A 1 166 ? 9.229 -5.619 -11.597 1.00 97.75 166 HIS A N 1
ATOM 1360 C CA . HIS A 1 166 ? 10.127 -5.466 -10.455 1.00 97.75 166 HIS A CA 1
ATOM 1361 C C . HIS A 1 166 ? 10.727 -4.059 -10.404 1.00 97.75 166 HIS A C 1
ATOM 1363 O O . HIS A 1 166 ? 11.383 -3.607 -11.347 1.00 97.75 166 HIS A O 1
ATOM 1369 N N . TYR A 1 167 ? 10.584 -3.402 -9.257 1.00 95.31 167 TYR A N 1
ATOM 1370 C CA . TYR A 1 167 ? 11.258 -2.150 -8.939 1.00 95.31 167 TYR A CA 1
ATOM 1371 C C . TYR A 1 167 ? 11.964 -2.274 -7.581 1.00 95.31 167 TYR A C 1
ATOM 1373 O O . TYR A 1 167 ? 11.353 -2.109 -6.525 1.00 95.31 167 TYR A O 1
ATOM 1381 N N . VAL A 1 168 ? 13.258 -2.609 -7.608 1.00 94.06 168 VAL A N 1
ATOM 1382 C CA . VAL A 1 168 ? 13.990 -3.148 -6.447 1.00 94.06 168 VAL A CA 1
ATOM 1383 C C . VAL A 1 168 ? 15.280 -2.362 -6.183 1.00 94.06 168 VAL A C 1
ATOM 1385 O O . VAL A 1 168 ? 16.019 -2.038 -7.110 1.00 94.06 168 VAL A O 1
ATOM 1388 N N . HIS A 1 169 ? 15.584 -2.082 -4.914 1.00 91.38 169 HIS A N 1
ATOM 1389 C CA . HIS A 1 169 ? 16.827 -1.437 -4.467 1.00 91.38 169 HIS A CA 1
ATOM 1390 C C . HIS A 1 169 ? 17.087 -0.070 -5.118 1.00 91.38 169 HIS A C 1
ATOM 1392 O O . HIS A 1 169 ? 18.205 0.252 -5.536 1.00 91.38 169 HIS A O 1
ATOM 1398 N N . ASN A 1 170 ? 16.042 0.750 -5.195 1.00 85.88 170 ASN A N 1
ATOM 1399 C CA . ASN A 1 170 ? 16.088 2.087 -5.778 1.00 85.88 170 ASN A CA 1
ATOM 1400 C C . ASN A 1 170 ? 15.876 3.128 -4.661 1.00 85.88 170 ASN A C 1
ATOM 1402 O O . ASN A 1 170 ? 14.750 3.601 -4.461 1.00 85.88 170 ASN A O 1
ATOM 1406 N N . PRO A 1 171 ? 16.919 3.463 -3.877 1.00 76.88 171 PRO A N 1
ATOM 1407 C CA . PRO A 1 171 ? 16.789 4.419 -2.786 1.00 76.88 171 PRO A CA 1
ATOM 1408 C C . PRO A 1 171 ? 16.665 5.854 -3.321 1.00 76.88 171 PRO A C 1
ATOM 1410 O O . PRO A 1 171 ? 17.391 6.246 -4.229 1.00 76.88 171 PRO A O 1
ATOM 1413 N N . ALA A 1 172 ? 15.793 6.657 -2.700 1.00 74.06 172 ALA A N 1
ATOM 1414 C CA . ALA A 1 172 ? 15.630 8.094 -2.966 1.00 74.06 172 ALA A CA 1
ATOM 1415 C C . ALA A 1 172 ? 15.291 8.439 -4.430 1.00 74.06 172 ALA A C 1
ATOM 1417 O O . ALA A 1 172 ? 15.952 9.249 -5.079 1.00 74.06 172 ALA A O 1
ATOM 1418 N N . VAL A 1 173 ? 14.230 7.829 -4.947 1.00 72.62 173 VAL A N 1
ATOM 1419 C CA . VAL A 1 173 ? 13.825 7.980 -6.344 1.00 72.62 173 VAL A CA 1
ATOM 1420 C C . VAL A 1 173 ? 13.064 9.285 -6.555 1.00 72.62 173 VAL A C 1
ATOM 1422 O O . VAL A 1 173 ? 12.058 9.570 -5.900 1.00 72.62 173 VAL A O 1
ATOM 1425 N N . TYR A 1 174 ? 13.541 10.055 -7.529 1.00 79.88 174 TYR A N 1
ATOM 1426 C CA . TYR A 1 174 ? 12.889 11.245 -8.064 1.00 79.88 174 TYR A CA 1
ATOM 1427 C C . TYR A 1 174 ? 11.990 10.842 -9.246 1.00 79.88 174 TYR A C 1
ATOM 1429 O O . TYR A 1 174 ? 12.353 11.083 -10.390 1.00 79.88 174 TYR A O 1
ATOM 1437 N N . MET A 1 175 ? 10.880 10.134 -9.000 1.00 84.69 175 MET A N 1
ATOM 1438 C CA . MET A 1 175 ? 9.981 9.659 -10.065 1.00 84.69 175 MET A CA 1
ATOM 1439 C C . MET A 1 175 ? 8.557 9.418 -9.559 1.00 84.69 175 MET A C 1
ATOM 1441 O O . MET A 1 175 ? 8.371 8.856 -8.479 1.00 84.69 175 MET A O 1
ATOM 1445 N N . ASP A 1 176 ? 7.580 9.792 -10.380 1.00 89.06 176 ASP A N 1
ATOM 1446 C CA . ASP A 1 176 ? 6.167 9.458 -10.201 1.00 89.06 176 ASP A CA 1
ATOM 1447 C C . ASP A 1 176 ? 5.846 8.099 -10.846 1.00 89.06 176 ASP A C 1
ATOM 1449 O O . ASP A 1 176 ? 6.340 7.788 -11.928 1.00 89.06 176 ASP A O 1
ATOM 1453 N N . PHE A 1 177 ? 4.982 7.300 -10.222 1.00 93.44 177 PHE A N 1
ATOM 1454 C CA . PHE A 1 177 ? 4.493 6.021 -10.742 1.00 93.44 177 PHE A CA 1
ATOM 1455 C C . PHE A 1 177 ? 2.997 6.102 -11.011 1.00 93.44 177 PHE A C 1
ATOM 1457 O O . PHE A 1 177 ? 2.223 6.474 -10.131 1.00 93.44 177 PHE A O 1
ATOM 1464 N N . SER A 1 178 ? 2.585 5.717 -12.216 1.00 96.38 178 SER A N 1
ATOM 1465 C CA . SER A 1 178 ? 1.182 5.735 -12.620 1.00 96.38 178 SER A CA 1
ATOM 1466 C C . SER A 1 178 ? 0.832 4.488 -13.419 1.00 96.38 178 SER A C 1
ATOM 1468 O O . SER A 1 178 ? 1.297 4.310 -14.544 1.00 96.38 178 SER A O 1
ATOM 1470 N N . PHE A 1 179 ? -0.011 3.633 -12.842 1.00 98.50 179 PHE A N 1
ATOM 1471 C CA . PHE A 1 179 ? -0.610 2.483 -13.513 1.00 98.50 179 PHE A CA 1
ATOM 1472 C C . PHE A 1 179 ? -2.098 2.763 -13.709 1.00 98.50 179 PHE A C 1
ATOM 1474 O O . PHE A 1 179 ? -2.828 2.958 -12.739 1.00 98.50 179 PHE A O 1
ATOM 1481 N N . ARG A 1 180 ? -2.560 2.801 -14.959 1.00 98.56 180 ARG A N 1
ATOM 1482 C CA . ARG A 1 180 ? -3.941 3.156 -15.304 1.00 98.56 180 ARG A CA 1
ATOM 1483 C C . ARG A 1 180 ? -4.540 2.134 -16.254 1.00 98.56 180 ARG A C 1
ATOM 1485 O O . ARG A 1 180 ? -4.014 1.946 -17.347 1.00 98.56 180 ARG A O 1
ATOM 1492 N N . ASN A 1 181 ? -5.679 1.546 -15.895 1.00 98.62 181 ASN A N 1
ATOM 1493 C CA . ASN A 1 181 ? -6.359 0.534 -16.711 1.00 98.62 181 ASN A CA 1
ATOM 1494 C C . ASN A 1 181 ? -5.460 -0.670 -17.052 1.00 98.62 181 ASN A C 1
ATOM 1496 O O . ASN A 1 181 ? -5.523 -1.207 -18.157 1.00 98.62 181 ASN A O 1
ATOM 1500 N N . CYS A 1 182 ? -4.588 -1.070 -16.124 1.00 98.75 182 CYS A N 1
ATOM 1501 C CA . CYS A 1 182 ? -3.647 -2.165 -16.343 1.00 98.75 182 CYS A CA 1
ATOM 1502 C C . CYS A 1 182 ? -4.172 -3.501 -15.804 1.00 98.75 182 CYS A C 1
ATOM 1504 O O . CYS A 1 182 ? -4.874 -3.552 -14.790 1.00 98.75 182 CYS A O 1
ATOM 1506 N N . VAL A 1 183 ? -3.765 -4.589 -16.453 1.00 98.75 183 VAL A N 1
ATOM 1507 C CA . VAL A 1 183 ? -3.880 -5.958 -15.930 1.00 98.75 183 VAL A CA 1
ATOM 1508 C C . VAL A 1 183 ? -2.468 -6.457 -15.653 1.00 98.75 183 VAL A C 1
ATOM 1510 O O . VAL A 1 183 ? -1.614 -6.388 -16.533 1.00 98.75 183 VAL A O 1
ATOM 1513 N N . ILE A 1 184 ? -2.195 -6.862 -14.416 1.00 98.62 184 ILE A N 1
ATOM 1514 C CA . ILE A 1 184 ? -0.836 -7.135 -13.946 1.00 98.62 184 ILE A CA 1
ATOM 1515 C C . ILE A 1 184 ? -0.822 -8.467 -13.200 1.00 98.62 184 ILE A C 1
ATOM 1517 O O . ILE A 1 184 ? -1.421 -8.571 -12.129 1.00 98.62 184 ILE A O 1
ATOM 1521 N N . ASP A 1 185 ? -0.112 -9.462 -13.731 1.00 98.50 185 ASP A N 1
ATOM 1522 C CA . ASP A 1 185 ? 0.035 -10.765 -13.074 1.00 98.50 185 ASP A CA 1
ATOM 1523 C C . ASP A 1 185 ? 0.794 -10.632 -11.744 1.00 98.50 185 ASP A C 1
ATOM 1525 O O . ASP A 1 185 ? 0.388 -11.175 -10.716 1.00 98.50 185 ASP A O 1
ATOM 1529 N N . SER A 1 186 ? 1.894 -9.875 -11.734 1.00 98.44 186 SER A N 1
ATOM 1530 C CA . SER A 1 186 ? 2.677 -9.647 -10.520 1.00 98.44 186 SER A CA 1
ATOM 1531 C C . SER A 1 186 ? 3.389 -8.296 -10.532 1.00 98.44 186 SER A C 1
ATOM 1533 O O . SER A 1 186 ? 3.915 -7.855 -11.555 1.00 98.44 186 SER A O 1
ATOM 1535 N N . VAL A 1 187 ? 3.437 -7.637 -9.379 1.00 98.25 187 VAL A N 1
ATOM 1536 C CA . VAL A 1 187 ? 4.189 -6.402 -9.160 1.00 98.25 187 VAL A CA 1
ATOM 1537 C C . VAL A 1 187 ? 4.935 -6.477 -7.834 1.00 98.25 187 VAL A C 1
ATOM 1539 O O . VAL A 1 187 ? 4.370 -6.879 -6.815 1.00 98.25 187 VAL A O 1
ATOM 1542 N N . GLU A 1 188 ? 6.206 -6.087 -7.847 1.00 98.06 188 GLU A N 1
ATOM 1543 C CA . GLU A 1 188 ? 7.065 -6.079 -6.669 1.00 98.06 188 GLU A CA 1
ATOM 1544 C C . GLU A 1 188 ? 7.826 -4.757 -6.544 1.00 98.06 188 GLU A C 1
ATOM 1546 O O . GLU A 1 188 ? 8.605 -4.381 -7.425 1.00 98.06 188 GLU A O 1
ATOM 1551 N N . PHE A 1 189 ? 7.634 -4.087 -5.410 1.00 96.75 189 PHE A N 1
ATOM 1552 C CA . PHE A 1 189 ? 8.413 -2.925 -4.988 1.00 96.75 189 PHE A CA 1
ATOM 1553 C C . PHE A 1 189 ? 9.189 -3.265 -3.717 1.00 96.75 189 PHE A C 1
ATOM 1555 O O . PHE A 1 189 ? 8.572 -3.546 -2.691 1.00 96.75 189 PHE A O 1
ATOM 1562 N N . THR A 1 190 ? 10.519 -3.194 -3.756 1.00 95.88 190 THR A N 1
ATOM 1563 C CA . THR A 1 190 ? 11.366 -3.567 -2.609 1.00 95.88 190 THR A CA 1
ATOM 1564 C C . THR A 1 190 ? 12.482 -2.546 -2.395 1.00 95.88 190 THR A C 1
ATOM 1566 O O . THR A 1 190 ? 13.158 -2.161 -3.349 1.00 95.88 190 THR A O 1
ATOM 1569 N N . GLU A 1 191 ? 12.699 -2.118 -1.147 1.00 92.19 191 GLU A N 1
ATOM 1570 C CA . GLU A 1 191 ? 13.744 -1.148 -0.767 1.00 92.19 191 GLU A CA 1
ATOM 1571 C C . GLU A 1 191 ? 13.694 0.142 -1.610 1.00 92.19 191 GLU A C 1
ATOM 1573 O O . GLU A 1 191 ? 14.652 0.540 -2.284 1.00 92.19 191 GLU A O 1
ATOM 1578 N N . PHE A 1 192 ? 12.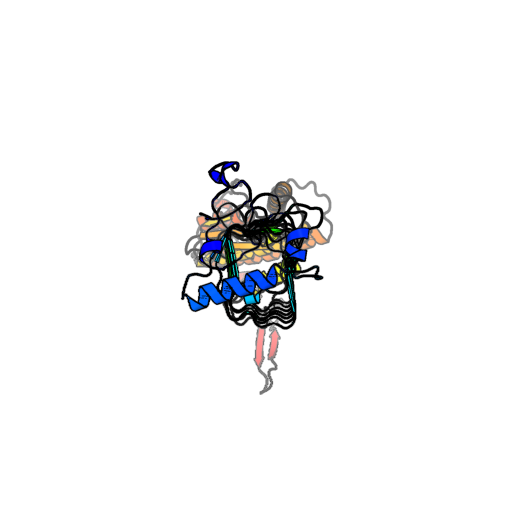531 0.791 -1.590 1.00 87.06 192 PHE A N 1
ATOM 1579 C CA . PHE A 1 192 ? 12.212 1.947 -2.423 1.00 87.06 192 PHE A CA 1
ATOM 1580 C C . PHE A 1 192 ? 11.649 3.107 -1.592 1.00 87.06 192 PHE A C 1
ATOM 1582 O O . PHE A 1 192 ? 10.878 2.924 -0.656 1.00 87.06 192 PHE A O 1
ATOM 1589 N N . SER A 1 193 ? 12.025 4.339 -1.931 1.00 84.31 193 SER A N 1
ATOM 1590 C CA . SER A 1 193 ? 11.480 5.537 -1.287 1.00 84.31 193 SER A CA 1
ATOM 1591 C C . SER A 1 193 ? 11.252 6.626 -2.324 1.00 84.31 193 SER A C 1
ATOM 1593 O O . SER A 1 193 ? 12.209 7.008 -3.007 1.00 84.31 193 SER A O 1
ATOM 1595 N N . ASN A 1 194 ? 10.015 7.121 -2.445 1.00 81.69 194 ASN A N 1
ATOM 1596 C CA . ASN A 1 194 ? 9.728 8.315 -3.241 1.00 81.69 194 ASN A CA 1
ATOM 1597 C C . ASN A 1 194 ? 9.928 9.582 -2.389 1.00 81.69 194 ASN A C 1
ATOM 1599 O O . ASN A 1 194 ? 9.871 9.573 -1.157 1.00 81.69 194 ASN A O 1
ATOM 1603 N N . LEU A 1 195 ? 10.233 10.702 -3.041 1.00 73.44 195 LEU A N 1
ATOM 1604 C CA . LEU A 1 195 ? 10.478 11.965 -2.344 1.00 73.44 195 LEU A CA 1
ATOM 1605 C C . LEU A 1 195 ? 9.160 12.681 -2.029 1.00 73.44 195 LEU A C 1
ATOM 1607 O O . LEU A 1 195 ? 8.313 12.830 -2.896 1.00 73.44 195 LEU A O 1
ATOM 1611 N N . LYS A 1 196 ? 9.041 13.237 -0.815 1.00 68.56 196 LYS A N 1
ATOM 1612 C CA . LYS A 1 196 ? 7.842 13.943 -0.312 1.00 68.56 196 LYS A CA 1
ATOM 1613 C C . LYS A 1 196 ? 7.248 14.990 -1.267 1.00 68.56 196 LYS A C 1
ATOM 1615 O O . LYS A 1 196 ? 6.047 15.235 -1.254 1.00 68.56 196 LYS A O 1
ATOM 1620 N N . THR A 1 197 ? 8.092 15.669 -2.040 1.00 62.03 197 THR A N 1
ATOM 1621 C CA . THR A 1 197 ? 7.693 16.752 -2.953 1.00 62.03 197 THR A CA 1
ATOM 1622 C C . THR A 1 197 ? 7.201 16.264 -4.318 1.00 62.03 197 THR A C 1
ATOM 1624 O O . THR A 1 197 ? 6.851 17.098 -5.148 1.00 62.03 197 THR A O 1
ATOM 1627 N N . LEU A 1 198 ? 7.222 14.952 -4.568 1.00 62.56 198 LEU A N 1
ATOM 1628 C CA . LEU A 1 198 ? 6.955 14.298 -5.851 1.00 62.56 198 LEU A CA 1
ATOM 1629 C C . LEU A 1 198 ? 5.866 13.263 -5.593 1.00 62.56 198 LEU A C 1
ATOM 1631 O O . LEU A 1 198 ? 5.999 12.414 -4.714 1.00 62.56 198 LEU A O 1
ATOM 1635 N N . GLY A 1 199 ? 4.712 13.483 -6.198 1.00 60.03 199 GLY A N 1
ATOM 1636 C CA . GLY A 1 199 ? 3.453 13.250 -5.507 1.00 60.03 199 GLY A CA 1
ATOM 1637 C C . GLY A 1 199 ? 2.522 12.286 -6.199 1.00 60.03 199 GLY A C 1
ATOM 1638 O O . GLY A 1 199 ? 1.322 12.417 -5.983 1.00 60.03 199 GLY A O 1
ATOM 1639 N N . LEU A 1 200 ? 3.021 11.374 -7.033 1.00 80.31 200 LEU A N 1
ATOM 1640 C CA . LEU A 1 200 ? 2.148 10.375 -7.623 1.00 80.31 200 LEU A CA 1
ATOM 1641 C C . LEU A 1 200 ? 2.736 8.975 -7.494 1.00 80.31 200 LEU A C 1
ATOM 1643 O O . LEU A 1 200 ? 3.730 8.628 -8.124 1.00 80.31 200 LEU A O 1
ATOM 1647 N N . PHE A 1 201 ? 2.093 8.159 -6.669 1.00 93.50 201 PHE A N 1
ATOM 1648 C CA . PHE A 1 201 ? 2.212 6.710 -6.708 1.00 93.50 201 PHE A CA 1
ATOM 1649 C C . PHE A 1 201 ? 0.792 6.171 -6.822 1.00 93.50 201 PHE A C 1
ATOM 1651 O O . PHE A 1 201 ? 0.085 6.104 -5.818 1.00 93.50 201 PHE A O 1
ATOM 1658 N N . GLU A 1 202 ? 0.345 5.864 -8.039 1.00 96.38 202 GLU A N 1
ATOM 1659 C CA . GLU A 1 202 ? -1.060 5.533 -8.276 1.00 96.38 202 GLU A CA 1
ATOM 1660 C C . GLU A 1 202 ? -1.295 4.232 -9.050 1.00 96.38 202 GLU A C 1
ATOM 1662 O O . GLU A 1 202 ? -0.582 3.894 -10.001 1.00 96.38 202 GLU A O 1
ATOM 1667 N N . PHE A 1 203 ? -2.372 3.547 -8.669 1.00 98.50 203 PHE A N 1
ATOM 1668 C CA . PHE A 1 203 ? -2.998 2.455 -9.409 1.00 98.50 203 PHE A CA 1
ATOM 1669 C C . PHE A 1 203 ? -4.485 2.766 -9.577 1.00 98.50 203 PHE A C 1
ATOM 1671 O O . PHE A 1 203 ? -5.257 2.714 -8.614 1.00 98.50 203 PHE A O 1
ATOM 1678 N N . VAL A 1 204 ? -4.896 3.069 -10.806 1.00 98.50 204 VAL A N 1
ATOM 1679 C CA . VAL A 1 204 ? -6.259 3.491 -11.138 1.00 98.50 204 VAL A CA 1
ATOM 1680 C C . VAL A 1 204 ? -6.881 2.514 -12.128 1.00 98.50 204 VAL A C 1
ATOM 1682 O O . VAL A 1 204 ? -6.358 2.316 -13.221 1.00 98.50 204 VAL A O 1
ATOM 1685 N N . GLU A 1 205 ? -8.021 1.928 -11.765 1.00 98.56 205 GLU A N 1
ATOM 1686 C CA . GLU A 1 205 ? -8.761 0.966 -12.600 1.00 98.56 205 GLU A CA 1
ATOM 1687 C C . GLU A 1 205 ? -7.919 -0.270 -12.974 1.00 98.56 205 GLU A C 1
ATOM 1689 O O . GLU A 1 205 ? -8.043 -0.828 -14.063 1.00 98.56 205 GLU A O 1
ATOM 1694 N N . CYS A 1 206 ? -7.045 -0.709 -12.065 1.00 98.75 206 CYS A N 1
ATOM 1695 C CA . CYS A 1 206 ? -6.150 -1.840 -12.295 1.00 98.75 206 CYS A CA 1
ATOM 1696 C C . CYS A 1 206 ? -6.721 -3.163 -11.764 1.00 98.75 206 CYS A C 1
ATOM 1698 O O . CYS A 1 206 ? -7.475 -3.206 -10.789 1.00 98.75 206 CYS A O 1
ATOM 1700 N N . THR A 1 207 ? -6.304 -4.271 -12.372 1.00 98.75 207 THR A N 1
ATOM 1701 C CA . THR A 1 207 ? -6.427 -5.615 -11.789 1.00 98.75 207 THR A CA 1
ATOM 1702 C C . THR A 1 207 ? -5.029 -6.164 -11.563 1.00 98.75 207 THR A C 1
ATOM 1704 O O . THR A 1 207 ? -4.256 -6.251 -12.513 1.00 98.75 207 THR A O 1
ATOM 1707 N N . VAL A 1 208 ? -4.707 -6.498 -10.314 1.00 98.69 208 VAL A N 1
ATOM 1708 C CA . VAL A 1 208 ? -3.386 -6.986 -9.913 1.00 98.69 208 VAL A CA 1
ATOM 1709 C C . VAL A 1 208 ? -3.536 -8.333 -9.222 1.00 98.69 208 VAL A C 1
ATOM 1711 O O . VAL A 1 208 ? -4.212 -8.424 -8.191 1.00 98.69 208 VAL A O 1
ATOM 1714 N N . ASP A 1 209 ? -2.916 -9.371 -9.776 1.00 98.56 209 ASP A N 1
ATOM 1715 C CA . ASP A 1 209 ? -3.008 -10.722 -9.226 1.00 98.56 209 ASP A CA 1
ATOM 1716 C C . ASP A 1 209 ? -2.097 -10.894 -7.998 1.00 98.56 209 ASP A C 1
ATOM 1718 O O . ASP A 1 209 ? -2.551 -11.345 -6.942 1.00 98.56 209 ASP A O 1
ATOM 1722 N N . ILE A 1 210 ? -0.836 -10.469 -8.084 1.00 98.69 210 ILE A N 1
ATOM 1723 C CA . ILE A 1 210 ? 0.096 -10.453 -6.949 1.00 98.69 210 ILE A CA 1
ATOM 1724 C C . ILE A 1 210 ? 0.677 -9.048 -6.786 1.00 98.69 210 ILE A C 1
ATOM 1726 O O . ILE A 1 210 ? 1.357 -8.545 -7.675 1.00 98.69 210 ILE A O 1
ATOM 1730 N N . PHE A 1 211 ? 0.423 -8.414 -5.643 1.00 98.69 211 PHE A N 1
ATOM 1731 C CA . PHE A 1 211 ? 0.998 -7.122 -5.277 1.00 98.69 211 PHE A CA 1
ATOM 1732 C C . PHE A 1 211 ? 1.880 -7.268 -4.044 1.00 98.69 211 PHE A C 1
ATOM 1734 O O . PHE A 1 211 ? 1.371 -7.481 -2.948 1.00 98.69 211 PHE A O 1
ATOM 1741 N N . ASN A 1 212 ? 3.188 -7.105 -4.206 1.00 98.44 212 ASN A N 1
ATOM 1742 C CA . ASN A 1 212 ? 4.132 -7.152 -3.099 1.00 98.44 212 ASN A CA 1
ATOM 1743 C C . ASN A 1 212 ? 4.827 -5.802 -2.952 1.00 98.44 212 ASN A C 1
ATOM 1745 O O . ASN A 1 212 ? 5.381 -5.259 -3.910 1.00 98.44 212 ASN A O 1
ATOM 1749 N N . MET A 1 213 ? 4.824 -5.263 -1.738 1.00 97.44 213 MET A N 1
ATOM 1750 C CA . MET A 1 213 ? 5.589 -4.069 -1.410 1.00 97.44 213 MET A CA 1
ATOM 1751 C C . MET A 1 213 ? 6.314 -4.261 -0.090 1.00 97.44 213 MET A C 1
ATOM 1753 O O . MET A 1 213 ? 5.683 -4.585 0.915 1.00 97.44 213 MET A O 1
ATOM 1757 N N . LYS A 1 214 ? 7.629 -4.038 -0.089 1.00 96.31 214 LYS A N 1
ATOM 1758 C CA . LYS A 1 214 ? 8.472 -4.320 1.064 1.00 96.31 214 LYS A CA 1
ATOM 1759 C C . LYS A 1 214 ? 9.538 -3.263 1.321 1.00 96.31 214 LYS A C 1
ATOM 1761 O O . LYS A 1 214 ? 10.196 -2.800 0.395 1.00 96.31 214 LYS A O 1
ATOM 1766 N N . ASP A 1 215 ? 9.738 -2.905 2.589 1.00 94.12 215 ASP A N 1
ATOM 1767 C CA . ASP A 1 215 ? 10.818 -2.003 3.022 1.00 94.12 215 ASP A CA 1
ATOM 1768 C C . ASP A 1 215 ? 10.785 -0.652 2.272 1.00 94.12 215 ASP A C 1
ATOM 1770 O O . ASP A 1 215 ? 11.808 -0.139 1.813 1.00 94.12 215 ASP A O 1
ATOM 1774 N N . CYS A 1 216 ? 9.580 -0.091 2.102 1.00 92.44 216 CYS A N 1
ATOM 1775 C CA . CYS A 1 216 ? 9.344 1.109 1.295 1.00 92.44 216 CYS A CA 1
ATOM 1776 C C . CYS A 1 216 ? 8.896 2.332 2.113 1.00 92.44 216 CYS A C 1
ATOM 1778 O O . CYS A 1 216 ? 8.247 2.205 3.149 1.00 92.44 216 CYS A O 1
ATOM 1780 N N . ILE A 1 217 ? 9.156 3.542 1.609 1.00 91.25 217 ILE A N 1
ATOM 1781 C CA . ILE A 1 217 ? 8.548 4.788 2.108 1.00 91.25 217 ILE A CA 1
ATOM 1782 C C . ILE A 1 217 ? 7.826 5.467 0.950 1.00 91.25 217 ILE A C 1
ATOM 1784 O O . ILE A 1 217 ? 8.473 5.947 0.022 1.00 91.25 217 ILE A O 1
ATOM 1788 N N . ILE A 1 218 ? 6.495 5.516 1.017 1.00 91.69 218 ILE A N 1
ATOM 1789 C CA . ILE A 1 218 ? 5.661 6.079 -0.045 1.00 91.69 218 ILE A CA 1
ATOM 1790 C C . ILE A 1 218 ? 4.890 7.285 0.482 1.00 91.69 218 ILE A C 1
ATOM 1792 O O . ILE A 1 218 ? 4.152 7.180 1.459 1.00 91.69 218 ILE A O 1
ATOM 1796 N N . TYR A 1 219 ? 5.035 8.425 -0.176 1.00 91.12 219 TYR A N 1
ATOM 1797 C CA . TYR A 1 219 ? 4.226 9.618 0.035 1.00 91.12 219 TYR A CA 1
ATOM 1798 C C . TYR A 1 219 ? 3.070 9.648 -0.961 1.00 91.12 219 TYR A C 1
ATOM 1800 O O . TYR A 1 219 ? 3.286 9.406 -2.149 1.00 91.12 219 TYR A O 1
ATOM 1808 N N . ASN A 1 220 ? 1.875 9.991 -0.475 1.00 90.62 220 ASN A N 1
ATOM 1809 C CA . ASN A 1 220 ? 0.659 10.159 -1.277 1.00 90.62 220 ASN A CA 1
ATOM 1810 C C . ASN A 1 220 ? 0.275 8.956 -2.172 1.00 90.62 220 ASN A C 1
ATOM 1812 O O . ASN A 1 220 ? -0.021 9.163 -3.350 1.00 90.62 220 ASN A O 1
ATOM 1816 N N . PRO A 1 221 ? 0.294 7.698 -1.674 1.00 95.31 221 PRO A N 1
ATOM 1817 C CA . PRO A 1 221 ? -0.163 6.565 -2.472 1.00 95.31 221 PRO A CA 1
ATOM 1818 C C . PRO A 1 221 ? -1.678 6.619 -2.729 1.00 95.31 221 PRO A C 1
ATOM 1820 O O . PRO A 1 221 ? -2.470 6.817 -1.801 1.00 95.31 221 PRO A O 1
ATOM 1823 N N . GLU A 1 222 ? -2.078 6.367 -3.975 1.00 96.81 222 GLU A N 1
ATOM 1824 C CA . GLU A 1 222 ? -3.475 6.292 -4.406 1.00 96.81 222 GLU A CA 1
ATOM 1825 C C . GLU A 1 222 ? -3.786 4.968 -5.116 1.00 96.81 222 GLU A C 1
ATOM 1827 O O . GLU A 1 222 ? -3.207 4.605 -6.136 1.00 96.81 222 GLU A O 1
ATOM 1832 N N . PHE A 1 223 ? -4.786 4.258 -4.617 1.00 98.31 223 PHE A N 1
ATOM 1833 C CA . PHE A 1 223 ? -5.351 3.077 -5.243 1.00 98.31 223 PHE A CA 1
ATOM 1834 C C . PHE A 1 223 ? -6.841 3.336 -5.457 1.00 98.31 223 PHE A C 1
ATOM 1836 O O . PHE A 1 223 ? -7.604 3.387 -4.495 1.00 98.31 223 PHE A O 1
ATOM 1843 N N . THR A 1 224 ? -7.272 3.484 -6.708 1.00 98.38 224 THR A N 1
ATOM 1844 C CA . THR A 1 224 ? -8.663 3.819 -7.052 1.00 98.38 224 THR A CA 1
ATOM 1845 C C . THR A 1 224 ? -9.235 2.787 -8.016 1.00 98.38 224 THR A C 1
ATOM 1847 O O . THR A 1 224 ? -8.647 2.512 -9.057 1.00 98.38 224 THR A O 1
ATOM 1850 N N . ASN A 1 225 ? -10.397 2.207 -7.697 1.00 98.38 225 ASN A N 1
ATOM 1851 C CA . ASN A 1 225 ? -11.040 1.149 -8.492 1.00 98.38 225 ASN A CA 1
ATOM 1852 C C . ASN A 1 225 ? -10.121 -0.054 -8.782 1.00 98.38 225 ASN A C 1
ATOM 1854 O O . ASN A 1 225 ? -10.290 -0.745 -9.789 1.00 98.38 225 ASN A O 1
ATOM 1858 N N . THR A 1 226 ? -9.145 -0.306 -7.909 1.00 98.50 226 THR A N 1
ATOM 1859 C CA . THR A 1 226 ? -8.170 -1.381 -8.092 1.00 98.50 226 THR A CA 1
ATOM 1860 C C . THR A 1 226 ? -8.672 -2.676 -7.459 1.00 98.50 226 THR A C 1
ATOM 1862 O O . THR A 1 226 ? -9.185 -2.702 -6.335 1.00 98.50 226 THR A O 1
ATOM 1865 N N . THR A 1 227 ? -8.544 -3.773 -8.203 1.00 98.56 227 THR A N 1
ATOM 1866 C CA . THR A 1 227 ? -8.805 -5.125 -7.707 1.00 98.56 227 THR A CA 1
ATOM 1867 C C . THR A 1 227 ? -7.485 -5.797 -7.370 1.00 98.56 227 THR A C 1
ATOM 1869 O O . THR A 1 227 ? -6.693 -6.066 -8.268 1.00 98.56 227 THR A O 1
ATOM 1872 N N . PHE A 1 228 ? -7.290 -6.119 -6.095 1.00 98.31 228 PHE A N 1
ATOM 1873 C CA . PHE A 1 228 ? -6.197 -6.969 -5.640 1.00 98.31 228 PHE A CA 1
ATOM 1874 C C . PHE A 1 228 ? -6.690 -8.405 -5.528 1.00 98.31 228 PHE A C 1
ATOM 1876 O O . PHE A 1 228 ? -7.673 -8.683 -4.825 1.00 98.31 228 PHE A O 1
ATOM 1883 N N . HIS A 1 229 ? -6.017 -9.336 -6.201 1.00 98.19 229 HIS A N 1
ATOM 1884 C CA . HIS A 1 229 ? -6.220 -10.738 -5.892 1.00 98.19 229 HIS A CA 1
ATOM 1885 C C . HIS A 1 229 ? -5.508 -11.076 -4.584 1.00 98.19 229 HIS A C 1
ATOM 1887 O O . HIS A 1 229 ? -6.187 -11.340 -3.592 1.00 98.19 229 HIS A O 1
ATOM 1893 N N . SER A 1 230 ? -4.184 -10.964 -4.562 1.00 98.44 230 SER A N 1
ATOM 1894 C CA . SER A 1 230 ? -3.336 -11.112 -3.379 1.00 98.44 230 SER A CA 1
ATOM 1895 C C . SER A 1 230 ? -2.444 -9.883 -3.238 1.00 98.44 230 SER A C 1
ATOM 1897 O O . SER A 1 230 ? -1.799 -9.485 -4.205 1.00 98.44 230 SER A O 1
ATOM 1899 N N . ALA A 1 231 ? -2.409 -9.282 -2.053 1.00 98.62 231 ALA A N 1
ATOM 1900 C CA . ALA A 1 231 ? -1.555 -8.140 -1.766 1.00 98.62 231 ALA A CA 1
ATOM 1901 C C . ALA A 1 231 ? -0.898 -8.271 -0.388 1.00 98.62 231 ALA A C 1
ATOM 1903 O O . ALA A 1 231 ? -1.601 -8.430 0.611 1.00 98.62 231 ALA A O 1
ATOM 1904 N N . GLU A 1 232 ? 0.427 -8.152 -0.358 1.00 98.50 232 GLU A N 1
ATOM 1905 C CA . GLU A 1 232 ? 1.277 -8.200 0.833 1.00 98.50 232 GLU A CA 1
ATOM 1906 C C . GLU A 1 232 ? 2.102 -6.909 0.917 1.00 98.50 232 GLU A C 1
ATOM 1908 O O . GLU A 1 232 ? 2.909 -6.594 0.037 1.00 98.50 232 GLU A O 1
ATOM 1913 N N . ILE A 1 233 ? 1.865 -6.127 1.968 1.00 98.19 233 ILE A N 1
ATOM 1914 C CA . ILE A 1 233 ? 2.507 -4.830 2.198 1.00 98.19 233 ILE A CA 1
ATOM 1915 C C . ILE A 1 233 ? 3.245 -4.911 3.535 1.00 98.19 233 ILE A C 1
ATOM 1917 O O . ILE A 1 233 ? 2.635 -4.814 4.602 1.00 98.19 233 ILE A O 1
ATOM 1921 N N . GLU A 1 234 ? 4.564 -5.098 3.475 1.00 96.69 234 GLU A N 1
ATOM 1922 C CA . GLU A 1 234 ? 5.420 -5.413 4.620 1.00 96.69 234 GLU A CA 1
ATOM 1923 C C . GLU A 1 234 ? 6.461 -4.322 4.897 1.00 96.69 234 GLU A C 1
ATOM 1925 O O . GLU A 1 234 ? 7.228 -3.925 4.026 1.00 96.69 234 GLU A O 1
ATOM 1930 N N . ASN A 1 235 ? 6.547 -3.859 6.143 1.00 94.12 235 ASN A N 1
ATOM 1931 C CA . ASN A 1 235 ? 7.511 -2.842 6.574 1.00 94.12 235 ASN A CA 1
ATOM 1932 C C . ASN A 1 235 ? 7.529 -1.590 5.669 1.00 94.12 235 ASN A C 1
ATOM 1934 O O . ASN A 1 235 ? 8.572 -1.007 5.374 1.00 94.12 235 ASN A O 1
ATOM 1938 N N . VAL A 1 236 ? 6.348 -1.190 5.202 1.00 93.81 236 VAL A N 1
ATOM 1939 C CA . VAL A 1 236 ? 6.148 0.015 4.395 1.00 93.81 236 VAL A CA 1
ATOM 1940 C C . VAL A 1 236 ? 5.711 1.164 5.294 1.00 93.81 236 VAL A C 1
ATOM 1942 O O . VAL A 1 236 ? 5.009 0.946 6.272 1.00 93.81 236 VAL A O 1
ATOM 1945 N N . SER A 1 237 ? 6.097 2.396 4.971 1.00 92.69 237 SER A N 1
ATOM 1946 C CA . SER A 1 237 ? 5.547 3.615 5.572 1.00 92.69 237 SER A CA 1
ATOM 1947 C C . SER A 1 237 ? 4.807 4.433 4.518 1.00 92.69 237 SER A C 1
ATOM 1949 O O . SER A 1 237 ? 5.437 5.091 3.691 1.00 92.69 237 SER A O 1
ATOM 1951 N N . PHE A 1 238 ? 3.479 4.420 4.575 1.00 93.81 238 PHE A N 1
ATOM 1952 C CA . PHE A 1 238 ? 2.610 5.332 3.843 1.00 93.81 238 PHE A CA 1
ATOM 1953 C C . PHE A 1 238 ? 2.488 6.653 4.601 1.00 93.81 238 PHE A C 1
ATOM 1955 O O . PHE A 1 238 ? 2.009 6.702 5.737 1.00 93.81 238 PHE A O 1
ATOM 1962 N N . ARG A 1 239 ? 2.971 7.727 3.981 1.00 90.06 239 ARG A N 1
ATOM 1963 C CA . ARG A 1 239 ? 3.070 9.063 4.571 1.00 90.06 239 ARG A CA 1
ATOM 1964 C C . ARG A 1 239 ? 2.143 10.046 3.870 1.00 90.06 239 ARG A C 1
ATOM 1966 O O . ARG A 1 239 ? 1.860 9.908 2.683 1.00 90.06 239 ARG A O 1
ATOM 1973 N N . ASP A 1 240 ? 1.767 11.084 4.615 1.00 90.06 240 ASP A N 1
ATOM 1974 C CA . ASP A 1 240 ? 0.819 12.119 4.193 1.00 90.06 240 ASP A CA 1
ATOM 1975 C C . ASP A 1 240 ? -0.557 11.517 3.823 1.00 90.06 240 ASP A C 1
ATOM 1977 O O . ASP A 1 240 ? -1.100 10.742 4.609 1.00 90.06 240 ASP A O 1
ATOM 1981 N N . GLU A 1 241 ? -1.186 11.901 2.715 1.00 93.06 241 GLU A N 1
ATOM 1982 C CA . GLU A 1 241 ? -2.499 11.350 2.359 1.00 93.06 241 GLU A CA 1
ATOM 1983 C C . GLU A 1 241 ? -2.350 9.929 1.799 1.00 93.06 241 GLU A C 1
ATOM 1985 O O . GLU A 1 241 ? -1.392 9.617 1.109 1.00 93.06 241 GLU A O 1
ATOM 1990 N N . THR A 1 242 ? -3.255 9.013 2.121 1.00 95.75 242 THR A N 1
ATOM 1991 C CA . THR A 1 242 ? -3.252 7.652 1.565 1.00 95.75 242 THR A CA 1
ATOM 1992 C C . THR A 1 242 ? -4.661 7.295 1.155 1.00 95.75 242 THR A C 1
ATOM 1994 O O . THR A 1 242 ? -5.582 7.394 1.965 1.00 95.75 242 THR A O 1
ATOM 1997 N N . VAL A 1 243 ? -4.840 6.879 -0.094 1.00 97.69 243 VAL A N 1
ATOM 1998 C CA . VAL A 1 243 ? -6.168 6.654 -0.660 1.00 97.69 243 VAL A CA 1
ATOM 1999 C C . VAL A 1 243 ? -6.297 5.218 -1.133 1.00 97.69 243 VAL A C 1
ATOM 2001 O O . VAL A 1 243 ? -5.580 4.767 -2.018 1.00 97.69 243 VAL A O 1
ATOM 2004 N N . PHE A 1 244 ? -7.263 4.516 -0.562 1.00 98.38 244 PHE A N 1
ATOM 2005 C CA . PHE A 1 244 ? -7.824 3.277 -1.075 1.00 98.38 244 PHE A CA 1
ATOM 2006 C C . PHE A 1 244 ? -9.297 3.564 -1.354 1.00 98.38 244 PHE A C 1
ATOM 2008 O O . PHE A 1 244 ? -10.078 3.714 -0.421 1.00 98.38 244 PHE A O 1
ATOM 2015 N N . ASN A 1 245 ? -9.667 3.699 -2.623 1.00 97.94 245 ASN A N 1
ATOM 2016 C CA . ASN A 1 245 ? -11.003 4.097 -3.054 1.00 97.94 245 ASN A CA 1
ATOM 2017 C C . ASN A 1 245 ? -11.629 3.002 -3.925 1.00 97.94 245 ASN A C 1
ATOM 2019 O O . ASN A 1 245 ? -11.051 2.607 -4.943 1.00 97.94 245 ASN A O 1
ATOM 2023 N N . ALA A 1 246 ? -12.813 2.519 -3.542 1.00 97.44 246 ALA A N 1
ATOM 2024 C CA . ALA A 1 246 ? -13.530 1.448 -4.230 1.00 97.44 246 ALA A CA 1
ATOM 2025 C C . ALA A 1 246 ? -12.678 0.183 -4.484 1.00 97.44 246 ALA A C 1
ATOM 2027 O O . ALA A 1 246 ? -12.705 -0.411 -5.570 1.00 97.44 246 ALA A O 1
ATOM 2028 N N . ILE A 1 247 ? -11.911 -0.244 -3.476 1.00 98.25 247 ILE A N 1
ATOM 2029 C CA . ILE A 1 247 ? -11.020 -1.405 -3.582 1.00 98.25 247 ILE A CA 1
ATOM 2030 C C . ILE A 1 247 ? -11.794 -2.718 -3.509 1.00 98.25 247 ILE A C 1
ATOM 2032 O O . ILE A 1 247 ? -12.689 -2.904 -2.679 1.00 98.25 247 ILE A O 1
ATOM 2036 N N . LYS A 1 248 ? -11.390 -3.677 -4.348 1.00 98.00 248 LYS A N 1
ATOM 2037 C CA . LYS A 1 248 ? -11.896 -5.055 -4.332 1.00 98.00 248 LYS A CA 1
ATOM 2038 C C . LYS A 1 248 ? -10.777 -6.018 -3.962 1.00 98.00 248 LYS A C 1
ATOM 2040 O O . LYS A 1 248 ? -9.701 -5.961 -4.546 1.00 98.00 248 LYS A O 1
ATOM 2045 N N . VAL A 1 249 ? -11.060 -6.947 -3.050 1.00 97.75 249 VAL A N 1
ATOM 2046 C CA . VAL A 1 249 ? -10.095 -7.961 -2.593 1.00 97.75 249 VAL A CA 1
ATOM 2047 C C . VAL A 1 249 ? -10.636 -9.364 -2.875 1.00 97.75 249 VAL A C 1
ATOM 2049 O O . VAL A 1 249 ? -11.735 -9.715 -2.424 1.00 97.75 249 VAL A O 1
ATOM 2052 N N . LYS A 1 250 ? -9.880 -10.174 -3.631 1.00 97.56 250 LYS A N 1
ATOM 2053 C CA . LYS A 1 250 ? -10.292 -11.542 -4.008 1.00 97.56 250 LYS A CA 1
ATOM 2054 C C . LYS A 1 250 ? -9.770 -12.622 -3.061 1.00 97.56 250 LYS A C 1
ATOM 2056 O O . LYS A 1 250 ? -10.559 -13.467 -2.653 1.00 97.56 250 LYS A O 1
ATOM 2061 N N . SER A 1 251 ? -8.488 -12.585 -2.699 1.00 97.56 251 SER A N 1
ATOM 2062 C CA . SER A 1 251 ? -7.825 -13.571 -1.832 1.00 97.56 251 SER A CA 1
ATOM 2063 C C . SER A 1 251 ? -7.379 -12.945 -0.514 1.00 97.56 251 SER A C 1
ATOM 2065 O O . SER A 1 251 ? -7.925 -13.290 0.538 1.00 97.56 251 SER A O 1
ATOM 2067 N N . HIS A 1 252 ? -6.449 -11.993 -0.547 1.00 97.25 252 HIS A N 1
ATOM 2068 C CA . HIS A 1 252 ? -6.037 -11.276 0.656 1.00 97.25 252 HIS A CA 1
ATOM 2069 C C . HIS A 1 252 ? -5.448 -9.893 0.375 1.00 97.25 252 HIS A C 1
ATOM 2071 O O . HIS A 1 252 ? -4.934 -9.639 -0.710 1.00 97.25 252 HIS A O 1
ATOM 2077 N N . LEU A 1 253 ? -5.552 -9.013 1.371 1.00 98.44 253 LEU A N 1
ATOM 2078 C CA . LEU A 1 253 ? -4.897 -7.708 1.428 1.00 98.44 253 LEU A CA 1
ATOM 2079 C C . LEU A 1 253 ? -4.315 -7.521 2.832 1.00 98.44 253 LEU A C 1
ATOM 2081 O O . LEU A 1 253 ? -5.056 -7.327 3.800 1.00 98.44 253 LEU A O 1
ATOM 2085 N N . HIS A 1 254 ? -3.003 -7.657 2.956 1.00 98.50 254 HIS A N 1
ATOM 2086 C CA . HIS A 1 254 ? -2.299 -7.704 4.233 1.00 98.50 254 HIS A CA 1
ATOM 2087 C C . HIS A 1 254 ? -1.382 -6.497 4.389 1.00 98.50 254 HIS A C 1
ATOM 2089 O O . HIS A 1 254 ? -0.638 -6.129 3.484 1.00 98.50 254 HIS A O 1
ATOM 2095 N N . PHE A 1 255 ? -1.447 -5.888 5.569 1.00 98.31 255 PHE A N 1
ATOM 2096 C CA . PHE A 1 255 ? -0.632 -4.753 5.975 1.00 98.31 255 PHE A CA 1
ATOM 2097 C C . PHE A 1 255 ? 0.139 -5.138 7.239 1.00 98.31 255 PHE A C 1
ATOM 2099 O O . PHE A 1 255 ? -0.450 -5.236 8.319 1.00 98.31 255 PHE A O 1
ATOM 2106 N N . ILE A 1 256 ? 1.450 -5.343 7.125 1.00 96.75 256 ILE A N 1
ATOM 2107 C CA . ILE A 1 256 ? 2.324 -5.787 8.216 1.00 96.75 256 ILE A CA 1
ATOM 2108 C C . ILE A 1 256 ? 3.437 -4.757 8.454 1.00 96.75 256 ILE A C 1
ATOM 2110 O O . ILE A 1 256 ? 4.423 -4.706 7.727 1.00 96.75 256 ILE A O 1
ATOM 2114 N N . GLY A 1 257 ? 3.282 -3.902 9.466 1.00 92.12 257 GLY A N 1
ATOM 2115 C CA . GLY A 1 257 ? 4.276 -2.880 9.816 1.00 92.12 257 GLY A CA 1
ATOM 2116 C C . GLY A 1 257 ? 5.518 -3.434 10.521 1.00 92.12 257 GLY A C 1
ATOM 2117 O O . GLY A 1 257 ? 5.485 -4.521 11.108 1.00 92.12 257 GLY A O 1
ATOM 2118 N N . GLY A 1 258 ? 6.604 -2.658 10.490 1.00 81.12 258 GLY A N 1
ATOM 2119 C CA . GLY A 1 258 ? 7.853 -2.964 11.191 1.00 81.12 258 GLY A CA 1
ATOM 2120 C C . GLY A 1 258 ? 7.784 -2.710 12.700 1.00 81.12 258 GLY A C 1
ATOM 2121 O O . GLY A 1 258 ? 6.793 -2.199 13.220 1.00 81.12 258 GLY A O 1
ATOM 2122 N N . GLU A 1 259 ? 8.853 -3.057 13.422 1.00 73.38 259 GLU A N 1
ATOM 2123 C CA . GLU A 1 259 ? 8.935 -2.849 14.880 1.00 73.38 259 GLU A CA 1
ATOM 2124 C C . GLU A 1 259 ? 8.968 -1.360 15.262 1.00 73.38 259 GLU A C 1
ATOM 2126 O O . GLU A 1 259 ? 8.381 -0.964 16.270 1.00 73.38 259 GLU A O 1
ATOM 2131 N N . ASP A 1 260 ? 9.618 -0.536 14.436 1.00 70.25 260 ASP A N 1
ATOM 2132 C CA . ASP A 1 260 ? 9.890 0.873 14.737 1.00 70.25 260 ASP A CA 1
ATOM 2133 C C . ASP A 1 260 ? 8.882 1.849 14.107 1.00 70.25 260 ASP A C 1
ATOM 2135 O O . ASP A 1 260 ? 8.780 3.006 14.533 1.00 70.25 260 ASP A O 1
ATOM 2139 N N . HIS A 1 261 ? 8.130 1.412 13.091 1.00 70.50 261 HIS A N 1
ATOM 2140 C CA . HIS A 1 261 ? 7.278 2.277 12.272 1.00 70.50 261 HIS A CA 1
ATOM 2141 C C . HIS A 1 261 ? 5.956 1.594 11.903 1.00 70.50 261 HIS A C 1
ATOM 2143 O O . HIS A 1 261 ? 5.937 0.451 11.444 1.00 70.50 261 HIS A O 1
ATOM 2149 N N . SER A 1 262 ? 4.843 2.315 12.070 1.00 83.88 262 SER A N 1
ATOM 2150 C CA . SER A 1 262 ? 3.525 1.852 11.629 1.00 83.88 262 SER A CA 1
ATOM 2151 C C . SER A 1 262 ? 3.295 2.127 10.148 1.00 83.88 262 SER A C 1
ATOM 2153 O O . SER A 1 262 ? 3.732 3.166 9.661 1.00 83.88 262 SER A O 1
ATOM 2155 N N . ILE A 1 263 ? 2.515 1.274 9.472 1.00 93.75 263 ILE A N 1
ATOM 2156 C CA . ILE A 1 263 ? 2.255 1.432 8.028 1.00 93.75 263 ILE A CA 1
ATOM 2157 C C . ILE A 1 263 ? 1.634 2.776 7.663 1.00 93.75 263 ILE A C 1
ATOM 2159 O O . ILE A 1 263 ? 2.073 3.405 6.711 1.00 93.75 263 ILE A O 1
ATOM 2163 N N . PHE A 1 264 ? 0.623 3.223 8.401 1.00 95.25 264 PHE A N 1
ATOM 2164 C CA . PHE A 1 264 ? -0.127 4.433 8.067 1.00 95.25 264 PHE A CA 1
ATOM 2165 C C . PHE A 1 264 ? 0.314 5.589 8.967 1.00 95.25 264 PHE A C 1
ATOM 2167 O O . PHE A 1 264 ? -0.020 5.614 10.148 1.00 95.25 264 PHE A O 1
ATOM 2174 N N . ASP A 1 265 ? 1.074 6.539 8.434 1.00 90.19 265 ASP A N 1
ATOM 2175 C CA . ASP A 1 265 ? 1.582 7.693 9.194 1.00 90.19 265 ASP A CA 1
ATOM 2176 C C . ASP A 1 265 ? 0.769 8.976 8.943 1.00 90.19 265 ASP A C 1
ATOM 2178 O O . ASP A 1 265 ? 0.825 9.929 9.718 1.00 90.19 265 ASP A O 1
ATOM 2182 N N . GLY A 1 266 ? -0.050 9.009 7.889 1.00 87.81 266 GLY A N 1
ATOM 2183 C CA . GLY A 1 266 ? -0.921 10.145 7.597 1.00 87.81 266 GLY A CA 1
ATOM 2184 C C . GLY A 1 266 ? -2.374 9.763 7.317 1.00 87.81 266 GLY A C 1
ATOM 2185 O O . GLY A 1 266 ? -2.795 8.621 7.529 1.00 87.81 266 GLY A O 1
ATOM 2186 N N . VAL A 1 267 ? -3.177 10.765 6.946 1.00 93.56 267 VAL A N 1
ATOM 2187 C CA . VAL A 1 267 ? -4.636 10.631 6.819 1.00 93.56 267 VAL A CA 1
ATOM 2188 C C . VAL A 1 267 ? -4.961 9.603 5.745 1.00 93.56 267 VAL A C 1
ATOM 2190 O O . VAL A 1 267 ? -4.537 9.742 4.604 1.00 93.56 267 VAL A O 1
ATOM 2193 N N . THR A 1 268 ? -5.724 8.579 6.116 1.00 97.12 268 THR A N 1
ATOM 2194 C CA . THR A 1 268 ? -6.020 7.454 5.225 1.00 97.12 268 THR A CA 1
ATOM 2195 C C . THR A 1 268 ? -7.511 7.389 4.900 1.00 97.12 268 THR A C 1
ATOM 2197 O O . THR A 1 268 ? -8.335 7.243 5.804 1.00 97.12 268 THR A O 1
ATOM 2200 N N . HIS A 1 269 ? -7.866 7.467 3.620 1.00 97.81 269 HIS A N 1
ATOM 2201 C CA . HIS A 1 269 ? -9.173 7.046 3.119 1.00 97.81 269 HIS A CA 1
ATOM 2202 C C . HIS A 1 269 ? -9.100 5.556 2.770 1.00 97.81 269 HIS A C 1
ATOM 2204 O O . HIS A 1 269 ? -8.221 5.143 2.016 1.00 97.81 269 HIS A O 1
ATOM 2210 N N . PHE A 1 270 ? -9.981 4.744 3.353 1.00 98.19 270 PHE A N 1
ATOM 2211 C CA . PHE A 1 270 ? -9.965 3.285 3.229 1.00 98.19 270 PHE A CA 1
ATOM 2212 C C . PHE A 1 270 ? -11.345 2.728 2.860 1.00 98.19 270 PHE A C 1
ATOM 2214 O O . PHE A 1 270 ? -12.004 2.051 3.652 1.00 98.19 270 PHE A O 1
ATOM 2221 N N . ASP A 1 271 ? -11.782 3.011 1.636 1.00 97.50 271 ASP A N 1
ATOM 2222 C CA . ASP A 1 271 ? -12.997 2.456 1.052 1.00 97.50 271 ASP A CA 1
ATOM 2223 C C . ASP A 1 271 ? -12.718 1.130 0.331 1.00 97.50 271 ASP A C 1
ATOM 2225 O O . ASP A 1 271 ? -12.248 1.061 -0.810 1.00 97.50 271 ASP A O 1
ATOM 2229 N N . VAL A 1 272 ? -13.045 0.047 1.033 1.00 96.19 272 VAL A N 1
ATOM 2230 C CA . VAL A 1 272 ? -13.045 -1.318 0.507 1.00 96.19 272 VAL A CA 1
ATOM 2231 C C . VAL A 1 272 ? -14.483 -1.815 0.404 1.00 96.19 272 VAL A C 1
ATOM 2233 O O . VAL A 1 272 ? -15.308 -1.587 1.295 1.00 96.19 272 VAL A O 1
ATOM 2236 N N . ASP A 1 273 ? -14.791 -2.566 -0.652 1.00 93.12 273 ASP A N 1
ATOM 2237 C CA . ASP A 1 273 ? -16.067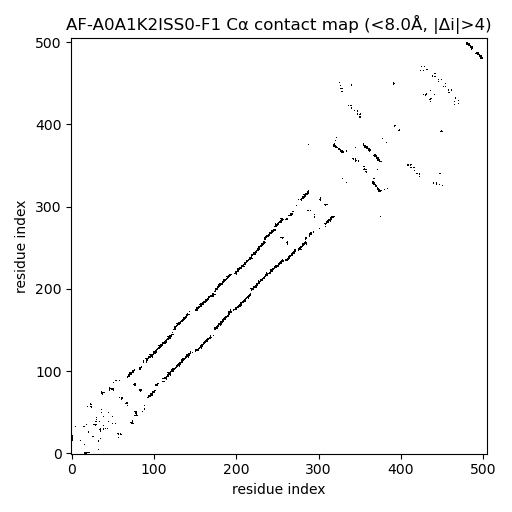 -3.267 -0.795 1.00 93.12 273 ASP A CA 1
ATOM 2238 C C . ASP A 1 273 ? -16.152 -4.466 0.169 1.00 93.12 273 ASP A C 1
ATOM 2240 O O . ASP A 1 273 ? -15.973 -5.631 -0.197 1.00 93.12 273 ASP A O 1
ATOM 2244 N N . PHE A 1 274 ? -16.416 -4.169 1.443 1.00 92.44 274 PHE A N 1
ATOM 2245 C CA . PHE A 1 274 ? -16.552 -5.180 2.488 1.00 92.44 274 PHE A CA 1
ATOM 2246 C C . PHE A 1 274 ? -17.759 -6.115 2.283 1.00 92.44 274 PHE A C 1
ATOM 2248 O O . PHE A 1 274 ? -17.753 -7.239 2.792 1.00 92.44 274 PHE A O 1
ATOM 2255 N N . GLU A 1 275 ? -18.794 -5.682 1.552 1.00 89.62 275 GLU A N 1
ATOM 2256 C CA . GLU A 1 275 ? -19.993 -6.492 1.299 1.00 89.62 275 GLU A CA 1
ATOM 2257 C C . GLU A 1 275 ? -19.683 -7.646 0.342 1.00 89.62 275 GLU A C 1
ATOM 2259 O O . GLU A 1 275 ? -20.100 -8.783 0.582 1.00 89.62 275 GLU A O 1
ATOM 2264 N N . ASN A 1 276 ? -18.884 -7.373 -0.693 1.00 90.88 276 ASN A N 1
ATOM 2265 C CA . ASN A 1 276 ? -18.468 -8.361 -1.688 1.00 90.88 276 ASN A CA 1
ATOM 2266 C C . ASN A 1 276 ? -17.053 -8.908 -1.453 1.00 90.88 276 ASN A C 1
ATOM 2268 O O . ASN A 1 276 ? -16.455 -9.497 -2.360 1.00 90.88 276 ASN A O 1
ATOM 2272 N N . LEU A 1 277 ? -16.520 -8.754 -0.238 1.00 92.81 277 LEU A N 1
ATOM 2273 C CA . LEU A 1 277 ? -15.202 -9.251 0.142 1.00 92.81 277 LEU A CA 1
ATOM 2274 C C . LEU A 1 277 ? -15.146 -10.780 0.002 1.00 92.81 277 LEU A C 1
ATOM 2276 O O . LEU A 1 277 ? -15.812 -11.506 0.748 1.00 92.81 277 LEU A O 1
ATOM 2280 N N . GLN A 1 278 ? -14.365 -11.283 -0.956 1.00 93.62 278 GLN A N 1
ATOM 2281 C CA . GLN A 1 278 ? -14.185 -12.727 -1.172 1.00 93.62 278 GLN A CA 1
ATOM 2282 C C . GLN A 1 278 ? -13.075 -13.283 -0.275 1.00 93.62 278 GLN A C 1
ATOM 2284 O O . GLN A 1 278 ? -13.217 -14.375 0.275 1.00 93.62 278 GLN A O 1
ATOM 2289 N N . GLY A 1 279 ? -12.018 -12.488 -0.110 1.00 93.44 279 GLY A N 1
ATOM 2290 C CA . GLY A 1 279 ? -10.820 -12.808 0.647 1.00 93.44 279 GLY A CA 1
ATOM 2291 C C . GLY A 1 279 ? -10.840 -12.349 2.103 1.00 93.44 279 GLY A C 1
ATOM 2292 O O . GLY A 1 279 ? -11.900 -12.218 2.722 1.00 93.44 279 GLY A O 1
ATOM 2293 N N . ASN A 1 280 ? -9.648 -12.087 2.641 1.00 96.12 280 ASN A N 1
ATOM 2294 C CA . ASN A 1 280 ? -9.465 -11.508 3.970 1.00 96.12 280 ASN A CA 1
ATOM 2295 C C . ASN A 1 280 ? -8.561 -10.264 3.960 1.00 96.12 280 ASN A C 1
ATOM 2297 O O . ASN A 1 280 ? -7.752 -10.073 3.059 1.00 96.12 280 ASN A O 1
ATOM 2301 N N . ILE A 1 281 ? -8.713 -9.416 4.970 1.00 98.12 281 ILE A N 1
ATOM 2302 C CA . ILE A 1 281 ? -7.886 -8.236 5.199 1.00 98.12 281 ILE A CA 1
ATOM 2303 C C . ILE A 1 281 ? -7.244 -8.382 6.572 1.00 98.12 281 ILE A C 1
ATOM 2305 O O . ILE A 1 281 ? -7.948 -8.617 7.560 1.00 98.12 281 ILE A O 1
ATOM 2309 N N . TYR A 1 282 ? -5.926 -8.239 6.634 1.00 97.75 282 TYR A N 1
ATOM 2310 C CA . TYR A 1 282 ? -5.156 -8.386 7.865 1.00 97.75 282 TYR A CA 1
ATOM 2311 C C . TYR A 1 282 ? -4.308 -7.148 8.124 1.00 97.75 282 TYR A C 1
ATOM 2313 O O . TYR A 1 282 ? -3.668 -6.622 7.217 1.00 97.75 282 TYR A O 1
ATOM 2321 N N . PHE A 1 283 ? -4.286 -6.709 9.378 1.00 97.62 283 PHE A N 1
ATOM 2322 C CA . PHE A 1 283 ? -3.433 -5.624 9.844 1.00 97.62 283 PHE A CA 1
ATOM 2323 C C . PHE A 1 283 ? -2.555 -6.110 10.996 1.00 97.62 283 PHE A C 1
ATOM 2325 O O . PHE A 1 283 ? -3.063 -6.702 11.945 1.00 97.62 283 PHE A O 1
ATOM 2332 N N . ALA A 1 284 ? -1.267 -5.792 10.972 1.00 94.12 284 ALA A N 1
ATOM 2333 C CA . ALA A 1 284 ? -0.346 -5.917 12.099 1.00 94.12 284 ALA A CA 1
ATOM 2334 C C . ALA A 1 284 ? 0.556 -4.681 12.153 1.00 94.12 284 ALA A C 1
ATOM 2336 O O . ALA A 1 284 ? 0.963 -4.173 11.112 1.00 94.12 284 ALA A O 1
ATOM 2337 N N . ASN A 1 285 ? 0.849 -4.172 13.355 1.00 92.00 285 ASN A N 1
ATOM 2338 C CA . ASN A 1 285 ? 1.648 -2.951 13.553 1.00 92.00 285 ASN A CA 1
ATOM 2339 C C . ASN A 1 285 ? 1.170 -1.757 12.689 1.00 92.00 285 ASN A C 1
ATOM 2341 O O . ASN A 1 285 ? 1.961 -0.980 12.161 1.00 92.00 285 ASN A O 1
ATOM 2345 N N . ALA A 1 286 ? -0.145 -1.612 12.513 1.00 95.00 286 ALA A N 1
ATOM 2346 C CA . ALA A 1 286 ? -0.750 -0.574 11.676 1.00 95.00 286 ALA A CA 1
ATOM 2347 C C . ALA A 1 286 ? -1.450 0.503 12.519 1.00 95.00 286 ALA A C 1
ATOM 2349 O O . ALA A 1 286 ? -2.130 0.193 13.499 1.00 95.00 286 ALA A O 1
ATOM 2350 N N . ASN A 1 287 ? -1.345 1.772 12.127 1.00 93.06 287 ASN A N 1
ATOM 2351 C CA . ASN A 1 287 ? -2.012 2.870 12.824 1.00 93.06 287 ASN A CA 1
ATOM 2352 C C . ASN A 1 287 ? -3.356 3.219 12.165 1.00 93.06 287 ASN A C 1
ATOM 2354 O O . ASN A 1 287 ? -3.479 4.154 11.390 1.00 93.06 287 ASN A O 1
ATOM 2358 N N . ILE A 1 288 ? -4.388 2.456 12.511 1.00 95.50 288 ILE A N 1
ATOM 2359 C CA . ILE A 1 288 ? -5.759 2.612 12.000 1.00 95.50 288 ILE A CA 1
ATOM 2360 C C . ILE A 1 288 ? -6.410 3.919 12.503 1.00 95.50 288 ILE A C 1
ATOM 2362 O O . ILE A 1 288 ? -7.375 4.412 11.921 1.00 95.50 288 ILE A O 1
ATOM 2366 N N . SER A 1 289 ? -5.882 4.540 13.563 1.00 90.38 289 SER A N 1
ATOM 2367 C CA . SER A 1 289 ? -6.411 5.812 14.079 1.00 90.38 289 SER A CA 1
ATOM 2368 C C . SER A 1 289 ? -6.267 6.988 13.098 1.00 90.38 289 SER A C 1
ATOM 2370 O O . SER A 1 289 ? -6.970 7.995 13.250 1.00 90.38 289 SER A O 1
ATOM 2372 N N . THR A 1 290 ? -5.405 6.858 12.079 1.00 93.00 290 THR A N 1
ATOM 2373 C CA . THR A 1 290 ? -5.252 7.846 10.999 1.00 93.00 290 THR A CA 1
ATOM 2374 C C . THR A 1 290 ? -6.332 7.742 9.924 1.00 93.00 290 THR A C 1
ATOM 2376 O O . THR A 1 290 ? -6.462 8.647 9.098 1.00 93.00 290 THR A O 1
ATOM 2379 N N . PHE A 1 291 ? -7.128 6.669 9.937 1.00 96.38 291 PHE A N 1
ATOM 2380 C CA . PHE A 1 291 ? -8.181 6.463 8.955 1.00 96.38 291 PHE A CA 1
ATOM 2381 C C . PHE A 1 291 ? -9.286 7.499 9.162 1.00 96.38 291 PHE A C 1
ATOM 2383 O O . PHE A 1 291 ? -9.568 7.921 10.298 1.00 96.38 291 PHE A O 1
ATOM 2390 N N . LEU A 1 292 ? -9.943 7.890 8.069 1.00 95.00 292 LEU A N 1
ATOM 2391 C CA . LEU A 1 292 ? -11.161 8.685 8.143 1.00 95.00 292 LEU A CA 1
ATOM 2392 C C . LEU A 1 292 ? -12.182 7.977 9.039 1.00 95.00 292 LEU A C 1
ATOM 2394 O O . LEU A 1 292 ? -12.261 6.750 9.093 1.00 95.00 292 LEU A O 1
ATOM 2398 N N . LYS A 1 293 ? -12.950 8.773 9.788 1.00 90.06 293 LYS A N 1
ATOM 2399 C CA . LYS A 1 293 ? -13.842 8.257 10.834 1.00 90.06 293 LYS A CA 1
ATOM 2400 C C . LYS A 1 293 ? -14.825 7.216 10.290 1.00 90.06 293 LYS A C 1
ATOM 2402 O O . LYS A 1 293 ? -14.978 6.166 10.902 1.00 90.06 293 LYS A O 1
ATOM 2407 N N . GLU A 1 294 ? -15.449 7.505 9.152 1.00 94.19 294 GLU A N 1
ATOM 2408 C CA . GLU A 1 294 ? -16.450 6.635 8.523 1.00 94.19 294 GLU A CA 1
ATOM 2409 C C . GLU A 1 294 ? -15.836 5.297 8.079 1.00 94.19 294 GLU A C 1
ATOM 2411 O O . GLU A 1 294 ? -16.379 4.234 8.387 1.00 94.19 294 GLU A O 1
ATOM 2416 N N . ASP A 1 295 ? -14.654 5.334 7.460 1.00 96.00 295 ASP A N 1
ATOM 2417 C CA . ASP A 1 295 ? -13.928 4.136 7.025 1.00 96.00 295 ASP A CA 1
ATOM 2418 C C . ASP A 1 295 ? -13.472 3.289 8.213 1.00 96.00 295 ASP A C 1
ATOM 2420 O O . ASP A 1 295 ? -13.631 2.067 8.213 1.00 96.00 295 ASP A O 1
ATOM 2424 N N . ARG A 1 296 ? -12.953 3.936 9.266 1.00 93.81 296 ARG A N 1
ATOM 2425 C CA . ARG A 1 296 ? -12.555 3.260 10.505 1.00 93.81 296 ARG A CA 1
ATOM 2426 C C . ARG A 1 296 ? -13.746 2.579 11.171 1.00 93.81 296 ARG A C 1
ATOM 2428 O O . ARG A 1 296 ? -13.637 1.423 11.570 1.00 93.81 296 ARG A O 1
ATOM 2435 N N . GLU A 1 297 ? -14.871 3.275 11.313 1.00 91.50 297 GLU A N 1
ATOM 2436 C CA . GLU A 1 297 ? -16.083 2.714 11.919 1.00 91.50 297 GLU A CA 1
ATOM 2437 C C . GLU A 1 297 ? -16.589 1.503 11.127 1.00 91.50 297 GLU A C 1
ATOM 2439 O O . GLU A 1 297 ? -16.904 0.470 11.725 1.00 91.50 297 GLU A O 1
ATOM 2444 N N . ARG A 1 298 ? -16.584 1.586 9.790 1.00 93.62 298 ARG A N 1
ATOM 2445 C CA . ARG A 1 298 ? -16.943 0.470 8.907 1.00 93.62 298 ARG A CA 1
ATOM 2446 C C . ARG A 1 298 ? -15.968 -0.700 9.057 1.00 93.62 298 ARG A C 1
ATOM 2448 O O . ARG A 1 298 ? -16.414 -1.824 9.273 1.00 93.62 298 ARG A O 1
ATOM 2455 N N . LEU A 1 299 ? -14.658 -0.453 9.025 1.00 95.38 299 LEU A N 1
ATOM 2456 C CA . LEU A 1 299 ? -13.628 -1.479 9.222 1.00 95.38 299 LEU A CA 1
ATOM 2457 C C . LEU A 1 299 ? -13.803 -2.213 10.563 1.00 95.38 299 LEU A C 1
ATOM 2459 O O . LEU A 1 299 ? -13.779 -3.444 10.605 1.00 95.38 299 LEU A O 1
ATOM 2463 N N . LEU A 1 300 ? -14.015 -1.467 11.651 1.00 91.50 300 LEU A N 1
ATOM 2464 C CA . LEU A 1 300 ? -14.194 -2.022 12.996 1.00 91.50 300 LEU A CA 1
ATOM 2465 C C . LEU A 1 300 ? -15.525 -2.769 13.168 1.00 91.50 300 LEU A C 1
ATOM 2467 O O . LEU A 1 300 ? -15.593 -3.700 13.970 1.00 91.50 300 LEU A O 1
ATOM 2471 N N . ASP A 1 301 ? -16.588 -2.395 12.449 1.00 91.25 301 ASP A N 1
ATOM 2472 C CA . ASP A 1 301 ? -17.822 -3.192 12.412 1.00 91.25 301 ASP A CA 1
ATOM 2473 C C . ASP A 1 301 ? -17.570 -4.559 11.767 1.00 91.25 301 ASP A C 1
ATOM 2475 O O . ASP A 1 301 ? -17.985 -5.585 12.304 1.00 91.25 301 ASP A O 1
ATOM 2479 N N . TYR A 1 302 ? -16.837 -4.589 10.650 1.00 92.75 302 TYR A N 1
ATOM 2480 C CA . TYR A 1 302 ? -16.508 -5.834 9.957 1.00 92.75 302 TYR A CA 1
ATOM 2481 C C . TYR A 1 302 ? -15.526 -6.722 10.731 1.00 92.75 302 TYR A C 1
ATOM 2483 O O . TYR A 1 302 ? -15.679 -7.941 10.682 1.00 92.75 302 TYR A O 1
ATOM 2491 N N . GLU A 1 303 ? -14.582 -6.152 11.487 1.00 92.62 303 GLU A N 1
ATOM 2492 C CA . GLU A 1 303 ? -13.683 -6.912 12.374 1.00 92.62 303 GLU A CA 1
ATOM 2493 C C . GLU A 1 303 ? -14.440 -7.671 13.476 1.00 92.62 303 GLU A C 1
ATOM 2495 O O . GLU A 1 303 ? -14.083 -8.798 13.816 1.00 92.62 303 GLU A O 1
ATOM 2500 N N . LYS A 1 304 ? -15.539 -7.106 13.991 1.00 87.06 304 LYS A N 1
ATOM 2501 C CA . LYS A 1 304 ? -16.363 -7.740 15.036 1.00 87.06 304 LYS A CA 1
ATOM 2502 C C . LYS A 1 304 ? -17.232 -8.886 14.524 1.00 87.06 304 LYS A C 1
ATOM 2504 O O . LYS A 1 304 ? -17.790 -9.633 15.330 1.00 87.06 304 LYS A O 1
ATOM 2509 N N . ARG A 1 305 ? -17.411 -9.017 13.206 1.00 87.00 305 ARG A N 1
ATOM 2510 C CA . ARG A 1 305 ? -18.231 -10.086 12.625 1.00 87.00 305 ARG A CA 1
ATOM 2511 C C . ARG A 1 305 ? -17.477 -11.411 12.723 1.00 87.00 305 ARG A C 1
ATOM 2513 O O . ARG A 1 305 ? -16.314 -11.513 12.357 1.00 87.00 305 ARG A O 1
ATOM 2520 N N . GLU A 1 306 ? -18.171 -12.475 13.120 1.00 65.06 306 GLU A N 1
ATOM 2521 C CA . GLU A 1 306 ? -17.575 -13.809 13.327 1.00 65.06 306 GLU A CA 1
ATOM 2522 C C . GLU A 1 306 ? -17.092 -14.511 12.035 1.00 65.06 306 GLU A C 1
ATOM 2524 O O . GLU A 1 306 ? -16.694 -15.672 12.072 1.00 65.06 306 GLU A O 1
ATOM 2529 N N . ASN A 1 307 ? -17.114 -13.843 10.875 1.00 78.06 307 ASN A N 1
ATOM 2530 C CA . ASN A 1 307 ? -16.683 -14.430 9.603 1.00 78.06 307 ASN A CA 1
ATOM 2531 C C . ASN A 1 307 ? -15.156 -14.414 9.398 1.00 78.06 307 ASN A C 1
ATOM 2533 O O . ASN A 1 307 ? -14.682 -15.001 8.428 1.00 78.06 307 ASN A O 1
ATOM 2537 N N . GLY A 1 308 ? -14.401 -13.737 10.275 1.00 79.38 308 GLY A N 1
ATOM 2538 C CA . GLY A 1 308 ? -12.936 -13.702 10.259 1.00 79.38 308 GLY A CA 1
ATOM 2539 C C . GLY A 1 308 ? -12.309 -13.040 9.027 1.00 79.38 308 GLY A C 1
ATOM 2540 O O . GLY A 1 308 ? -11.106 -13.198 8.822 1.00 79.38 308 GLY A O 1
ATOM 2541 N N . LYS A 1 309 ? -13.096 -12.326 8.205 1.00 91.62 309 LYS A N 1
ATOM 2542 C CA . LYS A 1 309 ? -12.625 -11.709 6.952 1.00 91.62 309 LYS A CA 1
ATOM 2543 C C . LYS A 1 309 ? -11.825 -10.429 7.163 1.00 91.62 309 LYS A C 1
ATOM 2545 O O . LYS A 1 309 ? -11.081 -10.040 6.276 1.00 91.62 309 LYS A O 1
ATOM 2550 N N . VAL A 1 310 ? -11.980 -9.769 8.304 1.00 96.12 310 VAL A N 1
ATOM 2551 C CA . VAL A 1 310 ? -11.167 -8.616 8.695 1.00 96.12 310 VAL A CA 1
ATOM 2552 C C . VAL A 1 310 ? -10.544 -8.939 10.039 1.00 96.12 310 VAL A C 1
ATOM 2554 O O . VAL A 1 310 ? -11.248 -9.323 10.970 1.00 96.12 310 VAL A O 1
ATOM 2557 N N . GLN A 1 311 ? -9.227 -8.808 10.134 1.00 95.44 311 GLN A N 1
ATOM 2558 C CA . GLN A 1 311 ? -8.468 -9.138 11.331 1.00 95.44 311 GLN A CA 1
ATOM 2559 C C . GLN A 1 311 ? -7.504 -8.002 11.658 1.00 95.44 311 GLN A C 1
ATOM 2561 O O . GLN A 1 311 ? -6.663 -7.627 10.844 1.00 95.44 311 GLN A O 1
ATOM 2566 N N . ILE A 1 312 ? -7.615 -7.467 12.873 1.00 93.94 312 ILE A N 1
ATOM 2567 C CA . ILE A 1 312 ? -6.675 -6.481 13.407 1.00 93.94 312 ILE A CA 1
ATOM 2568 C C . ILE A 1 312 ? -5.810 -7.191 14.446 1.00 93.94 312 ILE A C 1
ATOM 2570 O O . ILE A 1 312 ? -6.257 -7.501 15.550 1.00 93.94 312 ILE A O 1
ATOM 2574 N N . GLY A 1 313 ? -4.585 -7.499 14.044 1.00 89.88 313 GLY A N 1
ATOM 2575 C CA . GLY A 1 313 ? -3.579 -8.205 14.816 1.00 89.88 313 GLY A CA 1
ATOM 2576 C C . GLY A 1 313 ? -2.867 -7.338 15.855 1.00 89.88 313 GLY A C 1
ATOM 2577 O O . GLY A 1 313 ? -3.333 -6.279 16.285 1.00 89.88 313 GLY A O 1
ATOM 2578 N N . ALA A 1 314 ? -1.718 -7.837 16.309 1.00 85.12 314 ALA A N 1
ATOM 2579 C CA . ALA A 1 314 ? -0.930 -7.196 17.353 1.00 85.12 314 ALA A CA 1
ATOM 2580 C C . ALA A 1 314 ? -0.288 -5.883 16.874 1.00 85.12 314 ALA A C 1
ATOM 2582 O O . ALA A 1 314 ? -0.028 -5.690 15.688 1.00 85.12 314 ALA A O 1
ATOM 2583 N N . GLY A 1 315 ? -0.042 -4.976 17.823 1.00 83.88 315 GLY A N 1
ATOM 2584 C CA . GLY A 1 315 ? 0.651 -3.705 17.584 1.00 83.88 315 GLY A CA 1
ATOM 2585 C C . GLY A 1 315 ? -0.153 -2.644 16.827 1.00 83.88 315 GLY A C 1
ATOM 2586 O O . GLY A 1 315 ? 0.337 -1.535 16.640 1.00 83.88 315 GLY A O 1
ATOM 2587 N N . CYS A 1 316 ? -1.393 -2.934 16.425 1.00 90.50 316 CYS A N 1
ATOM 2588 C CA . CYS A 1 316 ? -2.244 -1.950 15.769 1.00 90.50 316 CYS A CA 1
ATOM 2589 C C . CYS A 1 316 ? -2.768 -0.877 16.736 1.00 90.50 316 CYS A C 1
ATOM 2591 O O . CYS A 1 316 ? -3.229 -1.176 17.841 1.00 90.50 316 CYS A O 1
ATOM 2593 N N . ILE A 1 317 ? -2.782 0.377 16.282 1.00 86.94 317 ILE A N 1
ATOM 2594 C CA . ILE A 1 317 ? -3.375 1.513 16.997 1.00 86.94 317 ILE A CA 1
ATOM 2595 C C . ILE A 1 317 ? -4.756 1.772 16.395 1.00 86.94 317 ILE A C 1
ATOM 2597 O O . ILE A 1 317 ? -4.875 2.379 15.335 1.00 86.94 317 ILE A O 1
ATOM 2601 N N . LYS A 1 318 ? -5.807 1.283 17.061 1.00 87.38 318 LYS A N 1
ATOM 2602 C CA . LYS A 1 318 ? -7.198 1.431 16.597 1.00 87.38 318 LYS A CA 1
ATOM 2603 C C . LYS A 1 318 ? -7.768 2.828 16.855 1.00 87.38 318 LYS A C 1
ATOM 2605 O O . LYS A 1 318 ? -8.505 3.343 16.025 1.00 87.38 318 LYS A O 1
ATOM 2610 N N . TYR A 1 319 ? -7.425 3.429 17.992 1.00 85.69 319 TYR A N 1
ATOM 2611 C CA . TYR A 1 319 ? -8.091 4.625 18.514 1.00 85.69 319 TYR A CA 1
ATOM 2612 C C . TYR A 1 319 ? -7.088 5.731 18.828 1.00 85.69 319 TYR A C 1
ATOM 2614 O O . TYR A 1 319 ? -5.953 5.439 19.213 1.00 85.69 319 TYR A O 1
ATOM 2622 N N . ARG A 1 320 ? -7.508 6.996 18.705 1.00 81.31 320 ARG A N 1
ATOM 2623 C CA . ARG A 1 320 ? -6.613 8.152 18.921 1.00 81.31 320 ARG A CA 1
ATOM 2624 C C . ARG A 1 320 ? -6.121 8.264 20.359 1.00 81.31 320 ARG A C 1
ATOM 2626 O O . ARG A 1 320 ? -4.944 8.528 20.597 1.00 81.31 320 ARG A O 1
ATOM 2633 N N . MET A 1 321 ? -7.023 8.082 21.321 1.00 87.81 321 MET A N 1
ATOM 2634 C CA . MET A 1 321 ? -6.714 8.186 22.744 1.00 87.81 321 MET A CA 1
ATOM 2635 C C . MET A 1 321 ? -7.147 6.926 23.477 1.00 87.81 321 MET A C 1
ATOM 2637 O O . MET A 1 321 ? -8.268 6.446 23.321 1.00 87.81 321 MET A O 1
ATOM 2641 N N . LEU A 1 322 ? -6.246 6.421 24.318 1.00 89.69 322 LEU A N 1
ATOM 2642 C CA . LEU A 1 322 ? -6.428 5.214 25.116 1.00 89.69 322 LEU A CA 1
ATOM 2643 C C . LEU A 1 322 ? -6.182 5.525 26.589 1.00 89.69 322 LEU A C 1
ATOM 2645 O O . LEU A 1 322 ? -5.220 6.219 26.944 1.00 89.69 322 LEU A O 1
ATOM 2649 N N . SER A 1 323 ? -7.035 4.982 27.452 1.00 90.06 323 SER A N 1
ATOM 2650 C CA . SER A 1 323 ? -6.777 4.952 28.885 1.00 90.06 323 SER A CA 1
ATOM 2651 C C . SER A 1 323 ? -5.679 3.932 29.200 1.00 90.06 323 SER A C 1
ATOM 2653 O O . SER A 1 323 ? -5.392 3.054 28.384 1.00 90.06 323 SER A O 1
ATOM 2655 N N . PRO A 1 324 ? -5.083 3.977 30.403 1.00 89.75 324 PRO A N 1
ATOM 2656 C CA . PRO A 1 324 ? -4.389 2.820 30.947 1.00 89.75 324 PRO A CA 1
ATOM 2657 C C . PRO A 1 324 ? -5.295 1.583 30.963 1.00 89.75 324 PRO A C 1
ATOM 2659 O O . PRO A 1 324 ? -6.523 1.698 31.020 1.00 89.75 324 PRO A O 1
ATOM 2662 N N . ASP A 1 325 ? -4.674 0.406 30.963 1.00 89.81 325 ASP A N 1
ATOM 2663 C CA . ASP A 1 325 ? -5.382 -0.855 31.158 1.00 89.81 325 ASP A CA 1
ATOM 2664 C C . ASP A 1 325 ? -5.893 -0.958 32.604 1.00 89.81 325 ASP A C 1
ATOM 2666 O O . ASP A 1 325 ? -5.123 -0.879 33.566 1.00 89.81 325 ASP A O 1
ATOM 2670 N N . TYR A 1 326 ? -7.186 -1.226 32.764 1.00 88.81 326 TYR A N 1
ATOM 2671 C CA . TYR A 1 326 ? -7.813 -1.503 34.050 1.00 88.81 326 TYR A CA 1
ATOM 2672 C C . TYR A 1 326 ? -8.050 -3.005 34.199 1.00 88.81 326 TYR A C 1
ATOM 2674 O O . TYR A 1 326 ? -8.869 -3.591 33.491 1.00 88.81 326 TYR A O 1
ATOM 2682 N N . THR A 1 327 ? -7.325 -3.644 35.122 1.00 90.38 327 THR A N 1
ATOM 2683 C CA . THR A 1 327 ? -7.420 -5.092 35.367 1.00 90.38 327 THR A CA 1
ATOM 2684 C C . THR A 1 327 ? -8.107 -5.388 36.694 1.00 90.38 327 THR A C 1
ATOM 2686 O O . THR A 1 327 ? -7.687 -4.906 37.745 1.00 90.38 327 THR A O 1
ATOM 2689 N N . TYR A 1 328 ? -9.124 -6.247 36.650 1.00 88.75 328 TYR A N 1
ATOM 2690 C CA . TYR A 1 328 ? -9.941 -6.634 37.798 1.00 88.75 328 TYR A CA 1
ATOM 2691 C C . TYR A 1 328 ? -9.896 -8.148 38.014 1.00 88.75 328 TYR A C 1
ATOM 2693 O O . TYR A 1 328 ? -10.043 -8.922 37.067 1.00 88.75 328 TYR A O 1
ATOM 2701 N N . GLN A 1 329 ? -9.702 -8.576 39.265 1.00 89.19 329 GLN A N 1
ATOM 2702 C CA . GLN A 1 329 ? -9.614 -9.988 39.653 1.00 89.19 329 GLN A CA 1
ATOM 2703 C C . GLN A 1 329 ? -10.980 -10.496 40.136 1.00 89.19 329 GLN A C 1
ATOM 2705 O O . GLN A 1 329 ? -11.371 -10.267 41.277 1.00 89.19 329 GLN A O 1
ATOM 2710 N N . LEU A 1 330 ? -11.714 -11.189 39.264 1.00 85.56 330 LEU A N 1
ATOM 2711 C CA . LEU A 1 330 ? -13.041 -11.749 39.535 1.00 85.56 330 LEU A CA 1
ATOM 2712 C C . LEU A 1 330 ? -13.214 -13.107 38.857 1.00 85.56 330 LEU A C 1
ATOM 2714 O O . LEU A 1 330 ? -12.723 -13.344 37.748 1.00 85.56 330 LEU A O 1
ATOM 2718 N N . LYS A 1 331 ? -13.992 -13.981 39.502 1.00 85.75 331 LYS A N 1
ATOM 2719 C CA . LYS A 1 331 ? -14.409 -15.269 38.939 1.00 85.75 331 LYS A CA 1
ATOM 2720 C C . LYS A 1 331 ? -15.084 -15.054 37.580 1.00 85.75 331 LYS A C 1
ATOM 2722 O O . LYS A 1 331 ? -15.897 -14.145 37.432 1.00 85.75 331 LYS A O 1
ATOM 2727 N N . GLY A 1 332 ? -14.791 -15.922 36.609 1.00 83.62 332 GLY A N 1
ATOM 2728 C CA . GLY A 1 332 ? -15.296 -15.829 35.231 1.00 83.62 332 GLY A CA 1
ATOM 2729 C C . GLY A 1 332 ? -16.803 -15.570 35.113 1.00 83.62 332 GLY A C 1
ATOM 2730 O O . GLY A 1 332 ? -17.220 -14.727 34.322 1.00 83.62 332 GLY A O 1
ATOM 2731 N N . SER A 1 333 ? -17.617 -16.214 35.957 1.00 83.75 333 SER A N 1
ATOM 2732 C CA . SER A 1 333 ? -19.074 -16.019 35.998 1.00 83.75 333 SER A CA 1
ATOM 2733 C C . SER A 1 333 ? -19.500 -14.590 36.354 1.00 83.75 333 SER A C 1
ATOM 2735 O O . SER A 1 333 ? -20.587 -14.177 35.967 1.00 83.75 333 SER A O 1
ATOM 2737 N N . HIS A 1 334 ? -18.666 -13.814 37.051 1.00 89.31 334 HIS A N 1
ATOM 2738 C CA . HIS A 1 334 ? -18.980 -12.468 37.551 1.00 89.31 334 HIS A CA 1
ATOM 2739 C C . HIS A 1 334 ? -18.398 -11.343 36.695 1.00 89.31 334 HIS A C 1
ATOM 2741 O O . HIS A 1 334 ? -18.802 -10.192 36.834 1.00 89.31 334 HIS A O 1
ATOM 2747 N N . GLN A 1 335 ? -17.485 -11.655 35.774 1.00 88.69 335 GLN A N 1
ATOM 2748 C CA . GLN A 1 335 ? -16.812 -10.653 34.938 1.00 88.69 335 GLN A CA 1
ATOM 2749 C C . GLN A 1 335 ? -17.771 -9.861 34.040 1.00 88.69 335 GLN A C 1
ATOM 2751 O O . GLN A 1 335 ? -17.461 -8.734 33.671 1.00 88.69 335 GLN A O 1
ATOM 2756 N N . HIS A 1 336 ? -18.949 -10.413 33.728 1.00 89.81 336 HIS A N 1
ATOM 2757 C CA . HIS A 1 336 ? -19.990 -9.705 32.978 1.00 89.81 336 HIS A CA 1
ATOM 2758 C C . HIS A 1 336 ? -20.511 -8.448 33.707 1.00 89.81 336 HIS A C 1
ATOM 2760 O O . HIS A 1 336 ? -20.983 -7.510 33.076 1.00 89.81 336 HIS A O 1
ATOM 2766 N N . LEU A 1 337 ? -20.412 -8.397 35.040 1.00 90.50 337 LEU A N 1
ATOM 2767 C CA . LEU A 1 337 ? -20.800 -7.213 35.812 1.00 90.50 337 LEU A CA 1
ATOM 2768 C C . LEU A 1 337 ? -19.836 -6.053 35.562 1.00 90.50 337 LEU A C 1
ATOM 2770 O O . LEU A 1 337 ? -20.255 -4.903 35.513 1.00 90.50 337 LEU A O 1
ATOM 2774 N N . ILE A 1 338 ? -18.554 -6.362 35.365 1.00 89.75 338 ILE A N 1
ATOM 2775 C CA . ILE A 1 338 ? -17.528 -5.363 35.066 1.00 89.75 338 ILE A CA 1
ATOM 2776 C C . ILE A 1 338 ? -17.739 -4.785 33.666 1.00 89.75 338 ILE A C 1
ATOM 2778 O O . ILE A 1 338 ? -17.633 -3.575 33.488 1.00 89.75 338 ILE A O 1
ATOM 2782 N N . THR A 1 339 ? -18.103 -5.617 32.686 1.00 89.56 339 THR A N 1
ATOM 2783 C CA . THR A 1 339 ? -18.456 -5.125 31.346 1.00 89.56 339 THR A CA 1
ATOM 2784 C C . THR A 1 339 ? -19.722 -4.268 31.374 1.00 89.56 339 THR A C 1
ATOM 2786 O O . THR A 1 339 ? -19.726 -3.199 30.773 1.00 89.56 339 THR A O 1
ATOM 2789 N N . ASP A 1 340 ? -20.760 -4.679 32.118 1.00 89.44 340 ASP A N 1
ATOM 2790 C CA . ASP A 1 340 ? -21.999 -3.898 32.278 1.00 89.44 340 ASP A CA 1
ATOM 2791 C C . ASP A 1 340 ? -21.699 -2.496 32.838 1.00 89.44 340 ASP A C 1
ATOM 2793 O O . ASP A 1 340 ? -22.150 -1.496 32.283 1.00 89.44 340 ASP A O 1
ATOM 2797 N N . ILE A 1 341 ? -20.900 -2.416 33.909 1.00 88.75 341 ILE A N 1
ATOM 2798 C CA . ILE A 1 341 ? -20.475 -1.146 34.516 1.00 88.75 341 ILE A CA 1
ATOM 2799 C C . ILE A 1 341 ? -19.678 -0.305 33.528 1.00 88.75 341 ILE A C 1
ATOM 2801 O O . ILE A 1 341 ? -19.944 0.887 33.399 1.00 88.75 341 ILE A O 1
ATOM 2805 N N . GLY A 1 342 ? -18.707 -0.914 32.843 1.00 90.00 342 GLY A N 1
ATOM 2806 C CA . GLY A 1 342 ? -17.869 -0.211 31.881 1.00 90.00 342 GLY A CA 1
ATOM 2807 C C . GLY A 1 342 ? -18.706 0.456 30.794 1.00 90.00 342 GLY A C 1
ATOM 2808 O O . GLY A 1 342 ? -18.520 1.638 30.513 1.00 90.00 342 GLY A O 1
ATOM 2809 N N . HIS A 1 343 ? -19.693 -0.255 30.240 1.00 90.50 343 HIS A N 1
ATOM 2810 C CA . HIS A 1 343 ? -20.598 0.294 29.227 1.00 90.50 343 HIS A CA 1
ATOM 2811 C C . HIS A 1 343 ? -21.501 1.405 29.768 1.00 90.50 343 HIS A C 1
ATOM 2813 O O . HIS A 1 343 ? -21.665 2.443 29.115 1.00 90.50 343 HIS A O 1
ATOM 2819 N N . SER A 1 344 ? -22.060 1.227 30.966 1.00 90.12 344 SER A N 1
ATOM 2820 C CA . SER A 1 344 ? -22.859 2.272 31.608 1.00 90.12 344 SER A CA 1
ATOM 2821 C C . SER A 1 344 ? -22.021 3.519 31.889 1.00 90.12 344 SER A C 1
ATOM 2823 O O . SER A 1 344 ? -22.478 4.630 31.621 1.00 90.12 344 SER A O 1
ATOM 2825 N N . PHE A 1 345 ? -20.772 3.360 32.342 1.00 90.19 345 PHE A N 1
ATOM 2826 C CA . PHE A 1 345 ? -19.858 4.480 32.567 1.00 90.19 345 PHE A CA 1
ATOM 2827 C C . PHE A 1 345 ? -19.517 5.185 31.254 1.00 90.19 345 PHE A C 1
ATOM 2829 O O . PHE A 1 345 ? -19.597 6.408 31.189 1.00 90.19 345 PHE A O 1
ATOM 2836 N N . SER A 1 346 ? -19.233 4.431 30.189 1.00 91.50 346 SER A N 1
ATOM 2837 C CA . SER A 1 346 ? -19.016 4.956 28.834 1.00 91.50 346 SER A CA 1
ATOM 2838 C C . SER A 1 346 ? -20.171 5.846 28.368 1.00 91.50 346 SER A C 1
ATOM 2840 O O . SER A 1 346 ? -19.977 6.968 27.894 1.00 91.50 346 SER A O 1
ATOM 2842 N N . THR A 1 347 ? -21.399 5.362 28.570 1.00 90.00 347 THR A N 1
ATOM 2843 C CA . THR A 1 347 ? -22.630 6.069 28.198 1.00 90.00 347 THR A CA 1
ATOM 2844 C C . THR A 1 347 ? -22.825 7.331 29.036 1.00 90.00 347 THR A C 1
ATOM 2846 O O . THR A 1 347 ? -23.150 8.392 28.498 1.00 90.00 347 THR A O 1
ATOM 2849 N N . PHE A 1 348 ? -22.610 7.233 30.351 1.00 90.25 348 PHE A N 1
ATOM 2850 C CA . PHE A 1 348 ? -22.674 8.369 31.266 1.00 90.25 348 PHE A CA 1
ATOM 2851 C C . PHE A 1 348 ? -21.652 9.438 30.896 1.00 90.25 348 PHE A C 1
ATOM 2853 O O . PHE A 1 348 ? -22.027 10.591 30.696 1.00 90.25 348 PHE A O 1
ATOM 2860 N N . PHE A 1 349 ? -20.386 9.050 30.749 1.00 91.81 349 PHE A N 1
ATOM 2861 C CA . PHE A 1 349 ? -19.299 9.939 30.367 1.00 91.81 349 PHE A CA 1
ATOM 2862 C C . PHE A 1 349 ? -19.630 10.679 29.075 1.00 91.81 349 PHE A C 1
ATOM 2864 O O . PHE A 1 349 ? -19.492 11.902 29.024 1.00 91.81 349 PHE A O 1
ATOM 2871 N N . THR A 1 350 ? -20.126 9.951 28.069 1.00 90.69 350 THR A N 1
ATOM 2872 C CA . THR A 1 350 ? -20.471 10.526 26.768 1.00 90.69 350 THR A CA 1
ATOM 2873 C C . THR A 1 350 ? -21.544 11.594 26.889 1.00 90.69 350 THR A C 1
ATOM 2875 O O . THR A 1 350 ? -21.362 12.723 26.437 1.00 90.69 350 THR A O 1
ATOM 2878 N N . LYS A 1 351 ? -22.639 11.289 27.590 1.00 89.19 351 LYS A N 1
ATOM 2879 C CA . LYS A 1 351 ? -23.730 12.249 27.802 1.00 89.19 351 LYS A CA 1
ATOM 2880 C C . LYS A 1 351 ? -23.327 13.423 28.698 1.00 89.19 351 LYS A C 1
ATOM 2882 O O . LYS A 1 351 ? -23.809 14.536 28.506 1.00 89.19 351 LYS A O 1
ATOM 2887 N N . TYR A 1 352 ? -22.473 13.181 29.689 1.00 88.12 352 TYR A N 1
ATOM 2888 C CA . TYR A 1 352 ? -22.117 14.168 30.704 1.00 88.12 352 TYR A CA 1
ATOM 2889 C C . TYR A 1 352 ? -21.067 15.174 30.205 1.00 88.12 352 TYR A C 1
ATOM 2891 O O . TYR A 1 352 ? -21.194 16.385 30.438 1.00 88.12 352 TYR A O 1
ATOM 2899 N N . ASN A 1 353 ? -20.042 14.681 29.506 1.00 88.44 353 ASN A N 1
ATOM 2900 C CA . ASN A 1 353 ? -18.926 15.488 29.014 1.00 88.44 353 ASN A CA 1
ATOM 2901 C C . ASN A 1 353 ? -19.096 15.952 27.564 1.00 88.44 353 ASN A C 1
ATOM 2903 O O . ASN A 1 353 ? -18.487 16.950 27.194 1.00 88.44 353 ASN A O 1
ATOM 2907 N N . GLY A 1 354 ? -19.926 15.270 26.769 1.00 86.75 354 GLY A N 1
ATOM 2908 C CA . GLY A 1 354 ? -20.092 15.550 25.340 1.00 86.75 354 GLY A CA 1
ATOM 2909 C C . GLY A 1 354 ? -18.991 14.962 24.452 1.00 86.75 354 GLY A C 1
ATOM 2910 O O . GLY A 1 354 ? -18.977 15.265 23.265 1.00 86.75 354 GLY A O 1
ATOM 2911 N N . PHE A 1 355 ? -18.100 14.138 25.013 1.00 88.25 355 PHE A N 1
ATOM 2912 C CA . PHE A 1 355 ? -17.076 13.392 24.277 1.00 88.25 355 PHE A CA 1
ATOM 2913 C C . PHE A 1 355 ? -17.471 11.925 24.166 1.00 88.25 355 PHE A C 1
ATOM 2915 O O . PHE A 1 355 ? -17.804 11.315 25.179 1.00 88.25 355 PHE A O 1
ATOM 2922 N N . ASN A 1 356 ? -17.374 11.335 22.983 1.00 88.38 356 ASN A N 1
ATOM 2923 C CA . ASN A 1 356 ? -17.607 9.913 22.785 1.00 88.38 356 ASN A CA 1
ATOM 2924 C C . ASN A 1 356 ? -16.588 9.102 23.583 1.00 88.38 356 ASN A C 1
ATOM 2926 O O . ASN A 1 356 ? -15.382 9.266 23.407 1.00 88.38 356 ASN A O 1
ATOM 2930 N N . LEU A 1 357 ? -17.072 8.210 24.443 1.00 91.94 357 LEU A N 1
ATOM 2931 C CA . LEU A 1 357 ? -16.242 7.239 25.143 1.00 91.94 357 LEU A CA 1
ATOM 2932 C C . LEU A 1 357 ? -16.687 5.840 24.751 1.00 91.94 357 LEU A C 1
ATOM 2934 O O . LEU A 1 357 ? -17.861 5.491 24.907 1.00 91.94 357 LEU A O 1
ATOM 2938 N N . GLY A 1 358 ? -15.738 5.043 24.278 1.00 90.44 358 GLY A N 1
ATOM 2939 C CA . GLY A 1 358 ? -15.868 3.604 24.118 1.00 90.44 358 GLY A CA 1
ATOM 2940 C C . GLY A 1 358 ? -15.176 2.850 25.251 1.00 90.44 358 GLY A C 1
ATOM 2941 O O . GLY A 1 358 ? -14.313 3.390 25.946 1.00 90.44 358 GLY A O 1
ATOM 2942 N N . VAL A 1 359 ? -15.549 1.584 25.418 1.00 91.56 359 VAL A N 1
ATOM 2943 C CA . VAL A 1 359 ? -14.902 0.635 26.330 1.00 91.56 359 VAL A CA 1
ATOM 2944 C C . VAL A 1 359 ? -14.718 -0.693 25.606 1.00 91.56 359 VAL A C 1
ATOM 2946 O O . VAL A 1 359 ? -15.635 -1.162 24.930 1.00 91.56 359 VAL A O 1
ATOM 2949 N N . GLU A 1 360 ? -13.543 -1.300 25.744 1.00 88.88 360 GLU A N 1
ATOM 2950 C CA . GLU A 1 360 ? -13.214 -2.580 25.114 1.00 88.88 360 GLU A CA 1
ATOM 2951 C C . GLU A 1 360 ? -12.542 -3.522 26.116 1.00 88.88 360 GLU A C 1
ATOM 2953 O O . GLU A 1 360 ? -11.786 -3.099 26.995 1.00 88.88 360 GLU A O 1
ATOM 2958 N N . VAL A 1 361 ? -12.832 -4.819 25.994 1.00 88.62 361 VAL A N 1
ATOM 2959 C CA . VAL A 1 361 ? -12.190 -5.868 26.791 1.00 88.62 361 VAL A CA 1
ATOM 2960 C C . VAL A 1 361 ? -10.931 -6.322 26.065 1.00 88.62 361 VAL A C 1
ATOM 2962 O O . VAL A 1 361 ? -11.010 -7.011 25.056 1.00 88.62 361 VAL A O 1
ATOM 2965 N N . LYS A 1 362 ? -9.768 -5.976 26.613 1.00 84.44 362 LYS A N 1
ATOM 2966 C CA . LYS A 1 362 ? -8.460 -6.369 26.075 1.00 84.44 362 LYS A CA 1
ATOM 2967 C C . LYS A 1 362 ? -8.144 -7.841 26.315 1.00 84.44 362 LYS A C 1
ATOM 2969 O O . LYS A 1 362 ? -7.560 -8.501 25.467 1.00 84.44 362 LYS A O 1
ATOM 2974 N N . ASN A 1 363 ? -8.470 -8.346 27.503 1.00 85.38 363 ASN A N 1
ATOM 2975 C CA . ASN A 1 363 ? -8.212 -9.735 27.875 1.00 85.38 363 ASN A CA 1
ATOM 2976 C C . ASN A 1 363 ? -9.257 -10.228 28.880 1.00 85.38 363 ASN A C 1
ATOM 2978 O O . ASN A 1 363 ? -9.702 -9.478 29.752 1.00 85.38 363 ASN A O 1
ATOM 2982 N N . LYS A 1 364 ? -9.621 -11.507 28.787 1.00 88.69 364 LYS A N 1
ATOM 2983 C CA . LYS A 1 364 ? -10.582 -12.158 29.676 1.00 88.69 364 LYS A CA 1
ATOM 2984 C C . LYS A 1 364 ? -10.147 -13.593 29.962 1.00 88.69 364 LYS A C 1
ATOM 2986 O O . LYS A 1 364 ? -10.110 -14.433 29.070 1.00 88.69 364 LYS A O 1
ATOM 2991 N N . THR A 1 365 ? -9.839 -13.882 31.222 1.00 89.81 365 THR A N 1
ATOM 2992 C CA . THR A 1 365 ? -9.468 -15.221 31.705 1.00 89.81 365 THR A CA 1
ATOM 2993 C C . THR A 1 365 ? -10.535 -15.757 32.659 1.00 89.81 365 THR A C 1
ATOM 2995 O O . THR A 1 365 ? -11.513 -15.083 32.959 1.00 89.81 365 THR A O 1
ATOM 2998 N N . THR A 1 366 ? -10.359 -16.951 33.226 1.00 89.25 366 THR A N 1
ATOM 2999 C CA . THR A 1 366 ? -11.284 -17.468 34.255 1.00 89.25 366 THR A CA 1
ATOM 3000 C C . THR A 1 366 ? -11.220 -16.715 35.591 1.00 89.25 366 THR A C 1
ATOM 3002 O O . THR A 1 366 ? -12.091 -16.921 36.442 1.00 89.25 366 THR A O 1
ATOM 3005 N N . ARG A 1 367 ? -10.205 -15.860 35.800 1.00 89.81 367 ARG A N 1
ATOM 3006 C CA . ARG A 1 367 ? -9.943 -15.156 37.072 1.00 89.81 367 ARG A CA 1
ATOM 3007 C C . ARG A 1 367 ? -9.796 -13.644 36.940 1.00 89.81 367 ARG A C 1
ATOM 3009 O O . ARG A 1 367 ? -9.817 -12.954 37.953 1.00 89.81 367 ARG A O 1
ATOM 3016 N N . SER A 1 368 ? -9.652 -13.131 35.726 1.00 91.44 368 SER A N 1
ATOM 3017 C CA . SER A 1 368 ? -9.442 -11.709 35.491 1.00 91.44 368 SER A CA 1
ATOM 3018 C C . SER A 1 368 ? -10.130 -11.218 34.229 1.00 91.44 368 SER A C 1
ATOM 3020 O O . SER A 1 368 ? -10.316 -11.963 33.266 1.00 91.44 368 SER A O 1
ATOM 3022 N N . ILE A 1 369 ? -10.457 -9.933 34.238 1.00 91.25 369 ILE A N 1
ATOM 3023 C CA . ILE A 1 369 ? -10.859 -9.175 33.059 1.00 91.25 369 ILE A CA 1
ATOM 3024 C C . ILE A 1 369 ? -10.043 -7.883 33.008 1.00 91.25 369 ILE A C 1
ATOM 3026 O O . ILE A 1 369 ? -9.856 -7.226 34.034 1.00 91.25 369 ILE A O 1
ATOM 3030 N N . THR A 1 370 ? -9.550 -7.542 31.823 1.00 89.56 370 THR A N 1
ATOM 3031 C CA . THR A 1 370 ? -8.821 -6.303 31.547 1.00 89.56 370 THR A CA 1
ATOM 3032 C C . THR A 1 370 ? -9.589 -5.512 30.505 1.00 89.56 370 THR A C 1
ATOM 3034 O O . THR A 1 370 ? -9.889 -6.038 29.434 1.00 89.56 370 THR A O 1
ATOM 3037 N N . LEU A 1 371 ? -9.895 -4.258 30.817 1.00 92.06 371 LEU A N 1
ATOM 3038 C CA . LEU A 1 371 ? -10.584 -3.329 29.927 1.00 92.06 371 LEU A CA 1
ATOM 3039 C C . LEU A 1 371 ? -9.828 -2.010 29.818 1.00 92.06 371 LEU A C 1
ATOM 3041 O O . LEU A 1 371 ? -9.070 -1.649 30.717 1.00 92.06 371 LEU A O 1
ATOM 3045 N N . TYR A 1 372 ? -10.062 -1.288 28.734 1.00 91.88 372 TYR A N 1
ATOM 3046 C CA . TYR A 1 372 ? -9.598 0.082 28.550 1.00 91.88 372 TYR A CA 1
ATOM 3047 C C . TYR A 1 372 ? -10.724 0.919 27.949 1.00 91.88 372 TYR A C 1
ATOM 3049 O O . TYR A 1 372 ? -11.644 0.393 27.318 1.00 91.88 372 TYR A O 1
ATOM 3057 N N . TYR A 1 373 ? -10.646 2.225 28.168 1.00 92.44 373 TYR A N 1
ATOM 3058 C CA . TYR A 1 373 ? -11.530 3.204 27.561 1.00 92.44 373 TYR A CA 1
ATOM 3059 C C . TYR A 1 373 ? -10.796 3.933 26.451 1.00 92.44 373 TYR A C 1
ATOM 3061 O O . TYR A 1 373 ? -9.585 4.154 26.533 1.00 92.44 373 TYR A O 1
ATOM 3069 N N . PHE A 1 374 ? -11.534 4.328 25.426 1.00 91.69 374 PHE A N 1
ATOM 3070 C CA . PHE A 1 374 ? -10.961 4.993 24.270 1.00 91.69 374 PHE A CA 1
ATOM 3071 C C . PHE A 1 374 ? -11.873 6.093 23.744 1.00 91.69 374 PHE A C 1
ATOM 3073 O O . PHE A 1 374 ? -13.088 6.071 23.951 1.00 91.69 374 PHE A O 1
ATOM 3080 N N . THR A 1 375 ? -11.276 7.056 23.055 1.00 89.56 375 THR A N 1
ATOM 3081 C CA . THR A 1 375 ? -12.002 8.071 22.295 1.00 89.56 375 THR A CA 1
ATOM 3082 C C . THR A 1 375 ? -11.244 8.410 21.020 1.00 89.56 375 THR A C 1
ATOM 3084 O O . THR A 1 375 ? -10.012 8.367 20.980 1.00 89.56 375 THR A O 1
ATOM 3087 N N . ASP A 1 376 ? -12.011 8.747 19.991 1.00 82.44 376 ASP A N 1
ATOM 3088 C CA . ASP A 1 376 ? -11.518 9.262 18.716 1.00 82.44 376 ASP A CA 1
ATOM 3089 C C . ASP A 1 376 ? -11.788 10.761 18.547 1.00 82.44 376 ASP A C 1
ATOM 3091 O O . ASP A 1 376 ? -11.469 11.339 17.505 1.00 82.44 376 ASP A O 1
ATOM 3095 N N . ASP A 1 377 ? -12.381 11.397 19.558 1.00 85.31 377 ASP A N 1
ATOM 3096 C CA . ASP A 1 377 ? -12.558 12.840 19.552 1.00 85.31 377 ASP A CA 1
ATOM 3097 C C . ASP A 1 377 ? -11.190 13.536 19.649 1.00 85.31 377 ASP A C 1
ATOM 3099 O O . ASP A 1 377 ? -10.212 12.988 20.166 1.00 85.31 377 ASP A O 1
ATOM 3103 N N . ASP A 1 378 ? -11.109 14.759 19.126 1.00 85.69 378 ASP A N 1
ATOM 3104 C CA . ASP A 1 378 ? -9.883 15.559 19.141 1.00 85.69 378 ASP A CA 1
ATOM 3105 C C . ASP A 1 378 ? -9.635 16.154 20.538 1.00 85.69 378 ASP A C 1
ATOM 3107 O O . ASP A 1 378 ? -10.031 17.277 20.858 1.00 85.69 378 ASP A O 1
ATOM 3111 N N . ILE A 1 379 ? -9.045 15.341 21.413 1.00 86.69 379 ILE A N 1
ATOM 3112 C CA . ILE A 1 379 ? -8.700 15.677 22.794 1.00 86.69 379 ILE A CA 1
ATOM 3113 C C . ILE A 1 379 ? -7.301 15.155 23.106 1.00 86.69 379 ILE A C 1
ATOM 3115 O O . ILE A 1 379 ? -6.975 14.009 22.814 1.00 86.69 379 ILE A O 1
ATOM 3119 N N . ASP A 1 380 ? -6.451 15.972 23.728 1.00 90.25 380 ASP A N 1
ATOM 3120 C CA . ASP A 1 380 ? -5.113 15.521 24.101 1.00 90.25 380 ASP A CA 1
ATOM 3121 C C . ASP A 1 380 ? -5.156 14.484 25.236 1.00 90.25 380 ASP A C 1
ATOM 3123 O O . ASP A 1 380 ? -6.035 14.504 26.105 1.00 90.25 380 ASP A O 1
ATOM 3127 N N . LYS A 1 381 ? -4.149 13.605 25.280 1.00 87.31 381 LYS A N 1
ATOM 3128 C CA . LYS A 1 381 ? -4.082 12.497 26.244 1.00 87.31 381 LYS A CA 1
ATOM 3129 C C . LYS A 1 381 ? -4.194 12.957 27.698 1.00 87.31 381 LYS A C 1
ATOM 3131 O O . LYS A 1 381 ? -4.844 12.292 28.500 1.00 87.31 381 LYS A O 1
ATOM 3136 N N . LYS A 1 382 ? -3.571 14.078 28.069 1.00 90.06 382 LYS A N 1
ATOM 3137 C CA . LYS A 1 382 ? -3.581 14.553 29.460 1.00 90.06 382 LYS A CA 1
ATOM 3138 C C . LYS A 1 382 ? -4.975 15.032 29.849 1.00 90.06 382 LYS A C 1
ATOM 3140 O O . LYS A 1 382 ? -5.441 14.710 30.942 1.00 90.06 382 LYS A O 1
ATOM 3145 N N . THR A 1 383 ? -5.642 15.770 28.966 1.00 91.69 383 THR A N 1
ATOM 3146 C CA . THR A 1 383 ? -7.027 16.197 29.177 1.00 91.69 383 THR A CA 1
ATOM 3147 C C . THR A 1 383 ? -7.969 14.999 29.194 1.00 91.69 383 THR A C 1
ATOM 3149 O O . THR A 1 383 ? -8.781 14.914 30.109 1.00 91.69 383 THR A O 1
ATOM 3152 N N . PHE A 1 384 ? -7.813 14.039 28.279 1.00 92.69 384 PHE A N 1
ATOM 3153 C CA . PHE A 1 384 ? -8.612 12.813 28.248 1.00 92.69 384 PHE A CA 1
ATOM 3154 C C . PHE A 1 384 ? -8.549 12.042 29.574 1.00 92.69 384 PHE A C 1
ATOM 3156 O O . PHE A 1 384 ? -9.588 11.798 30.189 1.00 92.69 384 PHE A O 1
ATOM 3163 N N . ILE A 1 385 ? -7.342 11.727 30.062 1.00 90.69 385 ILE A N 1
ATOM 3164 C CA . ILE A 1 385 ? -7.162 10.998 31.327 1.00 90.69 385 ILE A CA 1
ATOM 3165 C C . ILE A 1 385 ? -7.721 11.792 32.509 1.00 90.69 385 ILE A C 1
ATOM 3167 O O . ILE A 1 385 ? -8.475 11.243 33.310 1.00 90.69 385 ILE A O 1
ATOM 3171 N N . ARG A 1 386 ? -7.429 13.096 32.587 1.00 88.81 386 ARG A N 1
ATOM 3172 C CA . ARG A 1 386 ? -7.957 13.956 33.654 1.00 88.81 386 ARG A CA 1
ATOM 3173 C C . ARG A 1 386 ? -9.486 13.966 33.660 1.00 88.81 386 ARG A C 1
ATOM 3175 O O . ARG A 1 386 ? -10.092 13.846 34.718 1.00 88.81 386 ARG A O 1
ATOM 3182 N N . THR A 1 387 ? -10.124 14.100 32.498 1.00 90.12 387 THR A N 1
ATOM 3183 C CA . THR A 1 387 ? -11.587 14.110 32.390 1.00 90.12 387 THR A CA 1
ATOM 3184 C C . THR A 1 387 ? -12.184 12.751 32.752 1.00 90.12 387 THR A C 1
ATOM 3186 O O . THR A 1 387 ? -13.224 12.714 33.413 1.00 90.12 387 THR A O 1
ATOM 3189 N N . LEU A 1 388 ? -11.531 11.643 32.382 1.00 89.88 388 LEU A N 1
ATOM 3190 C CA . LEU A 1 388 ? -11.923 10.287 32.780 1.00 89.88 388 LEU A CA 1
ATOM 3191 C C . LEU A 1 388 ? -11.943 10.144 34.311 1.00 89.88 388 LEU A C 1
ATOM 3193 O O . LEU A 1 388 ? -12.966 9.757 34.875 1.00 89.88 388 LEU A O 1
ATOM 3197 N N . GLU A 1 389 ? -10.858 10.548 34.978 1.00 85.56 389 GLU A N 1
ATOM 3198 C CA . GLU A 1 389 ? -10.705 10.501 36.440 1.00 85.56 389 GLU A CA 1
ATOM 3199 C C . GLU A 1 389 ? -11.660 11.458 37.175 1.00 85.56 389 GLU A C 1
ATOM 3201 O O . GLU A 1 389 ? -12.277 11.097 38.178 1.00 85.56 389 GLU A O 1
ATOM 3206 N N . GLU A 1 390 ? -11.831 12.687 36.680 1.00 84.19 390 GLU A N 1
ATOM 3207 C CA . GLU A 1 390 ? -12.767 13.653 37.267 1.00 84.19 390 GLU A CA 1
ATOM 3208 C C . GLU A 1 390 ? -14.218 13.167 37.150 1.00 84.19 390 GLU A C 1
ATOM 3210 O O . GLU A 1 390 ? -15.012 13.347 38.077 1.00 84.19 390 GLU A O 1
ATOM 3215 N N . THR A 1 391 ? -14.574 12.540 36.027 1.00 87.25 391 THR A N 1
ATOM 3216 C CA . THR A 1 391 ? -15.927 12.018 35.795 1.00 87.25 391 THR A CA 1
ATOM 3217 C C . THR A 1 391 ? -16.205 10.796 36.665 1.00 87.25 391 THR A C 1
ATOM 3219 O O . THR A 1 391 ? -17.272 10.729 37.280 1.00 87.25 391 THR A O 1
ATOM 3222 N N . SER A 1 392 ? -15.244 9.872 36.793 1.00 82.81 392 SER A N 1
ATOM 3223 C CA . SER A 1 392 ? -15.383 8.726 37.701 1.00 82.81 392 SER A CA 1
ATOM 3224 C C . SER A 1 392 ? -15.471 9.170 39.167 1.00 82.81 392 SER A C 1
ATOM 3226 O O . SER A 1 392 ? -16.291 8.653 39.922 1.00 82.81 392 SER A O 1
ATOM 3228 N N . GLY A 1 393 ? -14.715 10.198 39.575 1.00 73.75 393 GLY A N 1
ATOM 3229 C CA . GLY A 1 393 ? -14.796 10.770 40.923 1.00 73.75 393 GLY A CA 1
ATOM 3230 C C . GLY A 1 393 ? -16.139 11.448 41.230 1.00 73.75 393 GLY A C 1
ATOM 3231 O O . GLY A 1 393 ? -16.663 11.332 42.344 1.00 73.75 393 GLY A O 1
ATOM 3232 N N . ARG A 1 394 ? -16.732 12.136 40.243 1.00 73.69 394 ARG A N 1
ATOM 3233 C CA . ARG A 1 394 ? -18.047 12.796 40.370 1.00 73.69 394 ARG A CA 1
ATOM 3234 C C . ARG A 1 394 ? -19.194 11.811 40.522 1.00 73.69 394 ARG A C 1
ATOM 3236 O O . ARG A 1 394 ? -20.105 12.078 41.302 1.00 73.69 394 ARG A O 1
ATOM 3243 N N . MET A 1 395 ? -19.116 10.676 39.834 1.00 71.44 395 MET A N 1
ATOM 3244 C CA . MET A 1 395 ? -20.110 9.601 39.877 1.00 71.44 395 MET A CA 1
ATOM 3245 C C . MET A 1 395 ? -20.482 9.172 41.311 1.00 71.44 395 MET A C 1
ATOM 3247 O O . MET A 1 395 ? -21.607 8.748 41.560 1.00 71.44 395 MET A O 1
ATOM 3251 N N . PHE A 1 396 ? -19.556 9.328 42.262 1.00 62.25 396 PHE A N 1
ATOM 3252 C CA . PHE A 1 396 ? -19.697 8.877 43.648 1.00 62.25 396 PHE A CA 1
ATOM 3253 C C . PHE A 1 396 ? -19.663 9.973 44.709 1.00 62.25 396 PHE A C 1
ATOM 3255 O O . PHE A 1 396 ? -19.600 9.665 45.898 1.00 62.25 396 PHE A O 1
ATOM 3262 N N . GLY A 1 397 ? -19.663 11.247 44.314 1.00 55.91 397 GLY A N 1
ATOM 3263 C CA . GLY A 1 397 ? -19.654 12.351 45.277 1.00 55.91 397 GLY A CA 1
ATOM 3264 C C . GLY A 1 397 ? -18.360 12.483 46.093 1.00 55.91 397 GLY A C 1
ATOM 3265 O O . GLY A 1 397 ? -18.388 13.060 47.176 1.00 55.91 397 GLY A O 1
ATOM 3266 N N . VAL A 1 398 ? -17.222 11.976 45.593 1.00 48.44 398 VAL A N 1
ATOM 3267 C CA . VAL A 1 398 ? -15.900 12.142 46.243 1.00 48.44 398 VAL A CA 1
ATOM 3268 C C . VAL A 1 398 ? -15.356 13.566 46.051 1.00 48.44 398 VAL A C 1
ATOM 3270 O O . VAL A 1 398 ? -14.537 14.043 46.834 1.00 48.44 398 VAL A O 1
ATOM 3273 N N . VAL A 1 399 ? -15.850 14.289 45.043 1.00 45.75 399 VAL A N 1
ATOM 3274 C CA . VAL A 1 399 ? -15.540 15.709 44.846 1.00 45.75 399 VAL A CA 1
ATOM 3275 C C . VAL A 1 399 ? -16.560 16.550 45.626 1.00 45.75 399 VAL A C 1
ATOM 3277 O O . VAL A 1 399 ? -17.758 16.391 45.379 1.00 45.75 399 VAL A O 1
ATOM 3280 N N . PRO A 1 400 ? -16.133 17.459 46.530 1.00 41.44 400 PRO A N 1
ATOM 3281 C CA . PRO A 1 400 ? -17.037 18.321 47.279 1.00 41.44 400 PRO A CA 1
ATOM 3282 C C . PRO A 1 400 ? -17.935 19.096 46.319 1.00 41.44 400 PRO A C 1
ATOM 3284 O O . PRO A 1 400 ? -17.482 19.940 45.542 1.00 41.44 400 PRO A O 1
ATOM 3287 N N . THR A 1 401 ? -19.229 18.802 46.363 1.00 44.00 401 THR A N 1
ATOM 3288 C CA . THR A 1 401 ? -20.230 19.536 45.607 1.00 44.00 401 THR A CA 1
ATOM 3289 C C . THR A 1 401 ? -20.348 20.940 46.193 1.00 44.00 401 THR A C 1
ATOM 3291 O O . THR A 1 401 ? -21.166 21.198 47.074 1.00 44.00 401 THR A O 1
ATOM 3294 N N . HIS A 1 402 ? -19.609 21.905 45.652 1.00 42.66 402 HIS A N 1
ATOM 3295 C CA . HIS A 1 402 ? -20.262 23.183 45.408 1.00 42.66 402 HIS A CA 1
ATOM 3296 C C . HIS A 1 402 ? -21.331 22.879 44.366 1.00 42.66 402 HIS A C 1
ATOM 3298 O O . HIS A 1 402 ? -21.017 22.735 43.186 1.00 42.66 402 HIS A O 1
ATOM 3304 N N . ILE A 1 403 ? -22.568 22.671 44.825 1.00 46.59 403 ILE A N 1
ATOM 3305 C CA . ILE A 1 403 ? -23.745 22.426 43.991 1.00 46.59 403 ILE A CA 1
ATOM 3306 C C . ILE A 1 403 ? -23.956 23.678 43.126 1.00 46.59 403 ILE A C 1
ATOM 3308 O O . ILE A 1 403 ? -24.774 24.547 43.416 1.00 46.59 403 ILE A O 1
ATOM 3312 N N . ARG A 1 404 ? -23.181 23.810 42.048 1.00 49.28 404 ARG A N 1
ATOM 3313 C CA . ARG A 1 404 ? -23.649 24.510 40.861 1.00 49.28 404 ARG A CA 1
ATOM 3314 C C . ARG A 1 404 ? -24.777 23.637 40.342 1.00 49.28 404 ARG A C 1
ATOM 3316 O O . ARG A 1 404 ? -24.552 22.454 40.114 1.00 49.28 404 ARG A O 1
ATOM 3323 N N . LYS A 1 405 ? -25.982 24.200 40.219 1.00 58.59 405 LYS A N 1
ATOM 3324 C CA . LYS A 1 405 ? -27.101 23.531 39.549 1.00 58.59 405 LYS A CA 1
ATOM 3325 C C . LYS A 1 405 ? -26.582 22.993 38.216 1.00 58.59 405 LYS A C 1
ATOM 3327 O O . LYS A 1 405 ? -26.226 23.783 37.342 1.00 58.59 405 LYS A O 1
ATOM 3332 N N . GLU A 1 406 ? -26.454 21.676 38.111 1.00 67.94 406 GLU A N 1
ATOM 3333 C CA . GLU A 1 406 ? -26.152 21.042 36.837 1.00 67.94 406 GLU A CA 1
ATOM 3334 C C . GLU A 1 406 ? -27.304 21.331 35.874 1.00 67.94 406 GLU A C 1
ATOM 3336 O O . GLU A 1 406 ? -28.440 21.569 36.292 1.00 67.94 406 GLU A O 1
ATOM 3341 N N . ASN A 1 407 ? -27.007 21.380 34.580 1.00 76.69 407 ASN A N 1
ATOM 3342 C CA . ASN A 1 407 ? -28.064 21.501 33.587 1.00 76.69 407 ASN A CA 1
ATOM 3343 C C . ASN A 1 407 ? -28.886 20.198 33.543 1.00 76.69 407 ASN A C 1
ATOM 3345 O O . ASN A 1 407 ? -28.412 19.135 33.945 1.00 76.69 407 ASN A O 1
ATOM 3349 N N . ALA A 1 408 ? -30.122 20.288 33.045 1.00 79.06 408 ALA A N 1
ATOM 3350 C CA . ALA A 1 408 ? -31.051 19.157 33.022 1.00 79.06 408 ALA A CA 1
ATOM 3351 C C . ALA A 1 408 ? -30.456 17.913 32.333 1.00 79.06 408 ALA A C 1
ATOM 3353 O O . ALA A 1 408 ? -30.582 16.810 32.848 1.00 79.06 408 ALA A O 1
ATOM 3354 N N . SER A 1 409 ? -29.707 18.089 31.236 1.00 78.69 409 SER A N 1
ATOM 3355 C CA . SER A 1 409 ? -29.102 16.969 30.504 1.00 78.69 409 SER A CA 1
ATOM 3356 C C . SER A 1 409 ? -28.055 16.192 31.311 1.00 78.69 409 SER A C 1
ATOM 3358 O O . SER A 1 409 ? -27.996 14.966 31.212 1.00 78.69 409 SER A O 1
ATOM 3360 N N . ARG A 1 410 ? -27.236 16.867 32.130 1.00 81.81 410 ARG A N 1
ATOM 3361 C CA . ARG A 1 410 ? -26.265 16.195 33.011 1.00 81.81 410 ARG A CA 1
ATOM 3362 C C . ARG A 1 410 ? -26.941 15.496 34.182 1.00 81.81 410 ARG A C 1
ATOM 3364 O O . ARG A 1 410 ? -26.528 14.393 34.535 1.00 81.81 410 ARG A O 1
ATOM 3371 N N . GLN A 1 411 ? -28.011 16.084 34.717 1.00 80.31 411 GLN A N 1
ATOM 3372 C CA . GLN A 1 411 ? -28.827 15.431 35.740 1.00 80.31 411 GLN A CA 1
ATOM 3373 C C . GLN A 1 411 ? -29.478 14.151 35.204 1.00 80.31 411 GLN A C 1
ATOM 3375 O O . GLN A 1 411 ? -29.393 13.111 35.853 1.00 80.31 411 GLN A O 1
ATOM 3380 N N . ASP A 1 412 ? -30.038 14.190 33.995 1.00 82.44 412 ASP A N 1
ATOM 3381 C CA . ASP A 1 412 ? -30.615 13.009 33.347 1.00 82.44 412 ASP A CA 1
ATOM 3382 C C . ASP A 1 412 ? -29.557 11.930 33.086 1.00 82.44 412 ASP A C 1
ATOM 3384 O O . ASP A 1 412 ? -29.817 10.738 33.272 1.00 82.44 412 ASP A O 1
ATOM 3388 N N . ALA A 1 413 ? -28.346 12.318 32.672 1.00 84.31 413 ALA A N 1
ATOM 3389 C CA . ALA A 1 413 ? -27.238 11.381 32.506 1.00 84.31 413 ALA A CA 1
ATOM 3390 C C . ALA A 1 413 ? -26.887 10.686 33.833 1.00 84.31 413 ALA A C 1
ATOM 3392 O O . ALA A 1 413 ? -26.745 9.463 33.859 1.00 84.31 413 ALA A O 1
ATOM 3393 N N . LEU A 1 414 ? -26.803 11.448 34.929 1.00 82.25 414 LEU A N 1
ATOM 3394 C CA . LEU A 1 414 ? -26.513 10.926 36.264 1.00 82.25 414 LEU A CA 1
ATOM 3395 C C . LEU A 1 414 ? -27.605 9.966 36.758 1.00 82.25 414 LEU A C 1
ATOM 3397 O O . LEU A 1 414 ? -27.287 8.886 37.251 1.00 82.25 414 LEU A O 1
ATOM 3401 N N . ILE A 1 415 ? -28.881 10.327 36.595 1.00 82.25 415 ILE A N 1
ATOM 3402 C CA . ILE A 1 415 ? -30.017 9.489 37.007 1.00 82.25 415 ILE A CA 1
ATOM 3403 C C . ILE A 1 415 ? -30.030 8.171 36.226 1.00 82.25 415 ILE A C 1
ATOM 3405 O O . ILE A 1 415 ? -30.110 7.102 36.829 1.00 82.25 415 ILE A O 1
ATOM 3409 N N . ASN A 1 416 ? -29.906 8.224 34.895 1.00 84.06 416 ASN A N 1
ATOM 3410 C CA . ASN A 1 416 ? -29.875 7.016 34.060 1.00 84.06 416 ASN A CA 1
ATOM 3411 C C . ASN A 1 416 ? -28.740 6.079 34.471 1.00 84.06 416 ASN A C 1
ATOM 3413 O O . ASN A 1 416 ? -28.911 4.866 34.561 1.00 84.06 416 ASN A O 1
ATOM 3417 N N . TYR A 1 417 ? -27.589 6.656 34.783 1.00 84.75 417 TYR A N 1
ATOM 3418 C CA . TYR A 1 417 ? -26.449 5.893 35.234 1.00 84.75 417 TYR A CA 1
ATOM 3419 C C . TYR A 1 417 ? -26.659 5.245 36.617 1.00 84.75 417 TYR A C 1
ATOM 3421 O O . TYR A 1 417 ? -26.301 4.087 36.829 1.00 84.75 417 TYR A O 1
ATOM 3429 N N . GLN A 1 418 ? -27.287 5.949 37.563 1.00 81.75 418 GLN A N 1
ATOM 3430 C CA . GLN A 1 418 ? -27.663 5.377 38.863 1.00 81.75 418 GLN A CA 1
ATOM 3431 C C . GLN A 1 418 ? -28.657 4.214 38.719 1.00 81.75 418 GLN A C 1
ATOM 3433 O O . GLN A 1 418 ? -28.569 3.231 39.461 1.00 81.75 418 GLN A O 1
ATOM 3438 N N . ILE A 1 419 ? -29.572 4.292 37.749 1.00 83.50 419 ILE A N 1
ATOM 3439 C CA . ILE A 1 419 ? -30.501 3.203 37.417 1.00 83.50 419 ILE A CA 1
ATOM 3440 C C . ILE A 1 419 ? -29.725 1.982 36.905 1.00 83.50 419 ILE A C 1
ATOM 3442 O O . ILE A 1 419 ? -29.912 0.872 37.411 1.00 83.50 419 ILE A O 1
ATOM 3446 N N . ASP A 1 420 ? -28.802 2.182 35.965 1.00 85.06 420 ASP A N 1
ATOM 3447 C CA . ASP A 1 420 ? -27.946 1.115 35.442 1.00 85.06 420 ASP A CA 1
ATOM 3448 C C . ASP A 1 420 ? -27.094 0.454 36.535 1.00 85.06 420 ASP A C 1
ATOM 3450 O O . ASP A 1 420 ? -26.986 -0.774 36.604 1.00 85.06 420 ASP A O 1
ATOM 3454 N N . LEU A 1 421 ? -26.514 1.258 37.429 1.00 82.44 421 LEU A N 1
ATOM 3455 C CA . LEU A 1 421 ? -25.717 0.759 38.545 1.00 82.44 421 LEU A CA 1
ATOM 3456 C C . LEU A 1 421 ? -26.569 -0.056 39.524 1.00 82.44 421 LEU A C 1
ATOM 3458 O O . LEU A 1 421 ? -26.129 -1.108 39.994 1.00 82.44 421 LEU A O 1
ATOM 3462 N N . THR A 1 422 ? -27.799 0.395 39.793 1.00 82.94 422 THR A N 1
ATOM 3463 C CA . THR A 1 422 ? -28.760 -0.322 40.643 1.00 82.94 422 THR A CA 1
ATOM 3464 C C . THR A 1 422 ? -28.964 -1.746 40.138 1.00 82.94 422 THR A C 1
ATOM 3466 O O . THR A 1 422 ? -28.885 -2.688 40.922 1.00 82.94 422 THR A O 1
ATOM 3469 N N . ARG A 1 423 ? -29.102 -1.933 38.819 1.00 84.94 423 ARG A N 1
ATOM 3470 C CA . ARG A 1 423 ? -29.223 -3.262 38.198 1.00 84.94 423 ARG A CA 1
ATOM 3471 C C . ARG A 1 423 ? -28.043 -4.173 38.550 1.00 84.94 423 ARG A C 1
ATOM 3473 O O . ARG A 1 423 ? -28.250 -5.329 38.921 1.00 84.94 423 ARG A O 1
ATOM 3480 N N . SER A 1 424 ? -26.814 -3.672 38.442 1.00 87.19 424 SER A N 1
ATOM 3481 C CA . SER A 1 424 ? -25.601 -4.435 38.768 1.00 87.19 424 SER A CA 1
ATOM 3482 C C . SER A 1 424 ? -25.506 -4.752 40.263 1.00 87.19 424 SER A C 1
ATOM 3484 O O . SER A 1 424 ? -25.199 -5.885 40.633 1.00 87.19 424 SER A O 1
ATOM 3486 N N . ILE A 1 425 ? -25.847 -3.793 41.128 1.00 85.62 425 ILE A N 1
ATOM 3487 C CA . ILE A 1 425 ? -25.883 -3.979 42.585 1.00 85.62 425 ILE A CA 1
ATOM 3488 C C . ILE A 1 425 ? -26.917 -5.043 42.985 1.00 85.62 425 ILE A C 1
ATOM 3490 O O . ILE A 1 425 ? -26.611 -5.922 43.791 1.00 85.62 425 ILE A O 1
ATOM 3494 N N . THR A 1 426 ? -28.114 -5.031 42.394 1.00 85.50 426 THR A N 1
ATOM 3495 C CA . THR A 1 426 ? -29.152 -6.037 42.664 1.00 85.50 426 THR A CA 1
ATOM 3496 C C . THR A 1 426 ? -28.708 -7.443 42.248 1.00 85.50 426 THR A C 1
ATOM 3498 O O . THR A 1 426 ? -28.930 -8.397 42.997 1.00 85.50 426 THR A O 1
ATOM 3501 N N . LYS A 1 427 ? -28.025 -7.590 41.098 1.00 89.25 427 LYS A N 1
ATOM 3502 C CA . LYS A 1 427 ? -27.426 -8.875 40.682 1.00 89.25 427 LYS A CA 1
ATOM 3503 C C . LYS A 1 427 ? -26.425 -9.384 41.726 1.00 89.25 427 LYS A C 1
ATOM 3505 O O . LYS A 1 427 ? -26.458 -10.559 42.081 1.00 89.25 427 LYS A O 1
ATOM 3510 N N . ILE A 1 428 ? -25.571 -8.504 42.249 1.00 89.38 428 ILE A N 1
ATOM 3511 C CA . ILE A 1 428 ? -24.582 -8.852 43.279 1.00 89.38 428 ILE A CA 1
ATOM 3512 C C . ILE A 1 428 ? -25.259 -9.282 44.577 1.00 89.38 428 ILE A C 1
ATOM 3514 O O . ILE A 1 428 ? -24.917 -10.328 45.124 1.00 89.38 428 ILE A O 1
ATOM 3518 N N . ALA A 1 429 ? -26.247 -8.522 45.049 1.00 87.12 429 ALA A N 1
ATOM 3519 C CA . ALA A 1 429 ? -26.986 -8.862 46.260 1.00 87.12 429 ALA A CA 1
ATOM 3520 C C . ALA A 1 429 ? -27.666 -10.243 46.140 1.00 87.12 429 ALA A C 1
ATOM 3522 O O . ALA A 1 429 ? -27.630 -11.038 47.081 1.00 87.12 429 ALA A O 1
ATOM 3523 N N . TYR A 1 430 ? -28.186 -10.594 44.958 1.00 88.38 430 TYR A N 1
ATOM 3524 C CA . TYR A 1 430 ? -28.716 -11.934 44.693 1.00 88.38 430 TYR A CA 1
ATOM 3525 C C . TYR A 1 430 ? -27.628 -13.021 44.765 1.00 88.38 430 TYR A C 1
ATOM 3527 O O . TYR A 1 430 ? -27.821 -14.050 45.418 1.00 88.38 430 TYR A O 1
ATOM 3535 N N . LEU A 1 431 ? -26.460 -12.792 44.152 1.00 89.88 431 LEU A N 1
ATOM 3536 C CA . LEU A 1 431 ? -25.321 -13.720 44.220 1.00 89.88 431 LEU A CA 1
ATOM 3537 C C . LEU A 1 431 ? -24.822 -13.912 45.663 1.00 89.88 431 LEU A C 1
ATOM 3539 O O . LEU A 1 431 ? -24.495 -15.032 46.061 1.00 89.88 431 LEU A O 1
ATOM 3543 N N . MET A 1 432 ? -24.845 -12.853 46.479 1.00 88.62 432 MET A N 1
ATOM 3544 C CA . MET A 1 432 ? -24.523 -12.919 47.908 1.00 88.62 432 MET A CA 1
ATOM 3545 C C . MET A 1 432 ? -25.505 -13.799 48.686 1.00 88.62 432 MET A C 1
ATOM 3547 O O . MET A 1 432 ? -25.071 -14.629 49.485 1.00 88.62 432 MET A O 1
ATOM 3551 N N . GLN A 1 433 ? -26.813 -13.681 48.433 1.00 87.50 433 GLN A N 1
ATOM 3552 C CA . GLN A 1 433 ? -27.823 -14.554 49.049 1.00 87.50 433 GLN A CA 1
ATOM 3553 C C . GLN A 1 433 ? -27.624 -16.032 48.670 1.00 87.50 433 GLN A C 1
ATOM 3555 O O . GLN A 1 433 ? -27.916 -16.922 49.469 1.00 87.50 433 GLN A O 1
ATOM 3560 N N . LYS A 1 434 ? -27.084 -16.304 47.475 1.00 88.81 434 LYS A N 1
ATOM 3561 C CA . LYS A 1 434 ? -26.716 -17.651 47.009 1.00 88.81 434 LYS A CA 1
ATOM 3562 C C . LYS A 1 434 ? -25.343 -18.133 47.485 1.00 88.81 434 LYS A C 1
ATOM 3564 O O . LYS A 1 434 ? -24.957 -19.242 47.135 1.00 88.81 434 LYS A O 1
ATOM 3569 N N . GLN A 1 435 ? -24.632 -17.341 48.291 1.00 87.25 435 GLN A N 1
ATOM 3570 C CA . GLN A 1 435 ? -23.263 -17.620 48.744 1.00 87.25 435 GLN A CA 1
ATOM 3571 C C . GLN A 1 435 ? -22.246 -17.788 47.597 1.00 87.25 435 GLN A C 1
ATOM 3573 O O . GLN A 1 435 ? -21.170 -18.345 47.807 1.00 87.25 435 GLN A O 1
ATOM 3578 N N . ASP A 1 436 ? -22.549 -17.271 46.401 1.00 88.50 436 ASP A N 1
ATOM 3579 C CA . ASP A 1 436 ? -21.638 -17.261 45.246 1.00 88.50 436 ASP A CA 1
ATOM 3580 C C . ASP A 1 436 ? -20.993 -15.878 45.058 1.00 88.50 436 ASP A C 1
ATOM 3582 O O . ASP A 1 436 ? -20.621 -15.513 43.956 1.00 88.50 436 ASP A O 1
ATOM 3586 N N . TRP A 1 437 ? -20.877 -15.076 46.122 1.00 91.44 437 TRP A N 1
ATOM 3587 C CA . TRP A 1 437 ? -20.185 -13.784 46.089 1.00 91.44 437 TRP A CA 1
ATOM 3588 C C . TRP A 1 437 ? -19.407 -13.536 47.381 1.00 91.44 437 TRP A C 1
ATOM 3590 O O . TRP A 1 437 ? -19.960 -13.597 48.482 1.00 91.44 437 TRP A O 1
ATOM 3600 N N . LYS A 1 438 ? -18.113 -13.248 47.251 1.00 90.00 438 LYS A N 1
ATOM 3601 C CA . LYS A 1 438 ? -17.164 -13.090 48.359 1.00 90.00 438 LYS A CA 1
ATOM 3602 C C . LYS A 1 438 ? -16.851 -11.620 48.646 1.00 90.00 438 LYS A C 1
ATOM 3604 O O . LYS A 1 438 ? -17.079 -10.720 47.838 1.00 90.00 438 LYS A O 1
ATOM 3609 N N . MET A 1 439 ? -16.264 -11.370 49.815 1.00 87.44 439 MET A N 1
ATOM 3610 C CA . MET A 1 439 ? -15.841 -10.025 50.224 1.00 87.44 439 MET A CA 1
ATOM 3611 C C . MET A 1 439 ? -14.826 -9.410 49.246 1.00 87.44 439 MET A C 1
ATOM 3613 O O . MET A 1 439 ? -15.031 -8.288 48.793 1.00 87.44 439 MET A O 1
ATOM 3617 N N . SER A 1 440 ? -13.821 -10.178 48.813 1.00 85.38 440 SER A N 1
ATOM 3618 C CA . SER A 1 440 ? -12.820 -9.738 47.824 1.00 85.38 440 SER A CA 1
ATOM 3619 C C . SER A 1 440 ? -13.427 -9.358 46.464 1.00 85.38 440 SER A C 1
ATOM 3621 O O . SER A 1 440 ? -12.912 -8.499 45.751 1.00 85.38 440 SER A O 1
ATOM 3623 N N . GLU A 1 441 ? -14.546 -9.981 46.084 1.00 88.50 441 GLU A N 1
ATOM 3624 C CA . GLU A 1 441 ? -15.268 -9.644 44.849 1.00 88.50 441 GLU A CA 1
ATOM 3625 C C . GLU A 1 441 ? -16.045 -8.334 45.003 1.00 88.50 441 GLU A C 1
ATOM 3627 O O . GLU A 1 441 ? -16.132 -7.557 44.057 1.00 88.50 441 GLU A O 1
ATOM 3632 N N . SER A 1 442 ? -16.535 -8.046 46.214 1.00 86.69 442 SER A N 1
ATOM 3633 C CA . SER A 1 442 ? -17.180 -6.767 46.541 1.00 86.69 442 SER A CA 1
ATOM 3634 C C . SER A 1 442 ? -16.184 -5.619 46.431 1.00 86.69 442 SER A C 1
ATOM 3636 O O . SER A 1 442 ? -16.468 -4.614 45.790 1.00 86.69 442 SER A O 1
ATOM 3638 N N . GLU A 1 443 ? -14.991 -5.795 46.996 1.00 83.25 443 GLU A N 1
ATOM 3639 C CA . GLU A 1 443 ? -13.898 -4.834 46.860 1.00 83.25 443 GLU A CA 1
ATOM 3640 C C . GLU A 1 443 ? -13.557 -4.587 45.384 1.00 83.25 443 GLU A C 1
ATOM 3642 O O . GLU A 1 443 ? -13.513 -3.441 44.935 1.00 83.25 443 GLU A O 1
ATOM 3647 N N . THR A 1 444 ? -13.374 -5.659 44.609 1.00 85.88 444 THR A N 1
ATOM 3648 C CA . THR A 1 444 ? -13.018 -5.558 43.189 1.00 85.88 444 THR A CA 1
ATOM 3649 C C . THR A 1 444 ? -14.112 -4.862 42.377 1.00 85.88 444 THR A C 1
ATOM 3651 O O . THR A 1 444 ? -13.806 -4.004 41.549 1.00 85.88 444 THR A O 1
ATOM 3654 N N . PHE A 1 445 ? -15.385 -5.178 42.638 1.00 85.56 445 PHE A N 1
ATOM 3655 C CA . PHE A 1 445 ? -16.519 -4.493 42.021 1.00 85.56 445 PHE A CA 1
ATOM 3656 C C . PHE A 1 445 ? -16.478 -2.993 42.311 1.00 85.56 445 PHE A C 1
ATOM 3658 O O . PHE A 1 445 ? -16.517 -2.200 41.376 1.00 85.56 445 PHE A O 1
ATOM 3665 N N . PHE A 1 446 ? -16.320 -2.580 43.569 1.00 80.19 446 PHE A N 1
ATOM 3666 C CA . PHE A 1 446 ? -16.278 -1.152 43.877 1.00 80.19 446 PHE A CA 1
ATOM 3667 C C . PHE A 1 446 ? -15.046 -0.462 43.281 1.00 80.19 446 PHE A C 1
ATOM 3669 O O . PHE A 1 446 ? -15.187 0.611 42.704 1.00 80.19 446 PHE A O 1
ATOM 3676 N N . ARG A 1 447 ? -13.863 -1.089 43.308 1.00 79.31 447 ARG A N 1
ATOM 3677 C CA . ARG A 1 447 ? -12.664 -0.570 42.622 1.00 79.31 447 ARG A CA 1
ATOM 3678 C C . ARG A 1 447 ? -12.909 -0.346 41.125 1.00 79.31 447 ARG A C 1
ATOM 3680 O O . ARG A 1 447 ? -12.399 0.626 40.567 1.00 79.31 447 ARG A O 1
ATOM 3687 N N . SER A 1 448 ? -13.702 -1.208 40.480 1.00 81.69 448 SER A N 1
ATOM 3688 C CA . SER A 1 448 ? -14.045 -1.060 39.057 1.00 81.69 448 SER A CA 1
ATOM 3689 C C . SER A 1 448 ? -14.841 0.191 38.738 1.00 81.69 448 SER A C 1
ATOM 3691 O O . SER A 1 448 ? -14.686 0.760 37.664 1.00 81.69 448 SER A O 1
ATOM 3693 N N . LEU A 1 449 ? -15.610 0.677 39.703 1.00 76.25 449 LEU A N 1
ATOM 3694 C CA . LEU A 1 449 ? -16.435 1.846 39.511 1.00 76.25 449 LEU A CA 1
ATOM 3695 C C . LEU A 1 449 ? -15.635 3.156 39.511 1.00 76.25 449 LEU A C 1
ATOM 3697 O O . LEU A 1 449 ? -16.049 4.139 38.905 1.00 76.25 449 LEU A O 1
ATOM 3701 N N . TYR A 1 450 ? -14.497 3.187 40.203 1.00 71.06 450 TYR A N 1
ATOM 3702 C CA . TYR A 1 450 ? -13.749 4.422 40.422 1.00 71.06 450 TYR A CA 1
ATOM 3703 C C . TYR A 1 450 ? -12.668 4.699 39.382 1.00 71.06 450 TYR A C 1
ATOM 3705 O O . TYR A 1 450 ? -12.142 5.812 39.350 1.00 71.06 450 TYR A O 1
ATOM 3713 N N . LEU A 1 451 ? -12.293 3.702 38.571 1.00 70.25 451 LEU A N 1
ATOM 3714 C CA . LEU A 1 451 ? -11.140 3.771 37.656 1.00 70.25 451 LEU A CA 1
ATOM 3715 C C . LEU A 1 451 ? -9.853 4.296 38.330 1.00 70.25 451 LEU A C 1
ATOM 3717 O O . LEU A 1 451 ? -8.921 4.729 37.660 1.00 70.25 451 LEU A O 1
ATOM 3721 N N . ASN A 1 452 ? -9.795 4.256 39.666 1.00 59.50 452 ASN A N 1
ATOM 3722 C CA . ASN A 1 452 ? -8.737 4.830 40.477 1.00 59.50 452 ASN A CA 1
ATOM 3723 C C . ASN A 1 452 ? -8.335 3.813 41.558 1.00 59.50 452 ASN A C 1
ATOM 3725 O O . ASN A 1 452 ? -9.111 3.554 42.483 1.00 59.50 452 ASN A O 1
ATOM 3729 N N . PRO A 1 453 ? -7.123 3.239 41.475 1.00 51.53 453 PRO A N 1
ATOM 3730 C CA . PRO A 1 453 ? -6.667 2.206 42.400 1.00 51.53 453 PRO A CA 1
ATOM 3731 C C . PRO A 1 453 ? -6.322 2.739 43.799 1.00 51.53 453 PRO A C 1
ATOM 3733 O O . PRO A 1 453 ? -6.071 1.937 44.697 1.00 51.53 453 PRO A O 1
ATOM 3736 N N . THR A 1 454 ? -6.283 4.062 43.995 1.00 50.78 454 THR A N 1
ATOM 3737 C CA . THR A 1 454 ? -5.863 4.691 45.261 1.00 50.78 454 THR A CA 1
ATOM 3738 C C . THR A 1 454 ? -7.001 4.929 46.248 1.00 50.78 454 THR A C 1
ATOM 3740 O O . THR A 1 454 ? -6.742 5.266 47.404 1.00 50.78 454 THR A O 1
ATOM 3743 N N . ILE A 1 455 ? -8.257 4.733 45.836 1.00 61.03 455 ILE A N 1
ATOM 3744 C CA . ILE A 1 455 ? -9.397 4.905 46.735 1.00 61.03 455 ILE A CA 1
ATOM 3745 C C . ILE A 1 455 ? -9.412 3.757 47.739 1.00 61.03 455 ILE A C 1
ATOM 3747 O O . ILE A 1 455 ? -9.647 2.598 47.396 1.00 61.03 455 ILE A O 1
ATOM 3751 N N . GLN A 1 456 ? -9.159 4.100 49.001 1.00 61.88 456 GLN A N 1
ATOM 3752 C CA . GLN A 1 456 ? -9.297 3.172 50.111 1.00 61.88 456 GLN A CA 1
ATOM 3753 C C . GLN A 1 456 ? -10.776 3.006 50.437 1.00 61.88 456 GLN A C 1
ATOM 3755 O O . GLN A 1 456 ? -11.425 3.907 50.969 1.00 61.88 456 GLN A O 1
ATOM 3760 N N . LEU A 1 457 ? -11.310 1.839 50.100 1.00 67.44 457 LEU A N 1
ATOM 3761 C CA . LEU A 1 457 ? -12.665 1.448 50.448 1.00 67.44 457 LEU A CA 1
ATOM 3762 C C . LEU A 1 457 ? -12.633 0.646 51.745 1.00 67.44 457 LEU A C 1
ATOM 3764 O O . LEU A 1 457 ? -11.802 -0.242 51.917 1.00 67.44 457 LEU A O 1
ATOM 3768 N N . ASN A 1 458 ? -13.571 0.921 52.649 1.00 74.19 458 ASN A N 1
ATOM 3769 C CA . ASN A 1 458 ? -13.814 0.021 53.769 1.00 74.19 458 ASN A CA 1
ATOM 3770 C C . ASN A 1 458 ? -14.575 -1.204 53.243 1.00 74.19 458 ASN A C 1
ATOM 3772 O O . ASN A 1 458 ? -15.802 -1.187 53.133 1.00 74.19 458 ASN A O 1
ATOM 3776 N N . GLU A 1 459 ? -13.832 -2.256 52.904 1.00 72.81 459 GLU A N 1
ATOM 3777 C CA . GLU A 1 459 ? -14.357 -3.507 52.345 1.00 72.81 459 GLU A CA 1
ATOM 3778 C C . GLU A 1 459 ? -15.491 -4.105 53.180 1.00 72.81 459 GLU A C 1
ATOM 3780 O O . GLU A 1 459 ? -16.482 -4.585 52.631 1.00 72.81 459 GLU A O 1
ATOM 3785 N N . GLN A 1 460 ? -15.377 -4.040 54.509 1.00 79.25 460 GLN A N 1
ATOM 3786 C CA . GLN A 1 460 ? -16.389 -4.576 55.415 1.00 79.25 460 GLN A CA 1
ATOM 3787 C C . GLN A 1 460 ? -17.685 -3.771 55.338 1.00 79.25 460 GLN A C 1
ATOM 3789 O O . GLN A 1 460 ? -18.761 -4.359 55.254 1.00 79.25 460 GLN A O 1
ATOM 3794 N N . ALA A 1 461 ? -17.592 -2.440 55.330 1.00 77.12 461 ALA A N 1
ATOM 3795 C CA . ALA A 1 461 ? -18.757 -1.568 55.206 1.00 77.12 461 ALA A CA 1
ATOM 3796 C C . ALA A 1 461 ? -19.445 -1.747 53.846 1.00 77.12 461 ALA A C 1
ATOM 3798 O O . ALA A 1 461 ? -20.666 -1.861 53.772 1.00 77.12 461 ALA A O 1
ATOM 3799 N N . VAL A 1 462 ? -18.650 -1.844 52.782 1.00 77.62 462 VAL A N 1
ATOM 3800 C CA . VAL A 1 462 ? -19.117 -2.093 51.417 1.00 77.62 462 VAL A CA 1
ATOM 3801 C C . VAL A 1 462 ? -19.841 -3.438 51.307 1.00 77.62 462 VAL A C 1
ATOM 3803 O O . VAL A 1 462 ? -20.962 -3.513 50.802 1.00 77.62 462 VAL A O 1
ATOM 3806 N N . HIS A 1 463 ? -19.227 -4.508 51.811 1.00 82.62 463 HIS A N 1
ATOM 3807 C CA . HIS A 1 463 ? -19.820 -5.840 51.777 1.00 82.62 463 HIS A CA 1
ATOM 3808 C C . HIS A 1 463 ? -21.080 -5.918 52.653 1.00 82.62 463 HIS A C 1
ATOM 3810 O O . HIS A 1 463 ? -22.073 -6.529 52.258 1.00 82.62 463 HIS A O 1
ATOM 3816 N N . ALA A 1 464 ? -21.082 -5.257 53.815 1.00 81.44 464 ALA A N 1
ATOM 3817 C CA . ALA A 1 464 ? -22.254 -5.159 54.681 1.00 81.44 464 ALA A CA 1
ATOM 3818 C C . ALA A 1 464 ? -23.408 -4.397 54.012 1.00 81.44 464 ALA A C 1
ATOM 3820 O O . ALA A 1 464 ? -24.552 -4.845 54.093 1.00 81.44 464 ALA A O 1
ATOM 3821 N N . PHE A 1 465 ? -23.115 -3.299 53.308 1.00 81.31 465 PHE A N 1
ATOM 3822 C CA . PHE A 1 465 ? -24.104 -2.546 52.539 1.00 81.31 465 PHE A CA 1
ATOM 3823 C C . PHE A 1 465 ? -24.766 -3.426 51.475 1.00 81.31 465 PHE A C 1
ATOM 3825 O O . PHE A 1 465 ? -25.989 -3.552 51.475 1.00 81.31 465 PHE A O 1
ATOM 3832 N N . LEU A 1 466 ? -23.980 -4.114 50.641 1.00 82.06 466 LEU A N 1
ATOM 3833 C CA . LEU A 1 466 ? -24.520 -5.024 49.624 1.00 82.06 466 LEU A CA 1
ATOM 3834 C C . LEU A 1 466 ? -25.375 -6.138 50.248 1.00 82.06 466 LEU A C 1
ATOM 3836 O O . LEU A 1 466 ? -26.424 -6.488 49.714 1.00 82.06 466 LEU A O 1
ATOM 3840 N N . LYS A 1 467 ? -24.962 -6.657 51.413 1.00 83.88 467 LYS A N 1
ATOM 3841 C CA . LYS A 1 467 ? -25.711 -7.677 52.158 1.00 83.88 467 LYS A CA 1
ATOM 3842 C C . LYS A 1 467 ? -27.038 -7.165 52.726 1.00 83.88 467 LYS A C 1
ATOM 3844 O O . LYS A 1 467 ? -27.949 -7.964 52.912 1.00 83.88 467 LYS A O 1
ATOM 3849 N N . SER A 1 468 ? -27.145 -5.870 53.026 1.00 82.75 468 SER A N 1
ATOM 3850 C CA . SER A 1 468 ? -28.380 -5.275 53.559 1.00 82.75 468 SER A CA 1
ATOM 3851 C C . SER A 1 468 ? -29.478 -5.074 52.512 1.00 82.75 468 SER A C 1
ATOM 3853 O O . SER A 1 468 ? -30.610 -4.770 52.877 1.00 82.75 468 SER A O 1
ATOM 3855 N N . ILE A 1 469 ? -29.166 -5.252 51.225 1.00 82.31 469 ILE A N 1
ATOM 3856 C CA . ILE A 1 469 ? -30.131 -5.090 50.139 1.00 82.31 469 ILE A CA 1
ATOM 3857 C C . ILE A 1 469 ? -31.020 -6.335 50.073 1.00 82.31 469 ILE A C 1
ATOM 3859 O O . ILE A 1 469 ? -30.559 -7.429 49.735 1.00 82.31 469 ILE A O 1
ATOM 3863 N N . ASP A 1 470 ? -32.311 -6.166 50.366 1.00 80.62 470 ASP A N 1
ATOM 3864 C CA . ASP A 1 470 ? -33.295 -7.231 50.182 1.00 80.62 470 ASP A CA 1
ATOM 3865 C C . ASP A 1 470 ? -33.754 -7.299 48.721 1.00 80.62 470 ASP A C 1
ATOM 3867 O O . ASP A 1 470 ? -34.523 -6.476 48.226 1.00 80.62 470 ASP A O 1
ATOM 3871 N N . VAL A 1 471 ? -33.261 -8.311 48.011 1.00 82.38 471 VAL A N 1
ATOM 3872 C CA . VAL A 1 471 ? -33.584 -8.539 46.599 1.00 82.38 471 VAL A CA 1
ATOM 3873 C C . VAL A 1 471 ? -34.960 -9.189 46.417 1.00 82.38 471 VAL A C 1
ATOM 3875 O O . VAL A 1 471 ? -35.504 -9.172 45.313 1.00 82.38 471 VAL A O 1
ATOM 3878 N N . ASN A 1 472 ? -35.556 -9.751 47.474 1.00 79.81 472 ASN A N 1
ATOM 3879 C CA . ASN A 1 472 ? -36.806 -10.500 47.350 1.00 79.81 472 ASN A CA 1
ATOM 3880 C C . ASN A 1 472 ? -37.976 -9.606 46.950 1.00 79.81 472 ASN A C 1
ATOM 3882 O O . ASN A 1 472 ? -38.806 -10.029 46.152 1.00 79.81 472 ASN A O 1
ATOM 3886 N N . ASP A 1 473 ? -38.035 -8.374 47.448 1.00 72.56 473 ASP A N 1
ATOM 3887 C CA . ASP A 1 473 ? -39.119 -7.452 47.102 1.00 72.56 473 ASP A CA 1
ATOM 3888 C C . ASP A 1 473 ? -39.015 -6.969 45.652 1.00 72.56 473 ASP A C 1
ATOM 3890 O O . ASP A 1 473 ? -40.021 -6.909 44.943 1.00 72.56 473 ASP A O 1
ATOM 3894 N N . PHE A 1 474 ? -37.792 -6.758 45.156 1.00 72.44 474 PHE A N 1
ATOM 3895 C CA . PHE A 1 474 ? -37.554 -6.478 43.740 1.00 72.44 474 PHE A CA 1
ATOM 3896 C C . PHE A 1 474 ? -37.938 -7.669 42.849 1.00 72.44 474 PHE A C 1
ATOM 3898 O O . PHE A 1 474 ? -38.640 -7.504 41.852 1.00 72.44 474 PHE A O 1
ATOM 3905 N N . LEU A 1 475 ? -37.530 -8.888 43.218 1.00 72.81 475 LEU A N 1
ATOM 3906 C CA . LEU A 1 475 ? -37.876 -10.093 42.461 1.00 72.81 475 LEU A CA 1
ATOM 3907 C C . LEU A 1 475 ? -39.380 -10.364 42.464 1.00 72.81 475 LEU A C 1
ATOM 3909 O O . LEU A 1 475 ? -39.906 -10.739 41.421 1.00 72.81 475 LEU A O 1
ATOM 3913 N N . LYS A 1 476 ? -40.083 -10.129 43.579 1.00 71.75 476 LYS A N 1
ATOM 3914 C CA . LYS A 1 476 ? -41.551 -10.205 43.635 1.00 71.75 476 LYS A CA 1
ATOM 3915 C C . LYS A 1 476 ? -42.190 -9.204 42.671 1.00 71.75 476 LYS A C 1
ATOM 3917 O O . LYS A 1 476 ? -43.071 -9.588 41.908 1.00 71.75 476 LYS A O 1
ATOM 3922 N N . ALA A 1 477 ? -41.723 -7.953 42.650 1.00 67.19 477 ALA A N 1
ATOM 3923 C CA . ALA A 1 477 ? -42.233 -6.931 41.733 1.00 67.19 477 ALA A CA 1
ATOM 3924 C C . ALA A 1 477 ? -42.026 -7.312 40.252 1.00 67.19 477 ALA A C 1
ATOM 3926 O O . ALA A 1 477 ? -42.928 -7.138 39.436 1.00 67.19 477 ALA A O 1
ATOM 3927 N N . VAL A 1 478 ? -40.875 -7.900 39.907 1.00 66.56 478 VAL A N 1
ATOM 3928 C CA . VAL A 1 478 ? -40.587 -8.379 38.542 1.00 66.56 478 VAL A CA 1
ATOM 3929 C C . VAL A 1 478 ? -41.358 -9.657 38.198 1.00 66.56 478 VAL A C 1
ATOM 3931 O O . VAL A 1 478 ? -41.865 -9.782 37.091 1.00 66.56 478 VAL A O 1
ATOM 3934 N N . GLN A 1 479 ? -41.509 -10.604 39.126 1.00 65.19 479 GLN A N 1
ATOM 3935 C CA . GLN A 1 479 ? -42.334 -11.806 38.923 1.00 65.19 479 GLN A CA 1
ATOM 3936 C C . GLN A 1 479 ? -43.813 -11.458 38.720 1.00 65.19 479 GLN A C 1
ATOM 3938 O O . GLN A 1 479 ? -44.519 -12.134 37.969 1.00 65.19 479 GLN A O 1
ATOM 3943 N N . ASN A 1 480 ? -44.264 -10.374 39.350 1.00 63.44 480 ASN A N 1
ATOM 3944 C CA . ASN A 1 480 ? -45.588 -9.808 39.145 1.00 63.44 480 ASN A CA 1
ATOM 3945 C C . ASN A 1 480 ? -45.753 -9.172 37.754 1.00 63.44 480 ASN A C 1
ATOM 3947 O O . ASN A 1 480 ? -46.881 -9.093 37.283 1.00 63.44 480 ASN A O 1
ATOM 3951 N N . LEU A 1 481 ? -44.666 -8.804 37.066 1.00 56.31 481 LEU A N 1
ATOM 3952 C CA . LEU A 1 481 ? -44.633 -8.434 35.646 1.00 56.31 481 LEU A CA 1
ATOM 3953 C C . LEU A 1 481 ? -44.495 -9.699 34.776 1.00 56.31 481 LEU A C 1
ATOM 3955 O O . LEU A 1 481 ? -43.493 -9.901 34.092 1.00 56.31 481 LEU A O 1
ATOM 3959 N N . SER A 1 482 ? -45.490 -10.591 34.785 1.00 51.91 482 SER A N 1
ATOM 3960 C CA . SER A 1 482 ? -45.465 -11.730 33.852 1.00 51.91 482 SER A CA 1
ATOM 3961 C C . SER A 1 482 ? -45.873 -11.274 32.449 1.00 51.91 482 SER A C 1
ATOM 3963 O O . SER A 1 482 ? -47.014 -10.876 32.217 1.00 51.91 482 SER A O 1
ATOM 3965 N N . VAL A 1 483 ? -44.931 -11.329 31.503 1.00 53.47 483 VAL A N 1
ATOM 3966 C CA . VAL A 1 483 ? -45.197 -11.127 30.073 1.00 53.47 483 VAL A CA 1
ATOM 3967 C C . VAL A 1 483 ? -45.442 -12.492 29.442 1.00 53.47 483 VAL A C 1
ATOM 3969 O O . VAL A 1 483 ? -44.520 -13.290 29.298 1.00 53.47 483 VAL A O 1
ATOM 3972 N N . THR A 1 484 ? -46.690 -12.781 29.080 1.00 55.09 484 THR A N 1
ATOM 3973 C CA . THR A 1 484 ? -47.029 -14.007 28.344 1.00 55.09 484 THR A CA 1
ATOM 3974 C C . THR A 1 484 ? -47.091 -13.669 26.865 1.00 55.09 484 THR A C 1
ATOM 3976 O O . THR A 1 484 ? -47.939 -12.879 26.455 1.00 55.09 484 THR A O 1
ATOM 3979 N N . VAL A 1 485 ? -46.194 -14.236 26.065 1.00 49.09 485 VAL A N 1
ATOM 3980 C CA . VAL A 1 485 ? -46.207 -14.064 24.610 1.00 49.09 485 VAL A CA 1
ATOM 3981 C C . VAL A 1 485 ? -46.850 -15.297 23.995 1.00 49.09 485 VAL A C 1
ATOM 3983 O O . VAL A 1 485 ? -46.280 -16.382 24.047 1.00 49.09 485 VAL A O 1
ATOM 3986 N N . ASN A 1 486 ? -48.039 -15.131 23.419 1.00 52.47 486 ASN A N 1
ATOM 3987 C CA . ASN A 1 486 ? -48.722 -16.199 22.697 1.00 52.47 486 ASN A CA 1
ATOM 3988 C C . ASN A 1 486 ? -48.585 -15.957 21.191 1.00 52.47 486 ASN A C 1
ATOM 3990 O O . ASN A 1 486 ? -48.878 -14.862 20.703 1.00 52.47 486 ASN A O 1
ATOM 3994 N N . GLN A 1 487 ? -48.159 -16.983 20.455 1.00 48.34 487 GLN A N 1
ATOM 3995 C CA . GLN A 1 487 ? -48.250 -16.996 18.999 1.00 48.34 487 GLN A CA 1
ATOM 3996 C C . GLN A 1 487 ? -49.689 -17.352 18.616 1.00 48.34 487 GLN A C 1
ATOM 3998 O O . GLN A 1 487 ? -50.206 -18.388 19.037 1.00 48.34 487 GLN A O 1
ATOM 4003 N N . ILE A 1 488 ? -50.357 -16.480 17.862 1.00 49.25 488 ILE A N 1
ATOM 4004 C CA . ILE A 1 488 ? -51.748 -16.694 17.447 1.00 49.25 488 ILE A CA 1
ATOM 4005 C C . ILE A 1 488 ? -51.774 -16.952 15.939 1.00 49.25 488 ILE A C 1
ATOM 4007 O O . ILE A 1 488 ? -51.629 -16.025 15.146 1.00 49.25 488 ILE A O 1
ATOM 4011 N N . GLY A 1 489 ? -52.018 -18.208 15.558 1.00 57.22 489 GLY A N 1
ATOM 4012 C CA . GLY A 1 489 ? -52.155 -18.637 14.162 1.00 57.22 489 GLY A CA 1
ATOM 4013 C C . GLY A 1 489 ? -50.829 -18.952 13.454 1.00 57.22 489 GLY A C 1
ATOM 4014 O O . GLY A 1 489 ? -49.761 -18.925 14.059 1.00 57.22 489 GLY A O 1
ATOM 4015 N N . ASN A 1 490 ? -50.923 -19.278 12.158 1.00 58.75 490 ASN A N 1
ATOM 4016 C CA . ASN A 1 490 ? -49.782 -19.638 11.299 1.00 58.75 490 ASN A CA 1
ATOM 4017 C C . ASN A 1 490 ? -48.994 -18.428 10.767 1.00 58.75 490 ASN A C 1
ATOM 4019 O O . ASN A 1 490 ? -47.962 -18.611 10.127 1.00 58.75 490 ASN A O 1
ATOM 4023 N N . ASP A 1 491 ? -49.457 -17.209 11.037 1.00 54.00 491 ASP A N 1
ATOM 4024 C CA . ASP A 1 491 ? -48.756 -15.987 10.657 1.00 54.00 491 ASP A CA 1
ATOM 4025 C C . ASP A 1 491 ? -47.947 -15.491 11.857 1.00 54.00 491 ASP A C 1
ATOM 4027 O O . ASP A 1 491 ? -48.431 -15.552 12.984 1.00 54.00 491 ASP A O 1
ATOM 4031 N N . ASN A 1 492 ? -46.729 -14.996 11.619 1.00 49.75 492 ASN A N 1
ATOM 4032 C CA . ASN A 1 492 ? -45.722 -14.537 12.595 1.00 49.75 492 ASN A CA 1
ATOM 4033 C C . ASN A 1 492 ? -46.164 -13.347 13.490 1.00 49.75 492 ASN A C 1
ATOM 4035 O O . ASN A 1 492 ? -45.453 -12.351 13.621 1.00 49.75 492 ASN A O 1
ATOM 4039 N N . LYS A 1 493 ? -47.349 -13.405 14.100 1.00 40.09 493 LYS A N 1
ATOM 4040 C CA . LYS A 1 493 ? -47.893 -12.413 15.022 1.00 40.09 493 LYS A CA 1
ATOM 4041 C C . LYS A 1 493 ? -47.794 -12.934 16.448 1.00 40.09 493 LYS A C 1
ATOM 4043 O O . LYS A 1 493 ? -48.439 -13.909 16.834 1.00 40.09 493 LYS A O 1
ATOM 4048 N N . PHE A 1 494 ? -47.007 -12.217 17.237 1.00 44.38 494 PHE A N 1
ATOM 4049 C CA . PHE A 1 494 ? -46.876 -12.417 18.670 1.00 44.38 494 PHE A CA 1
ATOM 4050 C C . PHE A 1 494 ? -47.728 -11.379 19.393 1.00 44.38 494 PHE A C 1
ATOM 4052 O O . PHE A 1 494 ? -47.581 -10.179 19.158 1.00 44.38 494 PHE A O 1
ATOM 4059 N N . VAL A 1 495 ? -48.617 -11.833 20.275 1.00 49.06 495 VAL A N 1
ATOM 4060 C CA . VAL A 1 495 ? -49.348 -10.946 21.187 1.00 49.06 495 VAL A CA 1
ATOM 4061 C C . VAL A 1 495 ? -48.771 -11.141 22.582 1.00 49.06 495 VAL A C 1
ATOM 4063 O O . VAL A 1 495 ? -48.855 -12.230 23.151 1.00 49.06 495 VAL A O 1
ATOM 4066 N N . GLY A 1 496 ? -48.149 -10.086 23.109 1.00 48.38 496 GLY A N 1
ATOM 4067 C CA . GLY A 1 496 ? -47.661 -10.033 24.483 1.00 48.38 496 GLY A CA 1
ATOM 4068 C C . GLY A 1 496 ? -48.749 -9.523 25.423 1.00 48.38 496 GLY A C 1
ATOM 4069 O O . GLY A 1 496 ? -49.289 -8.440 25.216 1.00 48.38 496 GLY A O 1
ATOM 4070 N N . PHE A 1 497 ? -49.052 -10.282 26.470 1.00 50.78 497 PHE A N 1
ATOM 4071 C CA . PHE A 1 497 ? -49.912 -9.858 27.571 1.00 50.78 497 PHE A CA 1
ATOM 4072 C C . PHE A 1 497 ? -49.038 -9.554 28.784 1.00 50.78 497 PHE A C 1
ATOM 4074 O O . PHE A 1 497 ? -48.355 -10.449 29.276 1.00 50.78 497 PHE A O 1
ATOM 4081 N N . ILE A 1 498 ? -49.067 -8.312 29.274 1.00 51.03 498 ILE A N 1
ATOM 4082 C CA . ILE A 1 498 ? -48.465 -7.949 30.562 1.00 51.03 498 ILE A CA 1
ATOM 4083 C C . ILE A 1 498 ? -49.532 -8.179 31.629 1.00 51.03 498 ILE A C 1
ATOM 4085 O O . ILE A 1 498 ? -50.549 -7.487 31.664 1.00 51.03 498 ILE A O 1
ATOM 4089 N N . ASN A 1 499 ? -49.332 -9.172 32.485 1.00 52.59 499 ASN A N 1
ATOM 4090 C CA . ASN A 1 499 ? -50.212 -9.405 33.617 1.00 52.59 499 ASN A CA 1
ATOM 4091 C C . ASN A 1 499 ? -49.865 -8.403 34.724 1.00 52.59 499 ASN A C 1
ATOM 4093 O O . ASN A 1 499 ? -48.806 -8.498 35.328 1.00 52.59 499 ASN A O 1
ATOM 4097 N N . THR A 1 500 ? -50.744 -7.439 34.981 1.00 54.34 500 THR A N 1
ATOM 4098 C CA . THR A 1 500 ? -50.558 -6.410 36.018 1.00 54.34 500 THR A CA 1
ATOM 4099 C C . THR A 1 500 ? -51.383 -6.681 37.277 1.00 54.34 500 THR A C 1
ATOM 4101 O O . THR A 1 500 ? -51.493 -5.802 38.129 1.00 54.34 500 THR A O 1
ATOM 4104 N N . LYS A 1 501 ? -51.969 -7.883 37.428 1.00 50.56 501 LYS A N 1
ATOM 4105 C CA . LYS A 1 501 ? -52.926 -8.199 38.510 1.00 50.56 501 LYS A CA 1
ATOM 4106 C C . LYS A 1 501 ? -52.390 -7.982 39.930 1.00 50.56 501 LYS A C 1
ATOM 4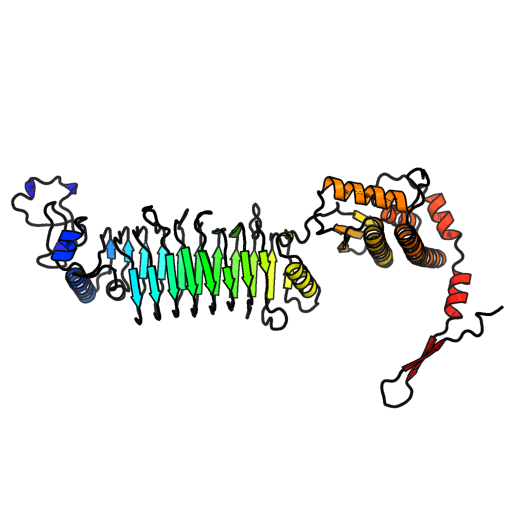108 O O . LYS A 1 501 ? -53.197 -7.846 40.836 1.00 50.56 501 LYS A O 1
ATOM 4113 N N . ASN A 1 502 ? -51.071 -7.904 40.102 1.00 51.31 502 ASN A N 1
ATOM 4114 C CA . ASN A 1 502 ? -50.411 -7.691 41.391 1.00 51.31 502 ASN A CA 1
ATOM 4115 C C . ASN A 1 502 ? -49.697 -6.319 41.495 1.00 51.31 502 ASN A C 1
ATOM 4117 O O . ASN A 1 502 ? -48.848 -6.153 42.363 1.00 51.31 502 ASN A O 1
ATOM 4121 N N . ILE A 1 503 ? -49.960 -5.366 40.584 1.00 49.88 503 ILE A N 1
ATOM 4122 C CA . ILE A 1 503 ? -49.305 -4.032 40.548 1.00 49.88 503 ILE A CA 1
ATOM 4123 C C . ILE A 1 503 ? -50.160 -2.944 41.233 1.00 49.88 503 ILE A C 1
ATOM 4125 O O . ILE A 1 503 ? -49.703 -1.821 41.423 1.00 49.88 503 ILE A O 1
ATOM 4129 N N 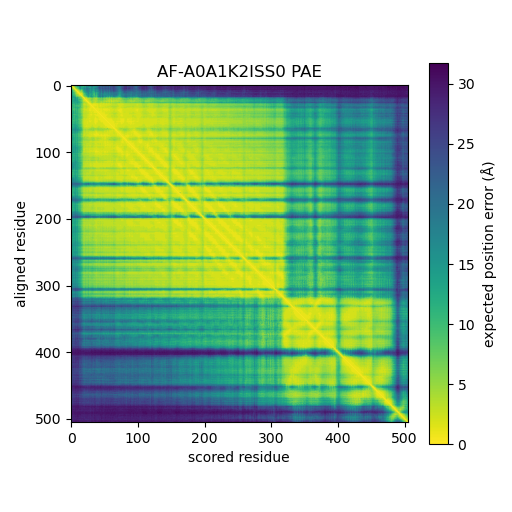. VAL A 1 504 ? -51.385 -3.267 41.653 1.00 46.25 504 VAL A N 1
ATOM 4130 C CA . VAL A 1 504 ? -52.250 -2.347 42.401 1.00 46.25 504 VAL A CA 1
ATOM 4131 C C . VAL A 1 504 ? -52.660 -3.003 43.713 1.00 46.25 504 VAL A C 1
ATOM 4133 O O . VAL A 1 504 ? -53.648 -3.727 43.744 1.00 46.25 504 VAL A O 1
ATOM 4136 N N . GLU A 1 505 ? -51.887 -2.737 44.763 1.00 38.06 505 GLU A N 1
ATOM 4137 C CA . GLU A 1 505 ? -52.362 -2.571 46.144 1.00 38.06 505 GLU A CA 1
ATOM 4138 C C . GLU A 1 505 ? -51.505 -1.516 46.847 1.00 38.06 505 GLU A C 1
ATOM 4140 O O . GLU A 1 505 ? -50.257 -1.636 46.800 1.00 38.06 505 GLU A O 1
#

Foldseek 3Di:
DADDDDPCLVVDDPVLRDDPCCVQDPPFDDDPRSDTLFQDPPQVVNLVVFSVVVLQRSLVSCVVVVHAQERENGEDEPGRPDQEAAVCLSQFNYAYEQYEYQGEHEYECEENQGEHHAECYEYAAAYYAELYEYNYEYEDYCYAYDPPDDQHEHEHYLYEYPDEYYDEHHEAHSYAYYAYNYEEAYYEAYLYEYDQVREHDEDELYEYAEAEYYCYEDEHYEYENYEYAYHDHEQYAYDAEAEDYAYAYAAEHEAYHDPVDARYPAAYEHDYPLVRHNHAYEYHLHELLSYDPVNLVVLVVSCPDPPRRYYYDYNYRSADEKDPKDKFFAALVLCVLLVLLQVLLQQLLCQQVVFRKDKDWPDGDRTMTIMMIGGSPPDDHVRVHVSSQVSLCVLVCVDPDPPPPDPPSNVVSSVSSVVSVVVSLLVQLVCVVVVNHDLSNLVRSVCSSNVDPPDDDPSVVSVVVSPPDDSVVVVVVVVLQDWDWDDDDPDRDTDTDGRNVPVDD

Secondary structure (DSSP, 8-state):
------TTGGGS-GGGS--GGGGTSTT--B-TTS-BTTT---HHHHHHTTHHHHHHHHHHHHHHTT---EEES-EE-PPTT-SSB--HHHHTTEEEES-EE-S-EEEES-EE-S-EEEES-EESS-EEEES-EESS-EEEES-EE--SSS--EEEEES-EEEEEEEEEEEEEE--EEEEES-EEEEEEEEEEEE-TT---EEEES-EEEEEEEES-EEESEEEESPEEEEEEEES-EEES-EEEEEEEEEEEEEEE--SS--SB-S-EEEEE--TT--SEEEEES-BGGGB-HHHHHHHHHHHTSTT-SEEE-TT-B-SSEEPPPEEEE--GGGHHHHHHHHHHHHHHHHHHHSS--EEEEEEE-SSEEEEEEEE-SS--HHHHHHHHHHHHHHTTT-S--------HHHHHHHHHHHHHHHHHHHHHHHHHHTT---HHHHHHHHHHHHS-TT----HHHHHHHHHH--HHHHHHHHHHSEEEEEE-SSSS-EEEEEE-TTS--

Organism: NCBI:txid1612149

Nearest PDB structures (foldseek):
  2k3i-assembly1_A  TM=4.065E-01  e=1.025E+00  Shigella flexneri 2a
  2f5g-assembly1_B  TM=3.542E-01  e=1.641E+00  Saccharolobus solfataricus
  2qn6-assembly1_B  TM=4.000E-01  e=8.922E+00  Saccharolobus solfataricus P2

Sequence (505 aa):
MCKHRYQDYESLPADKQNCSFNKIVDHLPFDKDGLCIFHSTDIEWKGDQDFVQWLMVLKNTLTEKNSDLKFQDFYFIAGKGKHQIDYLELLSDAEIENGIFHQMIFAENITIKGDLSFTHCMFSSAFHFSNCHFEGTITFMHASMSEDTQVPIMMFKECNFNQTFHYVHNPAVYMDFSFRNCVIDSVEFTEFSNLKTLGLFEFVECTVDIFNMKDCIIYNPEFTNTTFHSAEIENVSFRDETVFNAIKVKSHLHFIGGEDHSIFDGVTHFDVDFENLQGNIYFANANISTFLKEDRERLLDYEKRENGKVQIGAGCIKYRMLSPDYTYQLKGSHQHLITDIGHSFSTFFTKYNGFNLGVEVKNKTTRSITLYYFTDDDIDKKTFIRTLEETSGRMFGVVPTHIRKENASRQDALINYQIDLTRSITKIAYLMQKQDWKMSESETFFRSLYLNPTIQLNEQAVHAFLKSIDVNDFLKAVQNLSVTVNQIGNDNKFVGFINTKNIVE

Mean predicted aligned error: 11.82 Å